Protein AF-A0A9P1IPR7-F1 (afdb_monomer)

Organism: NCBI:txid860376

Nearest PDB structures (foldseek):
  4yub-assembly1_A  TM=9.545E-01  e=2.006E-38  Homo sapiens
  4mzy-assembly1_A  TM=9.443E-01  e=2.929E-35  Enterococcus faecalis V583
  4yub-assembly1_B  TM=9.320E-01  e=1.959E-36  Homo sapiens
  2i14-assembly1_E  TM=7.912E-01  e=7.432E-18  Pyrococcus furiosus
  5hul-assembly1_A  TM=5.560E-01  e=2.156E-09  Streptococcus pyogenes NZ131

Secondary structure (DSSP, 8-state):
----PPPPP--------TT-STT--TT-STTSS-HHHHHHHHHHHHTT-TTSEEEEEEEESS-GGG-S-EE---HHHHHHHHHT----HHHHHHHHHHS-TT--HHHHHHHHH--GGG-EEEEPPTT-EE-TTS-SEEEEEEHHHHHHTHHHHHHHHHHHHHHHHHHHHHHHHH-SSSEEEE--GGGSSHHHHHHHHHHHHHHHT--EES-HHHHHHH-PPB-----HHHHTT-SSGGG-S--EEE-TTSS-EEEHHHHHHHHHHHHTTTS--S--GGGS-HHHHHHHHHHHHH-TTS-EEE--SS-IIIIIHHHHHHHHHHHHHTT----EEEE-SS-HHHHHHHHHHHHHHHHHH-GGGGGGTTPEEEEESS--HHHHHHHHHTT----EEEE-HHHHT-TT-S---EEEEEEEETTEE-----SSGGGPPPPS-----PPPPP-----

Radius of gyration: 28.31 Å; Cα contacts (8 Å, |Δi|>4): 782; chains: 1; bounding box: 68×41×82 Å

InterPro domains:
  IPR006405 Nicotinate phosphoribosyltransferase pncB-type [TIGR01513] (30-449)
  IPR007229 Nicotinate phosphoribosyltransferase family [PIRSF000484] (28-447)
  IPR007229 Nicotinate phosphoribosyltransferase family [PTHR11098] (13-449)
  IPR013785 Aldolase-type TIM barrel [G3DSA:3.20.20.70] (180-262)
  IPR013785 Aldolase-type TIM barrel [G3DSA:3.20.20.70] (266-400)
  IPR036068 Nicotinate phosphoribosyltransferase-like, C-terminal [SSF51690] (163-446)
  IPR040727 Nicotinate phosphoribosyltransferase, N-terminal domain [PF17767] (31-158)
  IPR041525 Nicotinate/nicotinamide phosphoribosyltransferase [PF04095] (179-414)

Structure (mmCIF, N/CA/C/O backbone):
data_AF-A0A9P1IPR7-F1
#
_entry.id   AF-A0A9P1IPR7-F1
#
loop_
_atom_site.group_PDB
_atom_site.id
_atom_site.type_symbol
_atom_site.label_atom_id
_atom_site.label_alt_id
_atom_site.label_comp_id
_atom_site.label_asym_id
_atom_site.label_entity_id
_atom_site.label_seq_id
_atom_site.pdbx_PDB_ins_code
_atom_site.Cartn_x
_atom_site.Cartn_y
_atom_site.Cartn_z
_atom_site.occupancy
_atom_site.B_iso_or_equiv
_atom_site.auth_seq_id
_atom_site.auth_comp_id
_atom_site.auth_asym_id
_atom_site.auth_atom_id
_atom_site.pdbx_PDB_model_num
ATOM 1 N N . MET A 1 1 ? -6.426 -21.665 1.104 1.00 24.67 1 MET A N 1
ATOM 2 C CA . MET A 1 1 ? -5.998 -22.602 2.164 1.00 24.67 1 MET A CA 1
ATOM 3 C C . MET A 1 1 ? -5.067 -21.835 3.079 1.00 24.67 1 MET A C 1
ATOM 5 O O . MET A 1 1 ? -3.970 -21.510 2.656 1.00 24.67 1 MET A O 1
ATOM 9 N N . ALA A 1 2 ? -5.549 -21.433 4.254 1.00 23.55 2 ALA A N 1
ATOM 10 C CA . ALA A 1 2 ? -4.734 -20.755 5.254 1.00 23.55 2 ALA A CA 1
ATOM 11 C C . ALA A 1 2 ? -4.062 -21.831 6.113 1.00 23.55 2 ALA A C 1
ATOM 13 O O . ALA A 1 2 ? -4.761 -22.645 6.716 1.00 23.55 2 ALA A O 1
ATOM 14 N N . PHE A 1 3 ? -2.733 -21.877 6.116 1.00 25.42 3 PHE A N 1
ATOM 15 C CA . PHE A 1 3 ? -1.979 -22.739 7.018 1.00 25.42 3 PHE A CA 1
ATOM 16 C C . PHE A 1 3 ? -1.759 -21.986 8.329 1.00 25.42 3 PHE A C 1
ATOM 18 O O . PHE A 1 3 ? -1.033 -20.998 8.369 1.00 25.42 3 PHE A O 1
ATOM 25 N N . ILE A 1 4 ? -2.412 -22.458 9.388 1.00 27.59 4 ILE A N 1
ATOM 26 C CA . ILE A 1 4 ? -2.004 -22.212 10.770 1.00 27.59 4 ILE A CA 1
ATOM 27 C C . ILE A 1 4 ? -0.991 -23.316 11.078 1.00 27.59 4 ILE A C 1
ATOM 29 O O . ILE A 1 4 ? -1.353 -24.492 11.029 1.00 27.59 4 ILE A O 1
ATOM 33 N N . LEU A 1 5 ? 0.268 -22.964 11.338 1.00 26.55 5 LEU A N 1
ATOM 34 C CA . LEU A 1 5 ? 1.242 -23.902 11.902 1.00 26.55 5 LEU A CA 1
ATOM 35 C C . LEU A 1 5 ? 1.281 -23.734 13.433 1.00 26.55 5 LEU A C 1
ATOM 37 O O . LEU A 1 5 ? 1.121 -22.607 13.906 1.00 26.55 5 LEU A O 1
ATOM 41 N N . PRO A 1 6 ? 1.462 -24.819 14.212 1.00 27.47 6 PRO A N 1
ATOM 42 C CA . PRO A 1 6 ? 1.495 -24.757 15.669 1.00 27.47 6 PRO A CA 1
ATOM 43 C C . PRO A 1 6 ? 2.823 -24.180 16.177 1.00 27.47 6 PRO A C 1
ATOM 45 O O . PRO A 1 6 ? 3.872 -24.374 15.568 1.00 27.47 6 PRO A O 1
ATOM 48 N N . SER A 1 7 ? 2.767 -23.499 17.320 1.00 28.94 7 SER A N 1
ATOM 49 C CA . SER A 1 7 ? 3.919 -22.971 18.053 1.00 28.94 7 SER A CA 1
ATOM 50 C C . SER A 1 7 ? 4.734 -24.091 18.710 1.00 28.94 7 SER A C 1
ATOM 52 O O . SER A 1 7 ? 4.196 -24.821 19.544 1.00 28.94 7 SER A O 1
ATOM 54 N N . GLU A 1 8 ? 6.030 -24.178 18.410 1.00 28.06 8 GLU A N 1
ATOM 55 C CA . GLU A 1 8 ? 6.997 -24.904 19.240 1.00 28.06 8 GLU A CA 1
ATOM 56 C C . GLU A 1 8 ? 7.634 -23.964 20.271 1.00 28.06 8 GLU A C 1
ATOM 58 O O . GLU A 1 8 ? 7.989 -22.820 19.984 1.00 28.06 8 GLU A O 1
ATOM 63 N N . SER A 1 9 ? 7.746 -24.470 21.495 1.00 31.98 9 SER A N 1
ATOM 64 C CA . SER A 1 9 ? 8.386 -23.847 22.649 1.00 31.98 9 SER A CA 1
ATOM 65 C C . SER A 1 9 ? 9.910 -23.852 22.516 1.00 31.98 9 SER A C 1
ATOM 67 O O . SER A 1 9 ? 10.508 -24.923 22.419 1.00 31.98 9 SER A O 1
ATOM 69 N N . SER A 1 10 ? 10.548 -22.687 22.627 1.00 29.67 10 SER A N 1
ATOM 70 C CA . SER A 1 10 ? 11.986 -22.585 22.894 1.00 29.67 10 SER A CA 1
ATOM 71 C C . SER A 1 10 ? 12.236 -21.674 24.095 1.00 29.67 10 SER A C 1
ATOM 73 O O . SER A 1 10 ? 11.964 -20.474 24.048 1.00 29.67 10 SER A O 1
ATOM 75 N N . GLU A 1 11 ? 12.746 -22.272 25.170 1.00 28.30 11 GLU A N 1
ATOM 76 C CA . GLU A 1 11 ? 13.325 -21.593 26.326 1.00 28.30 11 GLU A CA 1
ATOM 77 C C . GLU A 1 11 ? 14.525 -20.725 25.913 1.00 28.30 11 GLU A C 1
ATOM 79 O O . GLU A 1 11 ? 15.343 -21.126 25.085 1.00 28.30 11 GLU A O 1
ATOM 84 N N . GLY A 1 12 ? 14.641 -19.547 26.536 1.00 27.94 12 GLY A N 1
ATOM 85 C CA . GLY A 1 12 ? 15.787 -18.644 26.409 1.00 27.94 12 GLY A CA 1
ATOM 86 C C . GLY A 1 12 ? 15.389 -17.233 25.984 1.00 27.94 12 GLY A C 1
ATOM 87 O O . GLY A 1 12 ? 15.556 -16.869 24.826 1.00 27.94 12 GLY A O 1
ATOM 88 N N . SER A 1 13 ? 14.877 -16.416 26.914 1.00 26.97 13 SER A N 1
ATOM 89 C CA . SER A 1 13 ? 14.594 -15.003 26.633 1.00 26.97 13 SER A CA 1
ATOM 90 C C . SER A 1 13 ? 15.887 -14.179 26.599 1.00 26.97 13 SER A C 1
ATOM 92 O O . SER A 1 13 ? 16.574 -14.100 27.624 1.00 26.97 13 SER A O 1
ATOM 94 N N . PRO A 1 14 ? 16.198 -13.460 25.511 1.00 29.27 14 PRO A N 1
ATOM 95 C CA . PRO A 1 14 ? 17.003 -12.260 25.619 1.00 29.27 14 PRO A CA 1
ATOM 96 C C . PRO A 1 14 ? 16.094 -11.133 26.125 1.00 29.27 14 PRO A C 1
ATOM 98 O O . PRO A 1 14 ? 15.017 -10.904 25.575 1.00 29.27 14 PRO A O 1
ATOM 101 N N . MET A 1 15 ? 16.523 -10.411 27.163 1.00 31.22 15 MET A N 1
ATOM 102 C CA . MET A 1 15 ? 15.922 -9.125 27.526 1.00 31.22 15 MET A CA 1
ATOM 103 C C . MET A 1 15 ? 16.030 -8.179 26.322 1.00 31.22 15 MET A C 1
ATOM 105 O O . MET A 1 15 ? 17.093 -7.619 26.059 1.00 31.22 15 MET A O 1
ATOM 109 N N . SER A 1 16 ? 14.945 -8.033 25.561 1.00 27.89 16 SER A N 1
ATOM 110 C CA . SER A 1 16 ? 14.850 -7.070 24.468 1.00 27.89 16 SER A CA 1
ATOM 111 C C . SER A 1 16 ? 14.167 -5.807 24.973 1.00 27.89 16 SER A C 1
ATOM 113 O O . SER A 1 16 ? 13.036 -5.871 25.455 1.00 27.89 16 SER A O 1
ATOM 115 N N . ASN A 1 17 ? 14.834 -4.661 24.824 1.00 25.80 17 ASN A N 1
ATOM 116 C CA . ASN A 1 17 ? 14.221 -3.342 24.976 1.00 25.80 17 ASN A CA 1
ATOM 117 C C . ASN A 1 17 ? 12.888 -3.317 24.207 1.00 25.80 17 ASN A C 1
ATOM 119 O O . ASN A 1 17 ? 12.869 -3.635 23.018 1.00 25.80 17 ASN A O 1
ATOM 123 N N . GLY A 1 18 ? 11.796 -3.020 24.917 1.00 31.48 18 GLY A N 1
ATOM 124 C CA . GLY A 1 18 ? 10.400 -3.297 24.554 1.00 31.48 18 GLY A CA 1
ATOM 125 C C . GLY A 1 18 ? 9.837 -2.588 23.321 1.00 31.48 18 GLY A C 1
ATOM 126 O O . GLY A 1 18 ? 8.837 -1.894 23.431 1.00 31.48 18 GLY A O 1
ATOM 127 N N . LEU A 1 19 ? 10.443 -2.774 22.148 1.00 34.34 19 LEU A N 1
ATOM 128 C CA . LEU A 1 19 ? 9.956 -2.197 20.894 1.00 34.34 19 LEU A CA 1
ATOM 129 C C . LEU A 1 19 ? 9.466 -3.221 19.873 1.00 34.34 19 LEU A C 1
ATOM 131 O O . LEU A 1 19 ? 8.687 -2.836 19.014 1.00 34.34 19 LEU A O 1
ATOM 135 N N . HIS A 1 20 ? 9.823 -4.507 19.964 1.00 41.78 20 HIS A N 1
ATOM 136 C CA . HIS A 1 20 ? 9.302 -5.508 19.026 1.00 41.78 20 HIS A CA 1
ATOM 137 C C . HIS A 1 20 ? 9.174 -6.900 19.653 1.00 41.78 20 HIS A C 1
ATOM 139 O O . HIS A 1 20 ? 10.129 -7.672 19.687 1.00 41.78 20 HIS A O 1
ATOM 145 N N . MET A 1 21 ? 7.958 -7.244 20.074 1.00 40.12 21 MET A N 1
ATOM 146 C CA . MET A 1 21 ? 7.511 -8.631 20.198 1.00 40.12 21 MET A CA 1
ATOM 147 C C . MET A 1 21 ? 6.661 -8.952 18.956 1.00 40.12 21 MET A C 1
ATOM 149 O O . MET A 1 21 ? 5.746 -8.208 18.623 1.00 40.12 21 MET A O 1
ATOM 153 N N . ASN A 1 22 ? 6.990 -10.015 18.218 1.00 46.75 22 ASN A N 1
ATOM 154 C CA . ASN A 1 22 ? 6.108 -10.679 17.239 1.00 46.75 22 ASN A CA 1
ATOM 155 C C . ASN A 1 22 ? 5.315 -9.791 16.247 1.00 46.75 22 ASN A C 1
ATOM 157 O O . ASN A 1 22 ? 4.129 -10.015 16.008 1.00 46.75 22 ASN A O 1
ATOM 161 N N . GLY A 1 23 ? 5.954 -8.792 15.628 1.00 49.16 23 GLY A N 1
ATOM 162 C CA . GLY A 1 23 ? 5.307 -7.990 14.578 1.00 49.16 23 GLY A CA 1
ATOM 163 C C . GLY A 1 23 ? 4.200 -7.051 15.077 1.00 49.16 23 GLY A C 1
ATOM 164 O O . GLY A 1 23 ? 3.355 -6.644 14.280 1.00 49.16 23 GLY A O 1
ATOM 165 N N . GLN A 1 24 ? 4.194 -6.712 16.370 1.00 50.22 24 GLN A N 1
ATOM 166 C CA . GLN A 1 24 ? 3.359 -5.640 16.910 1.00 50.22 24 GLN A CA 1
ATOM 167 C C . GLN A 1 24 ? 3.809 -4.274 16.381 1.00 50.22 24 GLN A C 1
ATOM 169 O O . GLN A 1 24 ? 5.003 -3.955 16.390 1.00 50.22 24 GLN A O 1
ATOM 174 N N . ASP A 1 25 ? 2.840 -3.454 15.970 1.00 62.00 25 ASP A N 1
ATOM 175 C CA . ASP A 1 25 ? 3.044 -2.013 15.872 1.00 62.00 25 ASP A CA 1
ATOM 176 C C . ASP A 1 25 ? 3.112 -1.447 17.294 1.00 62.00 25 ASP A C 1
ATOM 178 O O . ASP A 1 25 ? 2.112 -1.426 18.013 1.00 62.00 25 ASP A O 1
ATOM 182 N N . SER A 1 26 ? 4.297 -0.991 17.697 1.00 68.44 26 SER A N 1
ATOM 183 C CA . SER A 1 26 ? 4.551 -0.417 19.021 1.00 68.44 26 SER A CA 1
ATOM 184 C C . SER A 1 26 ? 3.710 0.830 19.320 1.00 68.44 26 SER A C 1
ATOM 186 O O . SER A 1 26 ? 3.693 1.295 20.455 1.00 68.44 26 SER A O 1
ATOM 188 N N . LEU A 1 27 ? 3.046 1.411 18.315 1.00 80.94 27 LEU A N 1
ATOM 189 C CA . LEU A 1 27 ? 2.207 2.598 18.469 1.00 80.94 27 LEU A CA 1
ATOM 190 C C . LEU A 1 27 ? 0.764 2.279 18.890 1.00 80.94 27 LEU A C 1
ATOM 192 O O . LEU A 1 27 ? 0.070 3.173 19.377 1.00 80.94 27 LEU A O 1
ATOM 196 N N . VAL A 1 28 ? 0.304 1.034 18.724 1.00 89.50 28 VAL A N 1
ATOM 197 C CA . VAL A 1 28 ? -1.070 0.620 19.050 1.00 89.50 28 VAL A CA 1
ATOM 198 C C . VAL A 1 28 ? -1.113 0.074 20.478 1.00 89.50 28 VAL A C 1
ATOM 200 O O . VAL A 1 28 ? -0.910 -1.112 20.725 1.00 89.50 28 VAL A O 1
ATOM 203 N N . GLN A 1 29 ? -1.375 0.970 21.427 1.00 92.12 29 GLN A N 1
ATOM 204 C CA . GLN A 1 29 ? -1.362 0.721 22.875 1.00 92.12 29 GLN A CA 1
ATOM 205 C C . GLN A 1 29 ? -2.567 1.396 23.557 1.00 92.12 29 GLN A C 1
ATOM 207 O O . GLN A 1 29 ? -3.237 2.198 22.910 1.00 92.12 29 GLN A O 1
ATOM 212 N N . PRO A 1 30 ? -2.873 1.135 24.844 1.00 94.81 30 PRO A N 1
ATOM 213 C CA . PRO A 1 30 ? -4.067 1.693 25.495 1.00 94.81 30 PRO A CA 1
ATOM 214 C C . PRO A 1 30 ? -4.177 3.223 25.483 1.00 94.81 30 PRO A C 1
ATOM 216 O O . PRO A 1 30 ? -5.285 3.753 25.472 1.00 94.81 30 PRO A O 1
ATOM 219 N N . LEU A 1 31 ? -3.046 3.939 25.443 1.00 95.81 31 LEU A N 1
ATOM 220 C CA . LEU A 1 31 ? -3.023 5.400 25.306 1.00 95.81 31 LEU A CA 1
ATOM 221 C C . LEU A 1 31 ? -3.262 5.907 23.875 1.00 95.81 31 LEU A C 1
ATOM 223 O O . LEU A 1 31 ? -3.408 7.114 23.687 1.00 95.81 31 LEU A O 1
ATOM 227 N N . LEU A 1 32 ? -3.370 5.027 22.871 1.00 95.25 32 LEU A N 1
ATOM 228 C CA . LEU A 1 32 ? -3.915 5.371 21.554 1.00 95.25 32 LEU A CA 1
ATOM 229 C C . LEU A 1 32 ? -5.441 5.517 21.660 1.00 95.25 32 LEU A C 1
ATOM 231 O O . LEU A 1 32 ? -6.237 4.737 21.128 1.00 95.25 32 LEU A O 1
ATOM 235 N N . THR A 1 33 ? -5.860 6.520 22.418 1.00 97.06 33 THR A N 1
ATOM 236 C CA . THR A 1 33 ? -7.254 6.782 22.724 1.00 97.06 33 THR A CA 1
ATOM 237 C C . THR A 1 33 ? -7.499 8.268 22.918 1.00 97.06 33 THR A C 1
ATOM 239 O O . THR A 1 33 ? -6.598 9.023 23.280 1.00 97.06 33 THR A O 1
ATOM 242 N N . ASP A 1 34 ? -8.736 8.699 22.705 1.00 97.88 34 ASP A N 1
ATOM 243 C CA . ASP A 1 34 ? -9.132 10.049 23.061 1.00 97.88 34 ASP A CA 1
ATOM 244 C C . ASP A 1 34 ? -9.205 10.202 24.588 1.00 97.88 34 ASP A C 1
ATOM 246 O O . ASP A 1 34 ? -9.692 9.316 25.295 1.00 97.88 34 ASP A O 1
ATOM 250 N N . PHE A 1 35 ? -8.798 11.362 25.111 1.00 97.88 35 PHE A N 1
ATOM 251 C CA . PHE A 1 35 ? -8.786 11.627 26.557 1.00 97.88 35 PHE A CA 1
ATOM 252 C C . PHE A 1 35 ? -10.151 11.404 27.228 1.00 97.88 35 PHE A C 1
ATOM 254 O O . PHE A 1 35 ? -10.221 10.887 28.344 1.00 97.88 35 PHE A O 1
ATOM 261 N N . TYR A 1 36 ? -11.250 11.722 26.533 1.00 97.38 36 TYR A N 1
ATOM 262 C CA . TYR A 1 36 ? -12.595 11.538 27.080 1.00 97.38 36 TYR A CA 1
ATOM 263 C C . TYR A 1 36 ? -12.937 10.063 27.351 1.00 97.38 36 TYR A C 1
ATOM 265 O O . TYR A 1 36 ? -13.813 9.782 28.162 1.00 97.38 36 TYR A O 1
ATOM 273 N N . GLN A 1 37 ? -12.243 9.109 26.724 1.00 98.31 37 GLN A N 1
ATOM 274 C CA . GLN A 1 37 ? -12.421 7.687 27.017 1.00 98.31 37 GLN A CA 1
ATOM 275 C C . GLN A 1 37 ? -11.927 7.350 28.429 1.00 98.31 37 GLN A C 1
ATOM 277 O O . GLN A 1 37 ? -12.591 6.610 29.153 1.00 98.31 37 GLN A O 1
ATOM 282 N N . ILE A 1 38 ? -10.809 7.948 28.854 1.00 97.94 38 ILE A N 1
ATOM 283 C CA . ILE A 1 38 ? -10.256 7.772 30.203 1.00 97.94 38 ILE A CA 1
ATOM 284 C C . ILE A 1 38 ? -11.152 8.450 31.243 1.00 97.94 38 ILE A C 1
ATOM 286 O O . ILE A 1 38 ? -11.467 7.845 32.267 1.00 97.94 38 ILE A O 1
ATOM 290 N N . THR A 1 39 ? -11.630 9.668 30.973 1.00 97.94 39 THR A N 1
ATOM 291 C CA . THR A 1 39 ? -12.517 10.368 31.917 1.00 97.94 39 THR A CA 1
ATOM 292 C C . THR A 1 39 ? -13.888 9.696 32.037 1.00 97.94 39 THR A C 1
ATOM 294 O O . THR A 1 39 ? -14.418 9.605 33.144 1.00 97.94 39 THR A O 1
ATOM 297 N N . MET A 1 40 ? -14.448 9.153 30.947 1.00 98.06 40 MET A N 1
ATOM 298 C CA . MET A 1 40 ? -15.660 8.323 31.007 1.00 98.06 40 MET A CA 1
ATOM 299 C C . MET A 1 40 ? -15.418 7.012 31.754 1.00 98.06 40 MET A C 1
ATOM 301 O O . MET A 1 40 ? -16.271 6.605 32.536 1.00 98.06 40 MET A O 1
ATOM 305 N N . CYS A 1 41 ? -14.264 6.367 31.557 1.00 98.12 41 CYS A N 1
ATOM 306 C CA . CYS A 1 41 ? -13.891 5.168 32.305 1.00 98.12 41 CYS A CA 1
ATOM 307 C C . CYS A 1 41 ? -13.866 5.444 33.817 1.00 98.12 41 CYS A C 1
ATOM 309 O O . CYS A 1 41 ? -14.504 4.720 34.581 1.00 98.12 41 CYS A O 1
ATOM 311 N N . TYR A 1 42 ? -13.234 6.546 34.234 1.00 98.31 42 TYR A N 1
ATOM 312 C CA . TYR A 1 42 ? -13.247 6.989 35.629 1.00 98.31 42 TYR A CA 1
ATOM 313 C C . TYR A 1 42 ? -14.668 7.275 36.133 1.00 98.31 42 TYR A C 1
ATOM 315 O O . TYR A 1 42 ? -15.038 6.837 37.218 1.00 98.31 42 TYR A O 1
ATOM 323 N N . ALA A 1 43 ? -15.512 7.931 35.332 1.00 98.19 43 ALA A N 1
ATOM 324 C CA . ALA A 1 43 ? -16.904 8.180 35.702 1.00 98.19 43 ALA A CA 1
ATOM 325 C C . ALA A 1 43 ? -17.720 6.882 35.864 1.00 98.19 43 ALA A C 1
ATOM 327 O O . ALA A 1 43 ? -18.494 6.766 36.815 1.00 98.19 43 ALA A O 1
ATOM 328 N N . TYR A 1 44 ? -17.536 5.884 34.992 1.00 98.38 44 TYR A N 1
ATOM 329 C CA . TYR A 1 44 ? -18.163 4.565 35.145 1.00 98.38 44 TYR A CA 1
ATOM 330 C C . TYR A 1 44 ? -17.655 3.826 36.379 1.00 98.38 44 TYR A C 1
ATOM 332 O O . TYR A 1 44 ? -18.443 3.162 37.060 1.00 98.38 44 TYR A O 1
ATOM 340 N N . TRP A 1 45 ? -16.359 3.951 36.673 1.00 98.44 45 TRP A N 1
ATOM 341 C CA . TRP A 1 45 ? -15.753 3.386 37.872 1.00 98.44 45 TRP A CA 1
ATOM 342 C C . TRP A 1 45 ? -16.378 3.994 39.125 1.00 98.44 45 TRP A C 1
ATOM 344 O O . TRP A 1 45 ? -16.963 3.277 39.937 1.00 98.44 45 TRP A O 1
ATOM 354 N N . LYS A 1 46 ? -16.406 5.327 39.189 1.00 97.56 46 LYS A N 1
ATOM 355 C CA . LYS A 1 46 ? -16.990 6.099 40.288 1.00 97.56 46 LYS A CA 1
ATOM 356 C C . LYS A 1 46 ? -18.483 5.835 40.485 1.00 97.56 46 LYS A C 1
ATOM 358 O O . LYS A 1 46 ? -18.963 5.818 41.614 1.00 97.56 46 LYS A O 1
ATOM 363 N N . ALA A 1 47 ? -19.218 5.622 39.394 1.00 97.88 47 ALA A N 1
ATOM 364 C CA . ALA A 1 47 ? -20.638 5.280 39.421 1.00 97.88 47 ALA A CA 1
ATOM 365 C C . ALA A 1 47 ? -20.913 3.794 39.727 1.00 97.88 47 ALA A C 1
ATOM 367 O O . ALA A 1 47 ? -22.077 3.417 39.838 1.00 97.88 47 ALA A O 1
ATOM 368 N N . GLY A 1 48 ? -19.884 2.943 39.819 1.00 98.00 48 GLY A N 1
ATOM 369 C CA . GLY A 1 48 ? -20.037 1.505 40.063 1.00 98.00 48 GLY A CA 1
ATOM 370 C C . GLY A 1 48 ? -20.593 0.705 38.877 1.00 98.00 48 GLY A C 1
ATOM 371 O O . GLY A 1 48 ? -21.052 -0.413 39.066 1.00 98.00 48 GLY A O 1
ATOM 372 N N . THR A 1 49 ? -20.556 1.254 37.657 1.00 98.12 49 THR A N 1
ATOM 373 C CA . THR A 1 49 ? -21.136 0.627 36.443 1.00 98.12 49 THR A CA 1
ATOM 374 C C . THR A 1 49 ? -20.089 0.046 35.487 1.00 98.12 49 THR A C 1
ATOM 376 O O . THR A 1 49 ? -20.429 -0.604 34.503 1.00 98.12 49 THR A O 1
ATOM 379 N N . HIS A 1 50 ? -18.804 0.268 35.763 1.00 98.06 50 HIS A N 1
ATOM 380 C CA . HIS A 1 50 ? -17.669 -0.135 34.927 1.00 98.06 50 HIS A CA 1
ATOM 381 C C . HIS A 1 50 ? -17.598 -1.638 34.608 1.00 98.06 50 HIS A C 1
ATOM 383 O O . HIS A 1 50 ? -17.108 -1.997 33.534 1.00 98.06 50 HIS A O 1
ATOM 389 N N . GLU A 1 51 ? -18.099 -2.499 35.497 1.00 97.69 51 GLU A N 1
ATOM 390 C CA . GLU A 1 51 ? -18.124 -3.956 35.302 1.00 97.69 51 GLU A CA 1
ATOM 391 C C . GLU A 1 51 ? -19.403 -4.475 34.635 1.00 97.69 51 GLU A C 1
ATOM 393 O O . GLU A 1 51 ? -19.486 -5.655 34.288 1.00 97.69 51 GLU A O 1
ATOM 398 N N . GLU A 1 52 ? -20.408 -3.619 34.427 1.00 98.19 52 GLU A N 1
ATOM 399 C CA . GLU A 1 52 ? -21.669 -4.064 33.844 1.00 98.19 52 GLU A CA 1
ATOM 400 C C . GLU A 1 52 ? -21.460 -4.631 32.430 1.00 98.19 52 GLU A C 1
ATOM 402 O O . GLU A 1 52 ? -20.741 -4.029 31.624 1.00 98.19 52 GLU A O 1
ATOM 407 N N . PRO A 1 53 ? -22.116 -5.753 32.074 1.00 98.44 53 PRO A N 1
ATOM 408 C CA . PRO A 1 53 ? -22.019 -6.308 30.733 1.00 98.44 53 PRO A CA 1
ATOM 409 C C . PRO A 1 53 ? -22.542 -5.324 29.685 1.00 98.44 53 PRO A C 1
ATOM 411 O O . PRO A 1 53 ? -23.705 -4.925 29.716 1.00 98.44 53 PRO A O 1
ATOM 414 N N . ALA A 1 54 ? -21.718 -4.980 28.708 1.00 98.56 54 ALA A N 1
ATOM 415 C CA . ALA A 1 54 ? -22.057 -4.093 27.608 1.00 98.56 54 ALA A CA 1
ATOM 416 C C . ALA A 1 54 ? -21.819 -4.779 26.262 1.00 98.56 54 ALA A C 1
ATOM 418 O O . ALA A 1 54 ? -20.986 -5.676 26.138 1.00 98.56 54 ALA A O 1
ATOM 419 N N . VAL A 1 55 ? -22.567 -4.350 25.247 1.00 98.69 55 VAL A N 1
ATOM 420 C CA . VAL A 1 55 ? -22.411 -4.790 23.859 1.00 98.69 55 VAL A CA 1
ATOM 421 C C . VAL A 1 55 ? -22.290 -3.567 22.969 1.00 98.69 55 VAL A C 1
ATOM 423 O O . VAL A 1 55 ? -23.181 -2.710 22.961 1.00 98.69 55 VAL A O 1
ATOM 426 N N . PHE A 1 56 ? -21.219 -3.519 22.187 1.00 98.75 56 PHE A N 1
ATOM 427 C CA . PHE A 1 56 ? -20.948 -2.472 21.217 1.00 98.75 56 PHE A CA 1
ATOM 428 C C . PHE A 1 56 ? -20.840 -3.043 19.807 1.00 98.75 56 PHE A C 1
ATOM 430 O O . PHE A 1 56 ? -20.256 -4.104 19.607 1.00 98.75 56 PHE A O 1
ATOM 437 N N . ASP A 1 57 ? -21.360 -2.305 18.829 1.00 98.50 57 ASP A N 1
ATOM 438 C CA . ASP A 1 57 ? -21.203 -2.627 17.412 1.00 98.50 57 ASP A CA 1
ATOM 439 C C . ASP A 1 57 ? -20.329 -1.602 16.697 1.00 98.50 57 ASP A C 1
ATOM 441 O O . ASP A 1 57 ? -20.483 -0.389 16.886 1.00 98.50 57 ASP A O 1
ATOM 445 N N . VAL A 1 58 ? -19.485 -2.106 15.797 1.00 98.56 58 VAL A N 1
ATOM 446 C CA . VAL A 1 58 ? -18.683 -1.325 14.853 1.00 98.56 58 VAL A CA 1
ATOM 447 C C . VAL A 1 58 ? -19.279 -1.462 13.463 1.00 98.56 58 VAL A C 1
ATOM 449 O O . VAL A 1 58 ? -19.362 -2.564 12.932 1.00 98.56 58 VAL A O 1
ATOM 452 N N . PHE A 1 59 ? -19.693 -0.361 12.846 1.00 97.94 59 PHE A N 1
ATOM 453 C CA . PHE A 1 59 ? -20.261 -0.357 11.492 1.00 97.94 59 PHE A CA 1
ATOM 454 C C . PHE A 1 59 ? -20.047 0.997 10.820 1.00 97.94 59 PHE A C 1
ATOM 456 O O . PHE A 1 59 ? -19.712 1.970 11.481 1.00 97.94 59 PHE A O 1
ATOM 463 N N . PHE A 1 60 ? -20.291 1.114 9.517 1.00 97.62 60 PHE A N 1
ATOM 464 C CA . PHE A 1 60 ? -20.222 2.388 8.789 1.00 97.62 60 PHE A CA 1
ATOM 465 C C . PHE A 1 60 ? -21.570 2.747 8.163 1.00 97.62 60 PHE A C 1
ATOM 467 O O . PHE A 1 60 ? -22.464 1.910 8.052 1.00 97.62 60 PHE A O 1
ATOM 474 N N . ARG A 1 61 ? -21.760 4.015 7.780 1.00 94.69 61 ARG A N 1
ATOM 475 C CA . ARG A 1 61 ? -23.072 4.514 7.313 1.00 94.69 61 ARG A CA 1
ATOM 476 C C . ARG A 1 61 ? -23.224 4.622 5.801 1.00 94.69 61 ARG A C 1
ATOM 478 O O . ARG A 1 61 ? -24.358 4.622 5.328 1.00 94.69 61 ARG A O 1
ATOM 485 N N . LYS A 1 62 ? -22.122 4.748 5.063 1.00 95.69 62 LYS A N 1
ATOM 486 C CA . LYS A 1 62 ? -22.097 4.899 3.603 1.00 95.69 62 LYS A CA 1
ATOM 487 C C . LYS A 1 62 ? -20.876 4.182 3.045 1.00 95.69 62 LYS A C 1
ATOM 489 O O . LYS A 1 62 ? -19.819 4.248 3.663 1.00 95.69 62 LYS A O 1
ATOM 494 N N . ASN A 1 63 ? -21.021 3.531 1.897 1.00 97.12 63 ASN A N 1
ATOM 495 C CA . ASN A 1 63 ? -19.866 2.999 1.180 1.00 97.12 63 ASN A CA 1
ATOM 496 C C . ASN A 1 63 ? -18.931 4.148 0.762 1.00 97.12 63 ASN A C 1
ATOM 498 O O . ASN A 1 63 ? -19.420 5.244 0.456 1.00 97.12 63 ASN A O 1
ATOM 502 N N . PRO A 1 64 ? -17.610 3.924 0.758 1.00 97.25 64 PRO A N 1
ATOM 503 C CA . PRO A 1 64 ? -16.648 4.929 0.346 1.00 97.25 64 PRO A CA 1
ATOM 504 C C . PRO A 1 64 ? -16.627 5.086 -1.179 1.00 97.25 64 PRO A C 1
ATOM 506 O O . PRO A 1 64 ? -17.089 4.215 -1.920 1.00 97.25 64 PRO A O 1
ATOM 509 N N . PHE A 1 65 ? -16.069 6.202 -1.651 1.00 96.56 65 PHE A N 1
ATOM 510 C CA . PHE A 1 65 ? -15.828 6.489 -3.073 1.00 96.56 65 PHE A CA 1
ATOM 511 C C . PHE A 1 65 ? -17.098 6.477 -3.936 1.00 96.56 65 PHE A C 1
ATOM 513 O O . PHE A 1 65 ? -17.042 6.148 -5.119 1.00 96.56 65 PHE A O 1
ATOM 520 N N . HIS A 1 66 ? -18.255 6.773 -3.330 1.00 93.62 66 HIS A N 1
ATOM 521 C CA . HIS A 1 66 ? -19.575 6.619 -3.958 1.00 93.62 66 HIS A CA 1
ATOM 522 C C . HIS A 1 66 ? -19.816 5.212 -4.543 1.00 93.62 66 HIS A C 1
ATOM 524 O O . HIS A 1 66 ? -20.597 5.053 -5.475 1.00 93.62 66 HIS A O 1
ATOM 530 N N . GLY A 1 67 ? -19.130 4.194 -4.012 1.00 93.75 67 GLY A N 1
ATOM 531 C CA . GLY A 1 67 ? -19.236 2.813 -4.462 1.00 93.75 67 GLY A CA 1
ATOM 532 C C . GLY A 1 67 ? -20.418 2.059 -3.856 1.00 93.75 67 GLY A C 1
ATOM 533 O O . GLY A 1 67 ? -21.159 2.555 -3.005 1.00 93.75 67 GLY A O 1
ATOM 534 N N . GLU A 1 68 ? -20.562 0.804 -4.266 1.00 94.62 68 GLU A N 1
ATOM 535 C CA . GLU A 1 68 ? -21.656 -0.071 -3.826 1.00 94.62 68 GLU A CA 1
ATOM 536 C C . GLU A 1 68 ? -21.245 -1.042 -2.715 1.00 94.62 68 GLU A C 1
ATOM 538 O O . GLU A 1 68 ? -22.098 -1.675 -2.090 1.00 94.62 68 GLU A O 1
ATOM 543 N N . TYR A 1 69 ? -19.949 -1.112 -2.408 1.00 97.25 69 TYR A N 1
ATOM 544 C CA . TYR A 1 69 ? -19.408 -2.031 -1.421 1.00 97.25 69 TYR A CA 1
ATOM 545 C C . TYR A 1 69 ? -18.168 -1.480 -0.706 1.00 97.25 69 TYR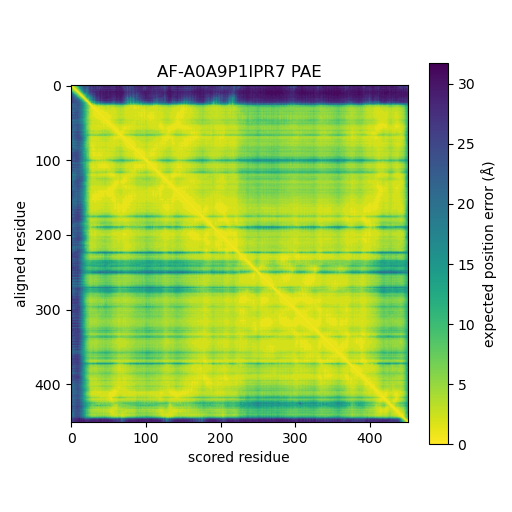 A C 1
ATOM 547 O O . TYR A 1 69 ? -17.536 -0.526 -1.161 1.00 97.25 69 TYR A O 1
ATOM 555 N N . THR A 1 70 ? -17.810 -2.144 0.392 1.00 98.38 70 THR A N 1
ATOM 556 C CA . THR A 1 70 ? -16.554 -1.966 1.133 1.00 98.38 70 THR A CA 1
ATOM 557 C C . THR A 1 70 ? -15.909 -3.338 1.333 1.00 98.38 70 THR A C 1
ATOM 559 O O . THR A 1 70 ? -16.620 -4.322 1.531 1.00 98.38 70 THR A O 1
ATOM 562 N N . VAL A 1 71 ? -14.583 -3.435 1.302 1.00 98.44 71 VAL A N 1
ATOM 563 C CA . VAL A 1 71 ? -13.835 -4.632 1.718 1.00 98.44 71 VAL A CA 1
ATOM 564 C C . VAL A 1 71 ? -13.463 -4.472 3.188 1.00 98.44 71 VAL A C 1
ATOM 566 O O . VAL A 1 71 ? -12.781 -3.517 3.553 1.00 98.44 71 VAL A O 1
ATOM 569 N N . PHE A 1 72 ? -13.933 -5.378 4.045 1.00 98.38 72 PHE A N 1
ATOM 570 C CA . PHE A 1 72 ? -13.628 -5.329 5.472 1.00 98.38 72 PHE A CA 1
ATOM 571 C C . PHE A 1 72 ? -12.182 -5.741 5.745 1.00 98.38 72 PHE A C 1
ATOM 573 O O . PHE A 1 72 ? -11.748 -6.811 5.316 1.00 98.38 72 PHE A O 1
ATOM 580 N N . ALA A 1 73 ? -11.470 -4.904 6.492 1.00 98.00 73 ALA A N 1
ATOM 581 C CA . ALA A 1 73 ? -10.090 -5.112 6.897 1.00 98.00 73 ALA A CA 1
ATOM 582 C C . ALA A 1 73 ? -9.752 -4.373 8.203 1.00 98.00 73 ALA A C 1
ATOM 584 O O . ALA A 1 73 ? -10.433 -3.412 8.577 1.00 98.00 73 ALA A O 1
ATOM 585 N N . GLY A 1 74 ? -8.686 -4.815 8.873 1.00 96.19 74 GLY A N 1
ATOM 586 C CA . GLY A 1 74 ? -8.222 -4.322 10.173 1.00 96.19 74 GLY A CA 1
ATOM 587 C C . GLY A 1 74 ? -8.452 -5.306 11.326 1.00 96.19 74 GLY A C 1
ATOM 588 O O . GLY A 1 74 ? -8.133 -4.979 12.469 1.00 96.19 74 GLY A O 1
ATOM 589 N N . LEU A 1 75 ? -9.019 -6.492 11.067 1.00 96.62 75 LEU A N 1
ATOM 590 C CA . LEU A 1 75 ? -9.431 -7.425 12.121 1.00 96.62 75 LEU A CA 1
ATOM 591 C C . LEU A 1 75 ? -8.226 -7.999 12.864 1.00 96.62 75 LEU A C 1
ATOM 593 O O . LEU A 1 75 ? -8.227 -8.032 14.090 1.00 96.62 75 LEU A O 1
ATOM 597 N N . GLU A 1 76 ? -7.200 -8.434 12.135 1.00 94.06 76 GLU A N 1
ATOM 598 C CA . GLU A 1 76 ? -6.008 -9.041 12.734 1.00 94.06 76 GLU A CA 1
ATOM 599 C C . GLU A 1 76 ? -5.305 -8.078 13.703 1.00 94.06 76 GLU A C 1
ATOM 601 O O . GLU A 1 76 ? -4.883 -8.474 14.788 1.00 94.06 76 GLU A O 1
ATOM 606 N N . ASP A 1 77 ? -5.216 -6.799 13.336 1.00 93.44 77 ASP A N 1
ATOM 607 C CA . ASP A 1 77 ? -4.549 -5.791 14.160 1.00 93.44 77 ASP A CA 1
ATOM 608 C C . ASP A 1 77 ? -5.416 -5.411 15.373 1.00 93.44 77 ASP A C 1
ATOM 610 O O . ASP A 1 77 ? -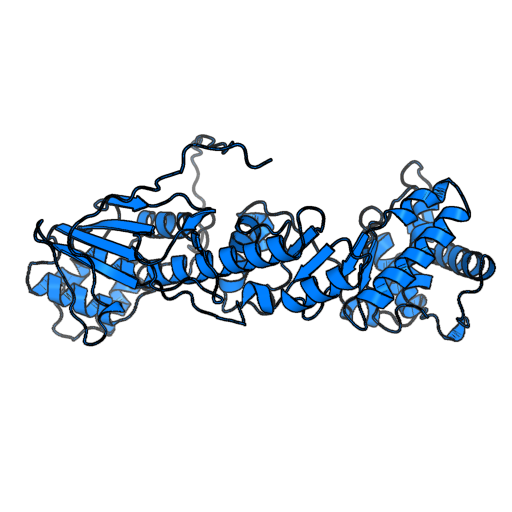4.886 -5.215 16.466 1.00 93.44 77 ASP A O 1
ATOM 614 N N . CYS A 1 78 ? -6.750 -5.414 15.232 1.00 96.12 78 CYS A N 1
ATOM 615 C CA . CYS A 1 78 ? -7.667 -5.266 16.369 1.00 96.12 78 CYS A CA 1
ATOM 616 C C . CYS A 1 78 ? -7.521 -6.413 17.376 1.00 96.12 78 CYS A C 1
ATOM 618 O O . CYS A 1 78 ? -7.477 -6.167 18.580 1.00 96.12 78 CYS A O 1
ATOM 620 N N . LEU A 1 79 ? -7.449 -7.660 16.902 1.00 95.50 79 LEU A N 1
ATOM 621 C CA . LEU A 1 79 ? -7.309 -8.827 17.776 1.00 95.50 79 LEU A CA 1
ATOM 622 C C . LEU A 1 79 ? -5.969 -8.807 18.515 1.00 95.50 79 LEU A C 1
ATOM 624 O O . LEU A 1 79 ? -5.956 -8.976 19.732 1.00 95.50 79 LEU A O 1
ATOM 628 N N . ARG A 1 80 ? -4.869 -8.505 17.814 1.00 93.25 80 ARG A N 1
ATOM 629 C CA . ARG A 1 80 ? -3.545 -8.353 18.438 1.00 93.25 80 ARG A CA 1
ATOM 630 C C . ARG A 1 80 ? -3.518 -7.240 19.483 1.00 93.25 80 ARG A C 1
ATOM 632 O O . ARG A 1 80 ? -2.922 -7.427 20.541 1.00 93.25 80 ARG A O 1
ATOM 639 N N . PHE A 1 81 ? -4.168 -6.107 19.214 1.00 95.31 81 PHE A N 1
ATOM 640 C CA . PHE A 1 81 ? -4.300 -5.021 20.187 1.00 95.31 81 PHE A CA 1
ATOM 641 C C . PHE A 1 81 ? -5.045 -5.472 21.447 1.00 95.31 81 PHE A C 1
ATOM 643 O O . PHE A 1 81 ? -4.559 -5.253 22.552 1.00 95.31 81 PHE A O 1
ATOM 650 N N . VAL A 1 82 ? -6.193 -6.136 21.291 1.00 95.81 82 VAL A N 1
ATOM 651 C CA . VAL A 1 82 ? -7.004 -6.607 22.423 1.00 95.81 82 VAL A CA 1
ATOM 652 C C . VAL A 1 82 ? -6.268 -7.666 23.248 1.00 95.81 82 VAL A C 1
ATOM 654 O O . VAL A 1 82 ? -6.284 -7.601 24.477 1.00 95.81 82 VAL A O 1
ATOM 657 N N . GLU A 1 83 ? -5.590 -8.606 22.589 1.00 94.25 83 GLU A N 1
ATOM 658 C CA . GLU A 1 83 ? -4.798 -9.663 23.231 1.00 94.25 83 GLU A CA 1
ATOM 659 C C . GLU A 1 83 ? -3.704 -9.090 24.147 1.00 94.25 83 GLU A C 1
ATOM 661 O O . GLU A 1 83 ? -3.515 -9.553 25.273 1.00 94.25 83 GLU A O 1
ATOM 666 N N . HIS A 1 84 ? -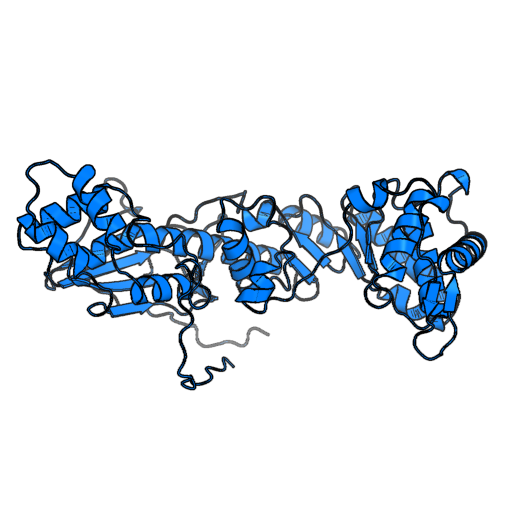3.040 -8.023 23.701 1.00 93.38 84 HIS A N 1
ATOM 667 C CA . HIS A 1 84 ? -1.932 -7.392 24.420 1.00 93.38 84 HIS A CA 1
ATOM 668 C C . HIS A 1 84 ? -2.342 -6.132 25.196 1.00 93.38 84 HIS A C 1
ATOM 670 O O . HIS A 1 84 ? -1.478 -5.413 25.696 1.00 93.38 84 HIS A O 1
ATOM 676 N N . PHE A 1 85 ? -3.641 -5.840 25.310 1.00 95.69 85 PHE A N 1
ATOM 677 C CA . PHE A 1 85 ? -4.126 -4.628 25.965 1.00 95.69 85 PHE A CA 1
ATOM 678 C C . PHE A 1 85 ? -3.734 -4.625 27.445 1.00 95.69 85 PHE A C 1
ATOM 680 O O . PHE A 1 85 ? -4.313 -5.370 28.239 1.00 95.69 85 PHE A O 1
ATOM 687 N N . ARG A 1 86 ? -2.756 -3.798 27.819 1.00 95.38 86 ARG A N 1
ATOM 688 C CA . ARG A 1 86 ? -2.312 -3.559 29.199 1.00 95.38 86 ARG A CA 1
ATOM 689 C C . ARG A 1 86 ? -1.761 -2.149 29.317 1.00 95.38 86 ARG A C 1
ATOM 691 O O . ARG A 1 86 ? -0.945 -1.750 28.488 1.00 95.38 86 ARG A O 1
ATOM 698 N N . PHE A 1 87 ? -2.177 -1.420 30.348 1.00 96.38 87 PHE A N 1
ATOM 699 C CA . PHE A 1 87 ? -1.515 -0.170 30.700 1.00 96.38 87 PHE A CA 1
ATOM 700 C C . PHE A 1 87 ? -0.140 -0.487 31.288 1.00 96.38 87 PHE A C 1
ATOM 702 O O . PHE A 1 87 ? -0.006 -1.333 32.174 1.00 96.38 87 PHE A O 1
ATOM 709 N N . SER A 1 88 ? 0.894 0.173 30.780 1.00 95.81 88 SER A N 1
ATOM 710 C CA . SER A 1 88 ? 2.217 0.129 31.394 1.00 95.81 88 SER A CA 1
ATOM 711 C C . SER A 1 88 ? 2.268 1.033 32.628 1.00 95.81 88 SER A C 1
ATOM 713 O O . SER A 1 88 ? 1.468 1.956 32.775 1.00 95.81 88 SER A O 1
ATOM 715 N N . LYS A 1 89 ? 3.264 0.829 33.497 1.00 96.38 89 LYS A N 1
ATOM 716 C CA . LYS A 1 89 ? 3.482 1.708 34.661 1.00 96.38 89 LYS A CA 1
ATOM 717 C C . LYS A 1 89 ? 3.636 3.177 34.258 1.00 96.38 89 LYS A C 1
ATOM 719 O O . LYS A 1 89 ? 3.049 4.052 34.883 1.00 96.38 89 LYS A O 1
ATOM 724 N N . SER A 1 90 ? 4.366 3.441 33.172 1.00 97.00 90 SER A N 1
ATOM 725 C CA . SER A 1 90 ? 4.516 4.796 32.636 1.00 97.00 90 SER A CA 1
ATOM 726 C C . SER A 1 90 ? 3.198 5.383 32.131 1.00 97.00 90 SER A C 1
ATOM 728 O O . SER A 1 90 ? 2.986 6.587 32.272 1.00 97.00 90 SER A O 1
ATOM 730 N N . ASP A 1 91 ? 2.299 4.558 31.583 1.00 97.12 91 ASP A N 1
ATOM 731 C CA . ASP A 1 91 ? 0.983 5.032 31.146 1.00 97.12 91 ASP A CA 1
ATOM 732 C C . ASP A 1 91 ? 0.140 5.463 32.343 1.00 97.12 91 ASP A C 1
ATOM 734 O O . ASP A 1 91 ? -0.483 6.521 32.312 1.00 97.12 91 ASP A O 1
ATOM 738 N N . ILE A 1 92 ? 0.161 4.679 33.421 1.00 98.00 92 ILE A N 1
ATOM 739 C CA . ILE A 1 92 ? -0.576 4.971 34.655 1.00 98.00 92 ILE A CA 1
ATOM 740 C C . ILE A 1 92 ? -0.047 6.239 35.324 1.00 98.00 92 ILE A C 1
ATOM 742 O O . ILE A 1 92 ? -0.830 7.116 35.693 1.00 98.00 92 ILE A O 1
ATOM 746 N N . GLU A 1 93 ? 1.276 6.390 35.416 1.00 97.44 93 GLU A N 1
ATOM 747 C CA . GLU A 1 93 ? 1.909 7.617 35.909 1.00 97.44 93 GLU A CA 1
ATOM 748 C C . GLU A 1 93 ? 1.511 8.847 35.085 1.00 97.44 93 GLU A C 1
ATOM 750 O O . GLU A 1 93 ? 1.335 9.937 35.636 1.00 97.44 93 GLU A O 1
ATOM 755 N N . TYR A 1 94 ? 1.369 8.698 33.766 1.00 97.94 94 TYR A N 1
ATOM 756 C CA . TYR A 1 94 ? 0.901 9.774 32.899 1.00 97.94 94 TYR A CA 1
ATOM 757 C C . TYR A 1 94 ? -0.589 10.072 33.105 1.00 97.94 94 TYR A C 1
ATOM 759 O O . TYR A 1 94 ? -0.951 11.235 33.284 1.00 97.94 94 TYR A O 1
ATOM 767 N N . VAL A 1 95 ? -1.444 9.046 33.150 1.00 97.75 95 VAL A N 1
ATOM 768 C CA . VAL A 1 95 ? -2.892 9.187 33.384 1.00 97.75 95 VAL A CA 1
ATOM 769 C C . VAL A 1 95 ? -3.164 9.886 34.719 1.00 97.75 95 VAL A C 1
ATOM 771 O O . VAL A 1 95 ? -4.009 10.778 34.788 1.00 97.75 95 VAL A O 1
ATOM 774 N N . ARG A 1 96 ? -2.383 9.570 35.755 1.00 97.19 96 ARG A N 1
ATOM 775 C CA . ARG A 1 96 ? -2.428 10.232 37.066 1.00 97.19 96 ARG A CA 1
ATOM 776 C C . ARG A 1 96 ? -2.130 11.730 37.004 1.00 97.19 96 ARG A C 1
ATOM 778 O O . ARG A 1 96 ? -2.729 12.485 37.753 1.00 97.19 96 ARG A O 1
ATOM 785 N N . LYS A 1 97 ? -1.245 12.171 36.103 1.00 97.00 97 LYS A N 1
ATOM 786 C CA . LYS A 1 97 ? -0.903 13.597 35.926 1.00 97.00 97 LYS A CA 1
ATOM 787 C C . LYS A 1 97 ? -1.977 14.399 35.192 1.00 97.00 97 LYS A C 1
ATOM 789 O O . LYS A 1 97 ? -2.004 15.617 35.326 1.00 97.00 97 LYS A O 1
ATOM 794 N N . ILE A 1 98 ? -2.784 13.750 34.352 1.00 97.00 98 ILE A N 1
ATOM 795 C CA . ILE A 1 98 ? -3.778 14.430 33.501 1.00 97.00 98 ILE A CA 1
ATOM 796 C C . ILE A 1 98 ? -5.203 14.358 34.061 1.00 97.00 98 ILE A C 1
ATOM 798 O O . ILE A 1 98 ? -6.069 15.110 33.614 1.00 97.00 98 ILE A O 1
ATOM 802 N N . LEU A 1 99 ? -5.466 13.449 35.002 1.00 96.00 99 LEU A N 1
ATOM 803 C CA . LEU A 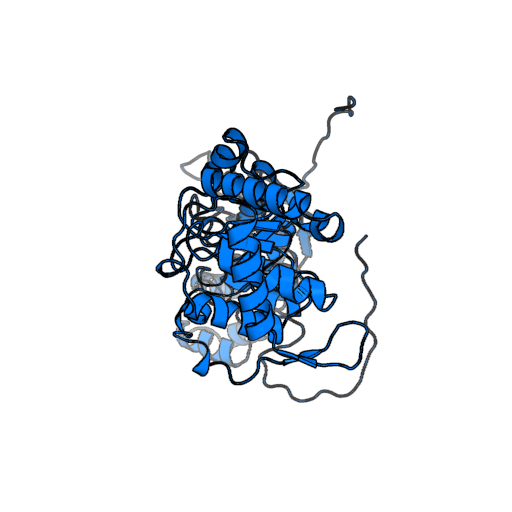1 99 ? -6.719 13.407 35.751 1.00 96.00 99 LEU A CA 1
ATOM 804 C C . LEU A 1 99 ? -6.705 14.409 36.917 1.00 96.00 99 LEU A C 1
ATOM 806 O O . LEU A 1 99 ? -5.636 14.859 37.321 1.00 96.00 99 LEU A O 1
ATOM 810 N N . PRO A 1 100 ? -7.883 14.789 37.449 1.00 91.75 100 PRO A N 1
ATOM 811 C CA . PRO A 1 100 ? -7.966 15.662 38.617 1.00 91.75 100 PRO A CA 1
ATOM 812 C C . PRO A 1 100 ? -7.178 15.111 39.813 1.00 91.75 100 PRO A C 1
ATOM 814 O O . PRO A 1 100 ? -7.225 13.910 40.069 1.00 91.75 100 PRO A O 1
ATOM 817 N N . ASP A 1 101 ? -6.544 15.993 40.593 1.00 91.38 101 ASP A N 1
ATOM 818 C CA . ASP A 1 101 ? -5.727 15.623 41.767 1.00 91.38 101 ASP A CA 1
ATOM 819 C C . ASP A 1 101 ? -6.496 14.822 42.833 1.00 91.38 101 ASP A C 1
ATOM 821 O O . ASP A 1 101 ? -5.900 14.169 43.684 1.00 91.38 101 ASP A O 1
ATOM 825 N N . ASN A 1 102 ? -7.828 14.886 42.806 1.00 91.62 102 ASN A N 1
ATOM 826 C CA . ASN A 1 102 ? -8.714 14.150 43.700 1.00 91.62 102 ASN A CA 1
ATOM 827 C C . ASN A 1 102 ? -9.211 12.814 43.119 1.00 91.62 102 ASN A C 1
ATOM 829 O O . ASN A 1 102 ? -10.163 12.256 43.661 1.00 91.62 102 ASN A O 1
ATOM 833 N N . ALA A 1 103 ? -8.649 12.336 42.005 1.00 95.56 103 ALA A N 1
ATOM 834 C CA . ALA A 1 103 ? -8.932 11.002 41.489 1.00 95.56 103 ALA A CA 1
ATOM 835 C C . ALA A 1 103 ? -8.390 9.929 42.445 1.00 95.56 103 ALA A C 1
ATOM 837 O O . ALA A 1 103 ? -7.267 10.038 42.933 1.00 95.56 103 ALA A O 1
ATOM 838 N N . GLU A 1 104 ? -9.194 8.903 42.716 1.00 97.38 104 GLU A N 1
ATOM 839 C CA . GLU A 1 104 ? -8.852 7.868 43.695 1.00 97.38 104 GLU A CA 1
ATOM 840 C C . GLU A 1 104 ? -7.737 6.927 43.221 1.00 97.38 104 GLU A C 1
ATOM 842 O O . GLU A 1 104 ? -7.694 6.541 42.050 1.00 97.38 104 GLU A O 1
ATOM 847 N N . ASP A 1 105 ? -6.869 6.513 44.150 1.00 97.19 105 ASP A N 1
ATOM 848 C CA . ASP A 1 105 ? -5.755 5.597 43.880 1.00 97.19 105 ASP A CA 1
ATOM 849 C C . ASP A 1 105 ? -6.238 4.247 43.330 1.00 97.19 105 ASP A C 1
ATOM 851 O O . ASP A 1 105 ? -5.668 3.708 42.378 1.00 97.19 105 ASP A O 1
ATOM 855 N N . GLU A 1 106 ? -7.364 3.766 43.849 1.00 98.06 106 GLU A N 1
ATOM 856 C CA . GLU A 1 106 ? -8.005 2.508 43.476 1.00 98.06 106 GLU A CA 1
ATOM 857 C C . GLU A 1 106 ? -8.459 2.485 42.006 1.00 98.06 106 GLU A C 1
ATOM 859 O O . GLU A 1 106 ? -8.536 1.418 41.392 1.00 98.06 106 GLU A O 1
ATOM 864 N N . PHE A 1 107 ? -8.727 3.646 41.393 1.00 98.25 107 PHE A N 1
ATOM 865 C CA . PHE A 1 107 ? -9.019 3.706 39.960 1.00 98.25 107 PHE A CA 1
ATOM 866 C C . PHE A 1 107 ? -7.776 3.390 39.117 1.00 98.25 107 PHE A C 1
ATOM 868 O O . PHE A 1 107 ? -7.877 2.726 38.083 1.00 98.25 107 PHE A O 1
ATOM 875 N N . PHE A 1 108 ? -6.595 3.835 39.546 1.00 98.12 108 PHE A N 1
ATOM 876 C CA . PHE A 1 108 ? -5.349 3.543 38.838 1.00 98.12 108 PHE A CA 1
ATOM 877 C C . PHE A 1 108 ? -4.950 2.074 38.997 1.00 98.12 108 PHE A C 1
ATOM 879 O O . PHE A 1 108 ? -4.525 1.460 38.021 1.00 98.12 108 PHE A O 1
ATOM 886 N N . GLU A 1 109 ? -5.173 1.486 40.176 1.00 97.75 109 GLU A N 1
ATOM 887 C CA . GLU A 1 109 ? -5.027 0.039 40.397 1.00 97.75 109 GLU A CA 1
ATOM 888 C C . GLU A 1 109 ? -5.978 -0.764 39.496 1.00 97.75 109 GLU A C 1
ATOM 890 O O . GLU A 1 109 ? -5.586 -1.761 38.883 1.00 97.75 109 GLU A O 1
ATOM 895 N N . PHE A 1 110 ? -7.220 -0.293 39.342 1.00 97.88 110 PHE A N 1
ATOM 896 C CA . PHE A 1 110 ? -8.170 -0.868 38.393 1.00 97.88 110 PHE A CA 1
ATOM 897 C C . PHE A 1 110 ? -7.646 -0.806 36.950 1.00 97.88 110 PHE A C 1
ATOM 899 O O . PHE A 1 110 ? -7.672 -1.823 36.255 1.00 97.88 110 PHE A O 1
ATOM 906 N N . LEU A 1 111 ? -7.132 0.347 36.500 1.00 97.81 111 LEU A N 1
ATOM 907 C CA . LEU A 1 111 ? -6.542 0.482 35.163 1.00 97.81 111 LEU A CA 1
ATOM 908 C C . LEU A 1 111 ? -5.337 -0.451 34.957 1.00 97.81 111 LEU A C 1
ATOM 910 O O . LEU A 1 111 ? -5.220 -1.041 33.884 1.00 97.81 111 LEU A O 1
ATOM 914 N N . GLU A 1 112 ? -4.473 -0.628 35.961 1.00 96.69 112 GLU A N 1
ATOM 915 C CA . GLU A 1 112 ? -3.352 -1.582 35.906 1.00 96.69 112 GLU A CA 1
ATOM 916 C C . GLU A 1 112 ? -3.826 -3.029 35.713 1.00 96.69 112 GLU A C 1
ATOM 918 O O . GLU A 1 112 ? -3.209 -3.799 34.971 1.00 96.69 112 GLU A O 1
ATOM 923 N N . GLY A 1 113 ? -4.942 -3.400 36.344 1.00 95.94 113 GLY A N 1
ATOM 924 C CA . GLY A 1 113 ? -5.536 -4.732 36.226 1.00 95.94 113 GLY A CA 1
ATOM 925 C C . GLY A 1 113 ? -6.289 -4.987 34.914 1.00 95.94 113 GLY A C 1
ATOM 926 O O . GLY A 1 113 ? -6.551 -6.150 34.575 1.00 95.94 113 GLY A O 1
ATOM 927 N N . LEU A 1 114 ? -6.648 -3.940 34.161 1.00 95.94 114 LEU A N 1
ATOM 928 C CA . LEU A 1 114 ? -7.485 -4.064 32.967 1.00 95.94 114 LEU A CA 1
ATOM 929 C C . LEU A 1 114 ? -6.822 -4.877 31.854 1.00 95.94 114 LEU A C 1
ATOM 931 O O . LEU A 1 114 ? -5.649 -4.713 31.520 1.00 95.94 114 LEU A O 1
ATOM 935 N N . ASN A 1 115 ? -7.622 -5.747 31.237 1.00 95.38 115 ASN A N 1
ATOM 936 C CA . ASN A 1 115 ? -7.159 -6.658 30.205 1.00 95.38 115 ASN A CA 1
ATOM 937 C C . ASN A 1 115 ? -8.259 -7.174 29.280 1.00 95.38 115 ASN A C 1
ATOM 939 O O . ASN A 1 115 ? -9.415 -7.279 29.679 1.00 95.38 115 ASN A O 1
ATOM 943 N N . GLY A 1 116 ? -7.875 -7.576 28.066 1.00 92.56 116 GLY A N 1
ATOM 944 C CA . GLY A 1 116 ? -8.798 -8.088 27.053 1.00 92.56 116 GLY A CA 1
ATOM 945 C C . GLY A 1 116 ? -9.398 -9.478 27.310 1.00 92.56 116 GLY A C 1
ATOM 946 O O . GLY A 1 116 ? -10.208 -9.922 26.501 1.00 92.56 116 GLY A O 1
ATOM 947 N N . ASN A 1 117 ? -9.056 -10.178 28.400 1.00 92.38 117 ASN A N 1
ATOM 948 C CA . ASN A 1 117 ? -9.417 -11.596 28.566 1.00 92.38 117 ASN A CA 1
ATOM 949 C C . ASN A 1 117 ? -10.923 -11.822 28.787 1.00 92.38 117 ASN A C 1
ATOM 951 O O . ASN A 1 117 ? -11.438 -12.886 28.457 1.00 92.38 117 ASN A O 1
ATOM 955 N N . ASN A 1 118 ? -11.634 -10.825 29.321 1.00 92.62 118 ASN A N 1
ATOM 956 C CA . ASN A 1 118 ? -13.072 -10.902 29.610 1.00 92.62 118 ASN A CA 1
ATOM 957 C C . ASN A 1 118 ? -13.939 -10.326 28.476 1.00 92.62 118 ASN A C 1
ATOM 959 O O . ASN A 1 118 ? -15.064 -9.878 28.707 1.00 92.62 118 ASN A O 1
ATOM 963 N N . LEU A 1 119 ? -13.411 -10.307 27.251 1.00 97.06 119 LEU A N 1
ATOM 964 C CA . LEU A 1 119 ? -14.106 -9.824 26.064 1.00 97.06 119 LEU A CA 1
ATOM 965 C C . LEU A 1 119 ? -14.509 -10.978 25.149 1.00 97.06 119 LEU A C 1
ATOM 967 O O . LEU A 1 119 ? -13.800 -11.964 24.981 1.00 97.06 119 LEU A O 1
ATOM 971 N N . THR A 1 120 ? -15.645 -10.816 24.484 1.00 97.88 120 THR A N 1
ATOM 972 C CA . THR A 1 120 ? -16.059 -11.628 23.339 1.00 97.88 120 THR A CA 1
ATOM 973 C C . THR A 1 120 ? -16.158 -10.727 22.119 1.00 97.88 120 THR A C 1
ATOM 975 O O . THR A 1 120 ? -16.888 -9.736 22.146 1.00 97.88 120 THR A O 1
ATOM 978 N N . ILE A 1 121 ? -15.454 -11.082 21.044 1.00 97.94 121 ILE A N 1
ATOM 979 C CA . ILE A 1 121 ? -15.488 -10.356 19.771 1.00 97.94 121 ILE A CA 1
ATOM 980 C C . ILE A 1 121 ? -16.053 -11.281 18.696 1.00 97.94 121 ILE A C 1
ATOM 982 O O . ILE A 1 121 ? -15.454 -12.297 18.351 1.00 97.94 121 ILE A O 1
ATOM 986 N N . GLU A 1 122 ? -17.208 -10.917 18.151 1.00 97.75 122 GLU A N 1
ATOM 987 C CA . GLU A 1 122 ? -17.775 -11.526 16.949 1.00 97.75 122 GLU A CA 1
ATOM 988 C C . GLU A 1 122 ? -17.460 -10.615 15.763 1.00 97.75 122 GLU A C 1
ATOM 990 O O . GLU A 1 122 ? -17.732 -9.419 15.822 1.00 97.75 122 GLU A O 1
ATOM 995 N N . ALA A 1 123 ? -16.885 -11.146 14.685 1.00 97.31 123 ALA A N 1
ATOM 996 C CA . ALA A 1 123 ? -16.493 -10.339 13.533 1.00 97.31 123 ALA A CA 1
ATOM 997 C C . ALA A 1 123 ? -16.779 -11.040 12.205 1.00 97.31 123 ALA A C 1
ATOM 999 O O . ALA A 1 123 ? -16.764 -12.271 12.103 1.00 97.31 123 ALA A O 1
ATOM 1000 N N . LEU A 1 124 ? -17.008 -10.242 11.162 1.00 95.75 124 LEU A N 1
ATOM 1001 C CA . LEU A 1 124 ? -16.960 -10.730 9.785 1.00 95.75 124 LEU A CA 1
ATOM 1002 C C . LEU A 1 124 ? -15.524 -11.140 9.433 1.00 95.75 124 LEU A C 1
ATOM 1004 O O . LEU A 1 124 ? -14.564 -10.614 9.985 1.00 95.75 124 LEU A O 1
ATOM 1008 N N . LYS A 1 125 ? -15.355 -12.082 8.501 1.00 94.88 125 LYS A N 1
ATOM 1009 C CA . LYS A 1 125 ? -14.009 -12.469 8.054 1.00 94.88 125 LYS A CA 1
ATOM 1010 C C . LYS A 1 125 ? -13.360 -11.311 7.298 1.00 94.88 125 LYS A C 1
ATOM 1012 O O . LYS A 1 125 ? -13.999 -10.717 6.428 1.00 94.88 125 LYS A O 1
ATOM 1017 N N . GLU A 1 126 ? -12.098 -11.026 7.594 1.00 94.38 126 GLU A N 1
ATOM 1018 C CA . GLU A 1 126 ? -11.295 -10.069 6.830 1.00 94.38 126 GLU A CA 1
ATOM 1019 C C . GLU A 1 126 ? -11.250 -10.449 5.337 1.00 94.38 126 GLU A C 1
ATOM 1021 O O . GLU A 1 126 ? -11.274 -11.630 4.984 1.00 94.38 126 GLU A O 1
ATOM 1026 N N . GLY A 1 127 ? -11.284 -9.447 4.458 1.00 95.12 127 GLY A N 1
ATOM 1027 C CA . GLY A 1 127 ? -11.438 -9.611 3.010 1.00 95.12 127 GLY A CA 1
ATOM 1028 C C . GLY A 1 127 ? -12.888 -9.795 2.542 1.00 95.12 127 GLY A C 1
ATOM 1029 O O . GLY A 1 127 ? -13.147 -9.825 1.340 1.00 95.12 127 GLY A O 1
ATOM 1030 N N . SER A 1 128 ? -13.864 -9.889 3.452 1.00 95.88 128 SER A N 1
ATOM 1031 C CA . SER A 1 128 ? -15.276 -9.953 3.061 1.00 95.88 128 SER A CA 1
ATOM 1032 C C . SER A 1 128 ? -15.743 -8.630 2.461 1.00 95.88 128 SER A C 1
ATOM 1034 O O . SER A 1 128 ? -15.491 -7.560 3.009 1.00 95.88 128 SER A O 1
ATOM 1036 N N . VAL A 1 129 ? -16.537 -8.709 1.394 1.00 96.88 129 VAL A N 1
ATOM 1037 C CA . VAL A 1 129 ? -17.378 -7.589 0.954 1.00 96.88 129 VAL A CA 1
ATOM 1038 C C . VAL A 1 129 ? -18.399 -7.297 2.055 1.00 96.88 129 VAL A C 1
ATOM 1040 O O . VAL A 1 129 ? -19.027 -8.238 2.539 1.00 96.88 129 VAL A O 1
ATOM 1043 N N . VAL A 1 130 ? -18.578 -6.045 2.463 1.00 97.38 130 VAL A N 1
ATOM 1044 C CA . VAL A 1 130 ? -19.470 -5.605 3.550 1.00 97.38 130 VAL A CA 1
ATOM 1045 C C . VAL A 1 130 ? -20.256 -4.355 3.157 1.00 97.38 130 VAL A C 1
ATOM 1047 O O . VAL A 1 130 ? -19.908 -3.667 2.199 1.00 97.38 130 VAL A O 1
ATOM 1050 N N . PHE A 1 131 ? -21.329 -4.074 3.901 1.00 97.38 131 PHE A N 1
ATOM 1051 C CA . PHE A 1 131 ? -22.314 -3.051 3.551 1.00 97.38 131 PHE A CA 1
ATOM 1052 C C . PHE A 1 131 ? -22.634 -2.128 4.732 1.00 97.38 131 PHE A C 1
ATOM 1054 O O . PHE A 1 131 ? -22.457 -2.522 5.890 1.00 97.38 131 PHE A O 1
ATOM 1061 N N . PRO A 1 132 ? -23.141 -0.911 4.461 1.00 96.69 132 PRO A N 1
ATOM 1062 C CA . PRO A 1 132 ? -23.478 0.037 5.506 1.00 96.69 132 PRO A CA 1
ATOM 1063 C C . PRO A 1 132 ? -24.505 -0.505 6.500 1.00 96.69 132 PRO A C 1
ATOM 1065 O O . PRO A 1 132 ? -25.416 -1.244 6.135 1.00 96.69 132 PRO A O 1
ATOM 1068 N N . LYS A 1 133 ? -24.411 -0.045 7.751 1.00 94.69 133 LYS A N 1
ATOM 1069 C CA . LYS A 1 133 ? -25.334 -0.346 8.862 1.00 94.69 133 LYS A CA 1
ATOM 1070 C C . LYS A 1 133 ? -25.384 -1.821 9.278 1.00 94.69 133 LYS A C 1
ATOM 1072 O O . LYS A 1 133 ? -26.229 -2.186 10.092 1.00 94.69 133 LYS A O 1
ATOM 1077 N N . VAL A 1 134 ? -24.463 -2.640 8.779 1.00 95.88 134 VAL A N 1
ATOM 1078 C CA . VAL A 1 134 ? -24.244 -4.014 9.233 1.00 95.88 134 VAL A CA 1
ATOM 1079 C C . VAL A 1 134 ? -23.021 -4.027 10.160 1.00 95.88 134 VAL A C 1
ATOM 1081 O O . VAL A 1 134 ? -21.973 -3.518 9.756 1.00 95.88 134 VAL A O 1
ATOM 1084 N N . PRO A 1 135 ? -23.131 -4.566 11.389 1.00 97.38 135 PRO A N 1
ATOM 1085 C CA . PRO A 1 135 ? -21.988 -4.791 12.266 1.00 97.38 135 PRO A CA 1
ATOM 1086 C C . PRO A 1 135 ? -20.856 -5.552 11.567 1.00 97.38 135 PRO A C 1
ATOM 1088 O O . PRO A 1 135 ? -21.053 -6.643 11.031 1.00 97.38 135 PRO A O 1
ATOM 1091 N N . LEU A 1 136 ? -19.673 -4.946 11.579 1.00 97.81 136 LEU A N 1
ATOM 1092 C CA . LEU A 1 136 ? -18.402 -5.537 11.170 1.00 97.81 136 LEU A CA 1
ATOM 1093 C C . LEU A 1 136 ? -17.782 -6.320 12.324 1.00 97.81 136 LEU A C 1
ATOM 1095 O O . LEU A 1 136 ? -17.308 -7.437 12.128 1.00 97.81 136 LEU A O 1
ATOM 1099 N N . LEU A 1 137 ? -17.820 -5.709 13.513 1.00 98.19 137 LEU A N 1
ATOM 1100 C CA . LEU A 1 137 ? -17.449 -6.298 14.790 1.00 98.19 137 LEU A CA 1
ATOM 1101 C C . LEU A 1 137 ? -18.569 -6.035 15.802 1.00 98.19 137 LEU A C 1
ATOM 1103 O O . LEU A 1 137 ? -19.141 -4.942 15.825 1.00 98.19 137 LEU A O 1
ATOM 1107 N N . THR A 1 138 ? -18.821 -7.012 16.662 1.00 98.50 138 THR A N 1
ATOM 1108 C CA . THR A 1 138 ? -19.650 -6.905 17.861 1.00 98.50 138 THR A CA 1
ATOM 1109 C C . THR A 1 138 ? -18.794 -7.306 19.056 1.00 98.50 138 THR A C 1
ATOM 1111 O O . THR A 1 138 ? -18.317 -8.438 19.133 1.00 98.50 138 THR A O 1
ATOM 1114 N N . ILE A 1 139 ? -18.586 -6.375 19.983 1.00 98.50 139 ILE A N 1
ATOM 1115 C CA . ILE A 1 139 ? -17.718 -6.533 21.155 1.00 98.50 139 ILE A CA 1
ATOM 1116 C C . ILE A 1 139 ? -18.605 -6.583 22.390 1.00 98.50 139 ILE A C 1
ATOM 1118 O O . ILE A 1 139 ? -19.451 -5.710 22.585 1.00 98.50 139 ILE A O 1
ATOM 1122 N N . SER A 1 140 ? -18.455 -7.630 23.195 1.00 98.44 140 SER A N 1
ATOM 1123 C CA . SER A 1 140 ? -19.230 -7.854 24.419 1.00 98.44 140 SER A CA 1
ATOM 1124 C C . SER A 1 140 ? -18.298 -8.078 25.609 1.00 98.44 140 SER A C 1
ATOM 1126 O O . SER A 1 140 ? -17.343 -8.838 25.484 1.00 98.44 140 SER A O 1
ATOM 1128 N N . GLY A 1 141 ? -18.582 -7.470 26.758 1.00 98.25 141 GLY A N 1
ATOM 1129 C CA . GLY A 1 141 ? -17.774 -7.612 27.977 1.00 98.25 141 GLY A CA 1
ATOM 1130 C C . GLY A 1 141 ? -18.045 -6.490 28.983 1.00 98.25 141 GLY A C 1
ATOM 1131 O O . GLY A 1 141 ? -19.056 -5.802 28.839 1.00 98.25 141 GLY A O 1
ATOM 1132 N N . PRO A 1 142 ? -17.179 -6.283 29.991 1.00 98.38 142 PRO A N 1
ATOM 1133 C CA . PRO A 1 142 ? -17.341 -5.197 30.958 1.00 98.38 142 PRO A CA 1
ATOM 1134 C C . PRO A 1 142 ? -17.335 -3.816 30.283 1.00 98.38 142 PRO A C 1
ATOM 1136 O O . PRO A 1 142 ? -16.539 -3.565 29.369 1.00 98.38 142 PRO A O 1
ATOM 1139 N N . LEU A 1 143 ? -18.221 -2.921 30.729 1.00 98.50 143 LEU A N 1
ATOM 1140 C CA . LEU A 1 143 ? -18.472 -1.613 30.116 1.00 98.50 143 LEU A CA 1
ATOM 1141 C C . LEU A 1 143 ? -17.200 -0.777 29.938 1.00 98.50 143 LEU A C 1
ATOM 1143 O O . LEU A 1 143 ? -16.968 -0.257 28.846 1.00 98.50 143 LEU A O 1
ATOM 1147 N N . ALA A 1 144 ? -16.376 -0.662 30.980 1.00 97.88 144 ALA A N 1
ATOM 1148 C CA . ALA A 1 144 ? -15.194 0.197 30.960 1.00 97.88 144 ALA A CA 1
ATOM 1149 C C . ALA A 1 144 ? -14.195 -0.208 29.871 1.00 97.88 144 ALA A C 1
ATOM 1151 O O . ALA A 1 144 ? -13.814 0.622 29.045 1.00 97.88 144 ALA A O 1
ATOM 1152 N N . ILE A 1 145 ? -13.816 -1.488 29.808 1.00 97.62 145 ILE A N 1
ATOM 1153 C CA . ILE A 1 145 ? -12.880 -1.947 28.779 1.00 97.62 145 ILE A CA 1
ATOM 1154 C C . ILE A 1 145 ? -13.498 -1.882 27.382 1.00 97.62 145 ILE A C 1
ATOM 1156 O O . ILE A 1 145 ? -12.839 -1.419 26.458 1.00 97.62 145 ILE A O 1
ATOM 1160 N N . CYS A 1 146 ? -14.774 -2.248 27.211 1.00 98.19 146 CYS A N 1
ATOM 1161 C CA . CYS A 1 146 ? -15.431 -2.132 25.908 1.00 98.19 146 CYS A CA 1
ATOM 1162 C C . CYS A 1 146 ? -15.449 -0.684 25.399 1.00 98.19 146 CYS A C 1
ATOM 1164 O O . CYS A 1 146 ? -15.348 -0.466 24.192 1.00 98.19 146 CYS A O 1
ATOM 1166 N N . GLN A 1 147 ? -15.573 0.293 26.300 1.00 98.38 147 GLN A N 1
ATOM 1167 C CA . GLN A 1 147 ? -15.534 1.711 25.965 1.00 98.38 147 GLN A CA 1
ATOM 1168 C C . GLN A 1 147 ? -14.120 2.167 25.569 1.00 98.38 147 GLN A C 1
ATOM 1170 O O . GLN A 1 147 ? -13.961 2.845 24.556 1.00 98.38 147 GLN A O 1
ATOM 1175 N N . LEU A 1 148 ? -13.088 1.757 26.316 1.00 98.19 148 LEU A N 1
ATOM 1176 C CA . LEU A 1 148 ? -11.692 2.137 26.049 1.00 98.19 148 LEU A CA 1
ATOM 1177 C C . LEU A 1 148 ? -11.178 1.667 24.678 1.00 98.19 148 LEU A C 1
ATOM 1179 O O . LEU A 1 148 ? -10.278 2.284 24.114 1.00 98.19 148 LEU A O 1
ATOM 1183 N N . LEU A 1 149 ? -11.763 0.608 24.115 1.00 98.12 149 LEU A N 1
ATOM 1184 C CA . LEU A 1 149 ? -11.374 0.088 22.803 1.00 98.12 149 LEU A CA 1
ATOM 1185 C C . LEU A 1 149 ? -11.879 0.925 21.617 1.00 98.12 149 LEU A C 1
ATOM 1187 O O . LEU A 1 149 ? -11.363 0.756 20.510 1.00 98.12 149 LEU A O 1
ATOM 1191 N N . GLU A 1 150 ? -12.866 1.810 21.812 1.00 98.56 150 GLU A N 1
ATOM 1192 C CA . GLU A 1 150 ? -13.555 2.525 20.724 1.00 98.56 150 GLU A CA 1
ATOM 1193 C C . GLU A 1 150 ? -12.579 3.234 19.778 1.00 98.56 150 GLU A C 1
ATOM 1195 O O . GLU A 1 150 ? -12.603 2.987 18.569 1.00 98.56 150 GLU A O 1
ATOM 1200 N N . THR A 1 151 ? -11.707 4.089 20.314 1.00 98.19 151 THR A N 1
ATOM 1201 C CA . THR A 1 151 ? -10.819 4.934 19.503 1.00 98.19 151 THR A CA 1
ATOM 1202 C C . THR A 1 151 ? -9.861 4.095 18.661 1.00 98.19 151 THR A C 1
ATOM 1204 O O . THR A 1 151 ? -9.781 4.268 17.443 1.00 98.19 151 THR A O 1
ATOM 1207 N N . SER A 1 152 ? -9.162 3.154 19.302 1.00 96.81 152 SER A N 1
ATOM 1208 C CA . SER A 1 152 ? -8.164 2.301 18.655 1.00 96.81 152 SER A CA 1
ATOM 1209 C C . SER A 1 152 ? -8.798 1.389 17.604 1.00 96.81 152 SER A C 1
ATOM 1211 O O . SER A 1 152 ? -8.321 1.340 16.472 1.00 96.81 152 SER A O 1
ATOM 1213 N N . ILE A 1 153 ? -9.921 0.730 17.916 1.00 97.81 153 ILE A N 1
ATOM 1214 C CA . ILE A 1 153 ? -10.614 -0.133 16.946 1.00 97.81 153 ILE A CA 1
ATOM 1215 C C . ILE A 1 153 ? -11.116 0.683 15.754 1.00 97.81 153 ILE A C 1
ATOM 1217 O O . ILE A 1 153 ? -10.973 0.256 14.608 1.00 97.81 153 ILE A O 1
ATOM 1221 N N . LEU A 1 154 ? -11.671 1.877 15.984 1.00 98.31 154 LEU A N 1
ATOM 1222 C CA . LEU A 1 154 ? -12.079 2.744 14.882 1.00 98.31 154 LEU A CA 1
ATOM 1223 C C . LEU A 1 154 ? -10.890 3.178 14.027 1.00 98.31 154 LEU A C 1
ATOM 1225 O O . LEU A 1 154 ? -11.033 3.200 12.805 1.00 98.31 154 LEU A O 1
ATOM 1229 N N . ASN A 1 155 ? -9.745 3.503 14.625 1.00 95.94 155 ASN A N 1
ATOM 1230 C CA . ASN A 1 155 ? -8.537 3.870 13.890 1.00 95.94 155 ASN A CA 1
ATOM 1231 C C . ASN A 1 155 ? -8.054 2.717 12.990 1.00 95.94 155 ASN A C 1
ATOM 1233 O O . ASN A 1 155 ? -7.893 2.908 11.782 1.00 95.94 155 ASN A O 1
ATOM 1237 N N . LEU A 1 156 ? -7.950 1.509 13.553 1.00 96.06 156 LEU A N 1
ATOM 1238 C CA . LEU A 1 156 ? -7.490 0.304 12.859 1.00 96.06 156 LEU A CA 1
ATOM 1239 C C . LEU A 1 156 ? -8.446 -0.142 11.744 1.00 96.06 156 LEU A C 1
ATOM 1241 O O . LEU A 1 156 ? -7.998 -0.516 10.662 1.00 96.06 156 LEU A O 1
ATOM 1245 N N . VAL A 1 157 ? -9.762 -0.088 11.965 1.00 97.75 157 VAL A N 1
ATOM 1246 C CA . VAL A 1 157 ? -10.751 -0.567 10.982 1.00 97.75 157 VAL A CA 1
ATOM 1247 C C . VAL A 1 157 ? -11.009 0.456 9.876 1.00 97.75 157 VAL A C 1
ATOM 1249 O O . VAL A 1 157 ? -11.134 0.065 8.714 1.00 97.75 157 VAL A O 1
ATOM 1252 N N . ASN A 1 158 ? -11.100 1.756 10.199 1.00 97.50 158 ASN A N 1
ATOM 1253 C CA . ASN A 1 158 ? -11.439 2.782 9.204 1.00 97.50 158 ASN A CA 1
ATOM 1254 C C . ASN A 1 158 ? -10.437 2.792 8.051 1.00 97.50 158 ASN A C 1
ATOM 1256 O O . ASN A 1 158 ? -10.846 2.689 6.896 1.00 97.50 158 ASN A O 1
ATOM 1260 N N . TYR A 1 159 ? -9.148 2.938 8.361 1.00 96.81 159 TYR A N 1
ATOM 1261 C CA . TYR A 1 159 ? -8.124 3.107 7.336 1.00 96.81 159 TYR A CA 1
ATOM 1262 C C . TYR A 1 159 ? -7.890 1.811 6.554 1.00 96.81 159 TYR A C 1
ATOM 1264 O O . TYR A 1 159 ? -7.911 1.823 5.325 1.00 96.81 159 TYR A O 1
ATOM 1272 N N . SER A 1 160 ? -7.783 0.681 7.253 1.00 97.38 160 SER A N 1
ATOM 1273 C CA . SER A 1 160 ? -7.559 -0.633 6.644 1.00 97.38 160 SER A CA 1
ATOM 1274 C C . SER A 1 160 ? -8.667 -1.011 5.659 1.00 97.38 160 SER A C 1
ATOM 1276 O O . SER A 1 160 ? -8.387 -1.357 4.511 1.00 97.38 160 SER A O 1
ATOM 1278 N N . SER A 1 161 ? -9.936 -0.873 6.066 1.00 98.50 161 SER A N 1
ATOM 1279 C CA . SER A 1 161 ? -11.081 -1.161 5.189 1.00 98.50 161 SER A CA 1
ATOM 1280 C C . SER A 1 161 ? -11.171 -0.181 4.014 1.00 98.50 161 SER A C 1
ATOM 1282 O O . SER A 1 161 ? -11.503 -0.574 2.895 1.00 98.50 161 SER A O 1
ATOM 1284 N N . LEU A 1 162 ? -10.851 1.098 4.234 1.00 98.25 162 LEU A N 1
ATOM 1285 C CA . LEU A 1 162 ? -10.853 2.114 3.181 1.00 98.25 162 LEU A CA 1
ATOM 1286 C C . LEU A 1 162 ? -9.803 1.816 2.103 1.00 98.25 162 LEU A C 1
ATOM 1288 O O . LEU A 1 162 ? -10.137 1.800 0.918 1.00 98.25 162 LEU A O 1
ATOM 1292 N N . VAL A 1 163 ? -8.564 1.534 2.511 1.00 97.94 163 VAL A N 1
ATOM 1293 C CA . VAL A 1 163 ? -7.452 1.242 1.597 1.00 97.94 163 VAL A CA 1
ATOM 1294 C C . VAL A 1 163 ? -7.671 -0.078 0.863 1.00 97.94 163 VAL A C 1
ATOM 1296 O O . VAL A 1 163 ? -7.485 -0.119 -0.352 1.00 97.94 163 VAL A O 1
ATOM 1299 N N . ALA A 1 164 ? -8.136 -1.130 1.547 1.00 98.44 164 ALA A N 1
ATOM 1300 C CA . ALA A 1 164 ? -8.484 -2.396 0.895 1.00 98.44 164 ALA A CA 1
ATOM 1301 C C . ALA A 1 164 ? -9.581 -2.208 -0.164 1.00 98.44 164 ALA A C 1
ATOM 1303 O O . ALA A 1 164 ? -9.500 -2.761 -1.262 1.00 98.44 164 ALA A O 1
ATOM 1304 N N . THR A 1 165 ? -10.587 -1.379 0.133 1.00 98.56 165 THR A N 1
ATOM 1305 C CA . THR A 1 165 ? -11.646 -1.046 -0.829 1.00 98.56 165 THR A CA 1
ATOM 1306 C C . THR A 1 165 ? -11.094 -0.259 -2.012 1.00 98.56 165 THR A C 1
ATOM 1308 O O . THR A 1 165 ? -11.416 -0.578 -3.153 1.00 98.56 165 THR A O 1
ATOM 1311 N N . ASN A 1 166 ? -10.239 0.736 -1.764 1.00 98.12 166 ASN A N 1
ATOM 1312 C CA . ASN A 1 166 ? -9.607 1.519 -2.822 1.00 98.12 166 ASN A CA 1
ATOM 1313 C C . ASN A 1 166 ? -8.778 0.611 -3.744 1.00 98.12 166 ASN A C 1
ATOM 1315 O O . ASN A 1 166 ? -9.004 0.572 -4.948 1.00 98.12 166 ASN A O 1
ATOM 1319 N N . ALA A 1 167 ? -7.909 -0.224 -3.174 1.00 98.25 167 ALA A N 1
ATOM 1320 C CA . ALA A 1 167 ? -7.119 -1.205 -3.911 1.00 98.25 167 ALA A CA 1
ATOM 1321 C C . ALA A 1 167 ? -7.982 -2.154 -4.764 1.00 98.25 167 ALA A C 1
ATOM 1323 O O . ALA A 1 167 ? -7.652 -2.414 -5.923 1.00 98.25 167 ALA A O 1
ATOM 1324 N N . SER A 1 168 ? -9.125 -2.603 -4.235 1.00 97.94 168 SER A N 1
ATOM 1325 C CA . SER A 1 168 ? -10.077 -3.433 -4.982 1.00 97.94 168 SER A CA 1
ATOM 1326 C C . SER A 1 168 ? -10.671 -2.714 -6.191 1.00 97.94 168 SER A C 1
ATOM 1328 O O . SER A 1 168 ? -10.786 -3.305 -7.265 1.00 97.94 168 SER A O 1
ATOM 1330 N N . ARG A 1 169 ? -10.969 -1.417 -6.071 1.00 97.50 169 ARG A N 1
ATOM 1331 C CA . ARG A 1 169 ? -11.443 -0.598 -7.195 1.00 97.50 169 ARG A CA 1
ATOM 1332 C C . ARG A 1 169 ? -10.380 -0.436 -8.284 1.00 97.50 169 ARG A C 1
ATOM 1334 O O . ARG A 1 169 ? -10.685 -0.617 -9.459 1.00 97.50 169 ARG A O 1
ATOM 1341 N N . PHE A 1 170 ? -9.121 -0.206 -7.906 1.00 97.62 170 PHE A N 1
ATOM 1342 C CA . PHE A 1 170 ? -7.994 -0.199 -8.849 1.00 97.62 170 PHE A CA 1
ATOM 1343 C C . PHE A 1 170 ? -7.841 -1.543 -9.573 1.00 97.62 170 PHE A C 1
ATOM 1345 O O . PHE A 1 170 ? -7.653 -1.568 -10.791 1.00 97.62 170 PHE A O 1
ATOM 1352 N N . ARG A 1 171 ? -7.974 -2.666 -8.854 1.00 97.19 171 ARG A N 1
ATOM 1353 C CA . ARG A 1 171 ? -7.985 -4.007 -9.456 1.00 97.19 171 ARG A CA 1
ATOM 1354 C C . ARG A 1 171 ? -9.140 -4.181 -10.442 1.00 97.19 171 ARG A C 1
ATOM 1356 O O . ARG A 1 171 ? -8.930 -4.737 -11.516 1.00 97.19 171 ARG A O 1
ATOM 1363 N N . GLN A 1 172 ? -10.337 -3.697 -10.118 1.00 95.81 172 GLN A N 1
ATOM 1364 C CA . GLN A 1 172 ? -11.477 -3.746 -11.040 1.00 95.81 172 GLN A CA 1
ATOM 1365 C C . GLN A 1 172 ? -11.221 -2.927 -12.307 1.00 95.81 172 GLN A C 1
ATOM 1367 O O . GLN A 1 172 ? -11.447 -3.439 -13.400 1.00 95.81 172 GLN A O 1
ATOM 1372 N N . ALA A 1 173 ? -10.685 -1.711 -12.174 1.00 95.62 173 ALA A N 1
ATOM 1373 C CA . ALA A 1 173 ? -10.344 -0.864 -13.315 1.00 95.62 173 ALA A CA 1
ATOM 1374 C C . ALA A 1 173 ? -9.227 -1.469 -14.187 1.00 95.62 173 ALA A C 1
ATOM 1376 O O . ALA A 1 173 ? -9.275 -1.360 -15.405 1.00 95.62 173 ALA A O 1
ATOM 1377 N N . SER A 1 174 ? -8.239 -2.135 -13.582 1.00 95.88 174 SER A N 1
ATOM 1378 C CA . SER A 1 174 ? -7.067 -2.679 -14.299 1.00 95.88 174 SER A CA 1
ATOM 1379 C C . SER A 1 174 ? -7.296 -4.067 -14.903 1.00 95.88 174 SER A C 1
ATOM 1381 O O . SER A 1 174 ? -6.519 -4.529 -15.735 1.00 95.88 174 SER A O 1
ATOM 1383 N N . GLY A 1 175 ? -8.326 -4.784 -14.453 1.00 94.31 175 GLY A N 1
ATOM 1384 C CA . GLY A 1 175 ? -8.535 -6.183 -14.808 1.00 94.31 175 GLY A CA 1
ATOM 1385 C C . GLY A 1 175 ? -7.553 -7.143 -14.119 1.00 94.31 175 GLY A C 1
ATOM 1386 O O . GLY A 1 175 ? -6.745 -6.774 -13.266 1.00 94.31 175 GLY A O 1
ATOM 1387 N N . LYS A 1 176 ? -7.656 -8.432 -14.461 1.00 91.12 176 LYS A N 1
ATOM 1388 C CA . LYS A 1 176 ? -6.921 -9.522 -13.785 1.00 91.12 176 LYS A CA 1
ATOM 1389 C C . LYS A 1 176 ? -5.489 -9.725 -14.289 1.00 91.12 176 LYS A C 1
ATOM 1391 O O . LYS A 1 176 ? -4.699 -10.346 -13.592 1.00 91.12 176 LYS A O 1
ATOM 1396 N N . ASN A 1 177 ? -5.179 -9.236 -15.489 1.00 90.94 177 ASN A N 1
ATOM 1397 C CA . ASN A 1 177 ? -3.941 -9.579 -16.198 1.00 90.94 177 ASN A CA 1
ATOM 1398 C C . ASN A 1 177 ? -2.828 -8.537 -16.022 1.00 90.94 177 ASN A C 1
ATOM 1400 O O . ASN A 1 177 ? -1.668 -8.845 -16.279 1.00 90.94 177 ASN A O 1
ATOM 1404 N N . ILE A 1 178 ? -3.172 -7.318 -15.600 1.00 96.06 178 ILE A N 1
ATOM 1405 C CA . ILE A 1 178 ? -2.203 -6.253 -15.336 1.00 96.06 178 ILE A CA 1
ATOM 1406 C C . ILE A 1 178 ? -1.693 -6.387 -13.906 1.00 96.06 178 ILE A C 1
ATOM 1408 O O . ILE A 1 178 ? -2.481 -6.557 -12.973 1.00 96.06 178 ILE A O 1
ATOM 1412 N N . GLN A 1 179 ? -0.383 -6.274 -13.719 1.00 97.25 179 GLN A N 1
ATOM 1413 C CA . GLN A 1 179 ? 0.206 -6.273 -12.388 1.00 97.25 179 GLN A CA 1
ATOM 1414 C C . GLN A 1 179 ? -0.006 -4.919 -11.694 1.00 97.25 179 GLN A C 1
ATOM 1416 O O . GLN A 1 179 ? 0.211 -3.860 -12.280 1.00 97.25 179 GLN A O 1
ATOM 1421 N N . LEU A 1 180 ? -0.385 -4.937 -10.421 1.00 98.19 180 LEU A N 1
ATOM 1422 C CA . LEU A 1 180 ? -0.562 -3.747 -9.594 1.00 98.19 180 LEU A CA 1
ATOM 1423 C C . LEU A 1 180 ? 0.459 -3.720 -8.460 1.00 98.19 180 LEU A C 1
ATOM 1425 O O . LEU A 1 180 ? 0.528 -4.645 -7.651 1.00 98.19 180 LEU A O 1
ATOM 1429 N N . LEU A 1 181 ? 1.245 -2.648 -8.390 1.00 97.75 181 LEU A N 1
ATOM 1430 C CA . LEU A 1 181 ? 2.327 -2.474 -7.426 1.00 97.75 181 LEU A CA 1
ATOM 1431 C C . LEU A 1 181 ? 2.073 -1.243 -6.550 1.00 97.75 181 LEU A C 1
ATOM 1433 O O . LEU A 1 181 ? 1.842 -0.143 -7.052 1.00 97.75 181 LEU A O 1
ATOM 1437 N N . GLU A 1 182 ? 2.121 -1.422 -5.231 1.00 97.56 182 GLU A N 1
ATOM 1438 C CA . GLU A 1 182 ? 1.921 -0.347 -4.255 1.00 97.56 182 GLU A CA 1
ATOM 1439 C C . GLU A 1 182 ? 3.249 0.389 -4.003 1.00 97.56 182 GLU A C 1
ATOM 1441 O O . GLU A 1 182 ? 4.171 -0.146 -3.379 1.00 97.56 182 GLU A O 1
ATOM 1446 N N . PHE A 1 183 ? 3.353 1.623 -4.505 1.00 96.31 183 PHE A N 1
ATOM 1447 C CA . PHE A 1 183 ? 4.536 2.498 -4.425 1.00 96.31 183 PHE A CA 1
ATOM 1448 C C . PHE A 1 183 ? 4.269 3.796 -3.639 1.00 96.31 183 PHE A C 1
ATOM 1450 O O . PHE A 1 183 ? 4.934 4.819 -3.829 1.00 96.31 183 PHE A O 1
ATOM 1457 N N . GLY A 1 184 ? 3.281 3.777 -2.748 1.00 95.12 184 GLY A N 1
ATOM 1458 C CA . GLY A 1 184 ? 2.782 4.934 -2.017 1.00 95.12 184 GLY A CA 1
ATOM 1459 C C . GLY A 1 184 ? 3.444 5.198 -0.670 1.00 95.12 184 GLY A C 1
ATOM 1460 O O . GLY A 1 184 ? 3.228 6.285 -0.141 1.00 95.12 184 GLY A O 1
ATOM 1461 N N . LEU A 1 185 ? 4.281 4.297 -0.137 1.00 94.56 185 LEU A N 1
ATOM 1462 C CA . LEU A 1 185 ? 4.929 4.432 1.185 1.00 94.56 185 LEU A CA 1
ATOM 1463 C C . LEU A 1 185 ? 5.399 5.865 1.515 1.00 94.56 185 LEU A C 1
ATOM 1465 O O . LEU A 1 185 ? 5.091 6.391 2.578 1.00 94.56 185 LEU A O 1
ATOM 1469 N N . ARG A 1 186 ? 6.080 6.538 0.578 1.00 93.06 186 ARG A N 1
ATOM 1470 C CA . ARG A 1 186 ? 6.635 7.897 0.763 1.00 93.06 186 ARG A CA 1
ATOM 1471 C C . ARG A 1 186 ? 5.596 9.025 0.919 1.00 93.06 186 ARG A C 1
ATOM 1473 O O . ARG A 1 186 ? 5.972 10.155 1.209 1.00 93.06 186 ARG A O 1
ATOM 1480 N N . ARG A 1 187 ? 4.317 8.754 0.651 1.00 94.38 187 ARG A N 1
ATOM 1481 C CA . ARG A 1 187 ? 3.181 9.688 0.785 1.00 94.38 187 ARG A CA 1
ATOM 1482 C C . ARG A 1 187 ? 2.117 9.180 1.759 1.00 94.38 187 ARG A C 1
ATOM 1484 O O . ARG A 1 187 ? 1.101 9.847 1.936 1.00 94.38 187 ARG A O 1
ATOM 1491 N N . ALA A 1 188 ? 2.321 8.007 2.355 1.00 94.44 188 ALA A N 1
ATOM 1492 C CA . ALA A 1 188 ? 1.386 7.451 3.316 1.00 94.44 188 ALA A CA 1
ATOM 1493 C C . ALA A 1 188 ? 1.320 8.313 4.590 1.00 94.44 188 ALA A C 1
ATOM 1495 O O . ALA A 1 188 ? 2.254 9.046 4.922 1.00 94.44 188 ALA A O 1
ATOM 1496 N N . GLN A 1 189 ? 0.185 8.257 5.286 1.00 91.75 189 GLN A N 1
ATOM 1497 C CA . GLN A 1 189 ? -0.111 9.172 6.387 1.00 91.75 189 GLN A CA 1
ATOM 1498 C C . GLN A 1 189 ? 0.400 8.630 7.726 1.00 91.75 189 GLN A C 1
ATOM 1500 O O . GLN A 1 189 ? -0.172 7.705 8.297 1.00 91.75 189 GLN A O 1
ATOM 1505 N N . GLY A 1 190 ? 1.459 9.248 8.249 1.00 85.88 190 GLY A N 1
ATOM 1506 C CA . GLY A 1 190 ? 2.029 8.910 9.554 1.00 85.88 190 GLY A CA 1
ATOM 1507 C C . GLY A 1 190 ? 2.942 7.673 9.542 1.00 85.88 190 GLY A C 1
ATOM 1508 O O . GLY A 1 190 ? 3.111 7.023 8.510 1.00 85.88 190 GLY A O 1
ATOM 1509 N N . PRO A 1 191 ? 3.551 7.343 10.695 1.00 76.56 191 PRO A N 1
ATOM 1510 C CA . PRO A 1 191 ? 4.581 6.306 10.799 1.00 76.56 191 PRO A CA 1
ATOM 1511 C C . PRO A 1 191 ? 4.079 4.888 10.476 1.00 76.56 191 PRO A C 1
ATOM 1513 O O . PRO A 1 191 ? 4.815 4.118 9.865 1.00 76.56 191 PRO A O 1
ATOM 1516 N N . ASN A 1 192 ? 2.827 4.552 10.815 1.00 85.62 192 ASN A N 1
ATOM 1517 C CA . ASN A 1 192 ? 2.226 3.248 10.492 1.00 85.62 192 ASN A CA 1
ATOM 1518 C C . ASN A 1 192 ? 1.376 3.266 9.199 1.00 85.62 192 ASN A C 1
ATOM 1520 O O . ASN A 1 192 ? 1.110 2.221 8.606 1.00 85.62 192 ASN A O 1
ATOM 1524 N N . GLY A 1 193 ? 0.989 4.441 8.686 1.00 89.06 193 GLY A N 1
ATOM 1525 C CA . GLY A 1 193 ? 0.127 4.522 7.500 1.00 89.06 193 GLY A CA 1
ATOM 1526 C C . GLY A 1 193 ? 0.706 3.784 6.293 1.00 89.06 193 GLY A C 1
ATOM 1527 O O . GLY A 1 193 ? -0.022 3.113 5.572 1.00 89.06 193 GLY A O 1
ATOM 1528 N N . GLY A 1 194 ? 2.028 3.825 6.113 1.00 92.75 194 GLY A N 1
ATOM 1529 C CA . GLY A 1 194 ? 2.701 3.106 5.032 1.00 92.75 194 GLY A CA 1
ATOM 1530 C C . GLY A 1 194 ? 2.659 1.585 5.167 1.00 92.75 194 GLY A C 1
ATOM 1531 O O . GLY A 1 194 ? 2.363 0.892 4.199 1.00 92.75 194 GLY A O 1
ATOM 1532 N N . LEU A 1 195 ? 2.936 1.059 6.363 1.00 93.38 195 LEU A N 1
ATOM 1533 C CA . LEU A 1 195 ? 2.935 -0.384 6.624 1.00 93.38 195 LEU A CA 1
ATOM 1534 C C . LEU A 1 195 ? 1.523 -0.967 6.503 1.00 93.38 195 LEU A C 1
ATOM 1536 O O . LEU A 1 195 ? 1.313 -1.963 5.806 1.00 93.38 195 LEU A O 1
ATOM 1540 N N . THR A 1 196 ? 0.559 -0.285 7.122 1.00 94.00 196 THR A N 1
ATOM 1541 C CA . THR A 1 196 ? -0.864 -0.624 7.061 1.00 94.00 196 THR A CA 1
ATOM 1542 C C . THR A 1 196 ? -1.375 -0.573 5.620 1.00 94.00 196 THR A C 1
ATOM 1544 O O . THR A 1 196 ? -2.015 -1.519 5.157 1.00 94.00 196 THR A O 1
ATOM 1547 N N . ALA A 1 197 ? -1.035 0.475 4.860 1.00 96.38 197 ALA A N 1
ATOM 1548 C CA . ALA A 1 197 ? -1.448 0.582 3.466 1.00 96.38 197 ALA A CA 1
ATOM 1549 C C . ALA A 1 197 ? -0.935 -0.581 2.617 1.00 96.38 197 ALA A C 1
ATOM 1551 O O . ALA A 1 197 ? -1.729 -1.197 1.911 1.00 96.38 197 ALA A O 1
ATOM 1552 N N . SER A 1 198 ? 0.355 -0.921 2.708 1.00 96.94 198 SER A N 1
ATOM 1553 C CA . SER A 1 198 ? 0.935 -2.022 1.931 1.00 96.94 198 SER A CA 1
ATOM 1554 C C . SER A 1 198 ? 0.226 -3.353 2.206 1.00 96.94 198 SER A C 1
ATOM 1556 O O . SER A 1 198 ? -0.126 -4.065 1.263 1.00 96.94 198 SER A O 1
ATOM 1558 N N . LYS A 1 199 ? -0.048 -3.663 3.483 1.00 96.19 199 LYS A N 1
ATOM 1559 C CA . LYS A 1 199 ? -0.773 -4.877 3.898 1.00 96.19 199 LYS A CA 1
ATOM 1560 C C . LYS A 1 199 ? -2.163 -4.952 3.273 1.00 96.19 199 LYS A C 1
ATOM 1562 O O . LYS A 1 199 ? -2.520 -5.948 2.641 1.00 96.19 199 LYS A O 1
ATOM 1567 N N . TYR A 1 200 ? -2.944 -3.888 3.422 1.00 97.50 200 TYR A N 1
ATOM 1568 C CA . TYR A 1 200 ? -4.346 -3.905 3.018 1.00 97.50 200 TYR A CA 1
ATOM 1569 C C . TYR A 1 200 ? -4.556 -3.628 1.525 1.00 97.50 200 TYR A C 1
ATOM 1571 O O . TYR A 1 200 ? -5.547 -4.094 0.966 1.00 97.50 200 TYR A O 1
ATOM 1579 N N . CYS A 1 201 ? -3.600 -2.996 0.834 1.00 98.06 201 CYS A N 1
ATOM 1580 C CA . CYS A 1 201 ? -3.588 -2.953 -0.632 1.00 98.06 201 CYS A CA 1
ATOM 1581 C C . CYS A 1 201 ? -3.415 -4.350 -1.230 1.00 98.06 201 CYS A C 1
ATOM 1583 O O . CYS A 1 201 ? -4.103 -4.692 -2.192 1.00 98.06 201 CYS A O 1
ATOM 1585 N N . PHE A 1 202 ? -2.534 -5.169 -0.646 1.00 97.50 202 PHE A N 1
ATOM 1586 C CA . PHE A 1 202 ? -2.330 -6.548 -1.084 1.00 97.50 202 PHE A CA 1
ATOM 1587 C C . PHE A 1 202 ? -3.611 -7.379 -0.923 1.00 97.50 202 PHE A C 1
ATOM 1589 O O . PHE A 1 202 ? -4.064 -8.005 -1.877 1.00 97.50 202 PHE A O 1
ATOM 1596 N N . ILE A 1 203 ? -4.280 -7.284 0.234 1.00 96.00 203 ILE A N 1
ATOM 1597 C CA . ILE A 1 203 ? -5.598 -7.914 0.458 1.00 96.00 203 ILE A CA 1
ATOM 1598 C C . ILE A 1 203 ? -6.648 -7.403 -0.541 1.00 96.00 203 ILE A C 1
ATOM 1600 O O . ILE A 1 203 ? -7.458 -8.182 -1.042 1.00 96.00 203 ILE A O 1
ATOM 1604 N N . GLY A 1 204 ? -6.632 -6.105 -0.852 1.00 96.44 204 GLY A N 1
ATOM 1605 C CA . GLY A 1 204 ? -7.546 -5.493 -1.816 1.00 96.44 204 GLY A CA 1
ATOM 1606 C C . GLY A 1 204 ? -7.311 -5.914 -3.270 1.00 96.44 204 GLY A C 1
ATOM 1607 O O . GLY A 1 204 ? -8.207 -5.740 -4.092 1.00 96.44 204 GLY A O 1
ATOM 1608 N N . GLY A 1 205 ? -6.156 -6.504 -3.593 1.00 96.44 205 GLY A N 1
ATOM 1609 C CA . GLY A 1 205 ? -5.878 -7.087 -4.908 1.00 96.44 205 GLY A CA 1
ATOM 1610 C C . GLY A 1 205 ? -4.626 -6.566 -5.614 1.00 96.44 205 GLY A C 1
ATOM 1611 O O . GLY A 1 205 ? -4.507 -6.782 -6.820 1.00 96.44 205 GLY A O 1
ATOM 1612 N N . PHE A 1 206 ? -3.720 -5.875 -4.917 1.00 98.06 206 PHE A N 1
ATOM 1613 C CA . PHE A 1 206 ? -2.386 -5.556 -5.441 1.00 98.06 206 PHE A CA 1
ATOM 1614 C C . PHE A 1 206 ? -1.449 -6.765 -5.337 1.00 98.06 206 PHE A C 1
ATOM 1616 O O . PHE A 1 206 ? -1.609 -7.603 -4.458 1.00 98.06 206 PHE A O 1
ATOM 1623 N N . ASP A 1 207 ? -0.450 -6.842 -6.216 1.00 98.00 207 ASP A N 1
ATOM 1624 C CA . ASP A 1 207 ? 0.421 -8.016 -6.380 1.00 98.00 207 ASP A CA 1
ATOM 1625 C C . ASP A 1 207 ? 1.776 -7.882 -5.668 1.00 98.00 207 ASP A C 1
ATOM 1627 O O . ASP A 1 207 ? 2.520 -8.855 -5.533 1.00 98.00 207 ASP A O 1
ATOM 1631 N N . GLY A 1 208 ? 2.129 -6.674 -5.227 1.00 97.25 208 GLY A N 1
ATOM 1632 C CA . GLY A 1 208 ? 3.378 -6.406 -4.524 1.00 97.25 208 GLY A CA 1
ATOM 1633 C C . GLY A 1 208 ? 3.487 -4.969 -4.027 1.00 97.25 208 GLY A C 1
ATOM 1634 O O . GLY A 1 208 ? 2.639 -4.123 -4.312 1.00 97.25 208 GLY A O 1
ATOM 1635 N N . THR A 1 209 ? 4.550 -4.690 -3.280 1.00 98.00 209 THR A N 1
ATOM 1636 C CA . THR A 1 209 ? 4.805 -3.383 -2.655 1.00 98.00 209 THR A CA 1
ATOM 1637 C C . THR A 1 209 ? 6.278 -2.994 -2.754 1.00 98.00 209 THR A C 1
ATOM 1639 O O . THR A 1 209 ? 7.150 -3.857 -2.813 1.00 98.00 209 THR A O 1
ATOM 1642 N N . SER A 1 210 ? 6.579 -1.696 -2.725 1.00 96.44 210 SER A N 1
ATOM 1643 C CA . SER A 1 210 ? 7.954 -1.211 -2.495 1.00 96.44 210 SER A CA 1
ATOM 1644 C C . SER A 1 210 ? 8.351 -1.163 -1.014 1.00 96.44 210 SER A C 1
ATOM 1646 O O . SER A 1 210 ? 9.514 -0.919 -0.690 1.00 96.44 210 SER A O 1
ATOM 1648 N N . ASN A 1 211 ? 7.411 -1.403 -0.100 1.00 96.62 211 ASN A N 1
ATOM 1649 C CA . ASN A 1 211 ? 7.642 -1.364 1.335 1.00 96.62 211 ASN A CA 1
ATOM 1650 C C . ASN A 1 211 ? 8.358 -2.631 1.830 1.00 96.62 211 ASN A C 1
ATOM 1652 O O . ASN A 1 211 ? 7.754 -3.682 2.052 1.00 96.62 211 ASN A O 1
ATOM 1656 N N . VAL A 1 212 ? 9.666 -2.508 2.058 1.00 96.44 212 VAL A N 1
ATOM 1657 C CA . VAL A 1 212 ? 10.522 -3.607 2.530 1.00 96.44 212 VAL A CA 1
ATOM 1658 C C . VAL A 1 212 ? 10.084 -4.133 3.902 1.00 96.44 212 VAL A C 1
ATOM 1660 O O . VAL A 1 212 ? 10.148 -5.340 4.142 1.00 96.44 212 VAL A O 1
ATOM 1663 N N . LEU A 1 213 ? 9.600 -3.262 4.797 1.00 93.31 213 LEU A N 1
ATOM 1664 C CA . LEU A 1 213 ? 9.126 -3.686 6.116 1.00 93.31 213 LEU A CA 1
ATOM 1665 C C . LEU A 1 213 ? 7.851 -4.530 6.000 1.00 93.31 213 LEU A C 1
ATOM 1667 O O . LEU A 1 213 ? 7.742 -5.553 6.672 1.00 93.31 213 LEU A O 1
ATOM 1671 N N . ALA A 1 214 ? 6.933 -4.157 5.104 1.00 94.31 214 ALA A N 1
ATOM 1672 C CA . ALA A 1 214 ? 5.740 -4.953 4.818 1.00 94.31 214 ALA A CA 1
ATOM 1673 C C . ALA A 1 214 ? 6.104 -6.335 4.250 1.00 94.31 214 ALA A C 1
ATOM 1675 O O . ALA A 1 214 ? 5.535 -7.342 4.668 1.00 94.31 214 ALA A O 1
ATOM 1676 N N . GLY A 1 215 ? 7.099 -6.402 3.359 1.00 95.38 215 GLY A N 1
ATOM 1677 C CA . GLY A 1 215 ? 7.624 -7.676 2.863 1.00 95.38 215 GLY A CA 1
ATOM 1678 C C . GLY A 1 215 ? 8.204 -8.557 3.971 1.00 95.38 215 GLY A C 1
ATOM 1679 O O . GLY A 1 215 ? 7.910 -9.749 4.026 1.00 95.38 215 GLY A O 1
ATOM 1680 N N . LYS A 1 216 ? 8.967 -7.969 4.900 1.00 94.06 216 LYS A N 1
ATOM 1681 C CA . LYS A 1 216 ? 9.546 -8.682 6.049 1.00 94.06 216 LYS A CA 1
ATOM 1682 C C . LYS A 1 216 ? 8.483 -9.211 7.017 1.00 94.06 216 LYS A C 1
ATOM 1684 O O . LYS A 1 216 ? 8.615 -10.335 7.488 1.00 94.06 216 LYS A O 1
ATOM 1689 N N . LEU A 1 217 ? 7.486 -8.395 7.362 1.00 90.62 217 LEU A N 1
ATOM 1690 C CA . LEU A 1 217 ? 6.507 -8.729 8.403 1.00 90.62 217 LEU A CA 1
ATOM 1691 C C . LEU A 1 217 ? 5.356 -9.601 7.894 1.00 90.62 217 LEU A C 1
ATOM 1693 O O . LEU A 1 217 ? 4.868 -10.446 8.638 1.00 90.62 217 LEU A O 1
ATOM 1697 N N . TYR A 1 218 ? 4.924 -9.401 6.648 1.00 92.50 218 TYR A N 1
ATOM 1698 C CA . TYR A 1 218 ? 3.710 -10.023 6.109 1.00 92.50 218 TYR A CA 1
ATOM 1699 C C . TYR A 1 218 ? 3.970 -10.957 4.921 1.00 92.50 218 TYR A C 1
ATOM 1701 O O . TYR A 1 218 ? 3.028 -11.530 4.381 1.00 92.50 218 TYR A O 1
ATOM 1709 N N . GLY A 1 219 ? 5.223 -11.097 4.473 1.00 94.19 219 GLY A N 1
ATOM 1710 C CA . GLY A 1 219 ? 5.570 -11.946 3.329 1.00 94.19 219 GLY A CA 1
ATOM 1711 C C . GLY A 1 219 ? 5.056 -11.426 1.982 1.00 94.19 219 GLY A C 1
ATOM 1712 O O . GLY A 1 219 ? 4.964 -12.191 1.023 1.00 94.19 219 GLY A O 1
ATOM 1713 N N . ILE A 1 220 ? 4.705 -10.140 1.892 1.00 96.00 220 ILE A N 1
ATOM 1714 C CA . ILE A 1 220 ? 4.213 -9.527 0.652 1.00 96.00 220 ILE A CA 1
ATOM 1715 C C . ILE A 1 220 ? 5.371 -9.427 -0.354 1.00 96.00 220 ILE A C 1
ATOM 1717 O O . ILE A 1 220 ? 6.456 -8.972 0.024 1.00 96.00 220 ILE A O 1
ATOM 1721 N N . PRO A 1 221 ? 5.176 -9.797 -1.636 1.00 97.44 221 PRO A N 1
ATOM 1722 C CA . PRO A 1 221 ? 6.215 -9.664 -2.649 1.00 97.44 221 PRO A CA 1
ATOM 1723 C C . PRO A 1 221 ? 6.739 -8.227 -2.751 1.00 97.44 221 PRO A C 1
ATOM 1725 O O . PRO A 1 221 ? 5.999 -7.297 -3.083 1.00 97.44 221 PRO A O 1
ATOM 1728 N N . VAL A 1 222 ? 8.037 -8.049 -2.498 1.00 96.62 222 VAL A N 1
ATOM 1729 C CA . VAL A 1 222 ? 8.690 -6.742 -2.623 1.00 96.62 222 VAL A CA 1
ATOM 1730 C C . VAL A 1 222 ? 9.101 -6.518 -4.073 1.00 96.62 222 VAL A C 1
ATOM 1732 O O . VAL A 1 222 ? 9.767 -7.358 -4.685 1.00 96.62 222 VAL A O 1
ATOM 1735 N N . LYS A 1 223 ? 8.697 -5.377 -4.628 1.00 93.06 223 LYS A N 1
ATOM 1736 C CA . LYS A 1 223 ? 9.012 -4.942 -5.989 1.00 93.06 223 LYS A CA 1
ATOM 1737 C C . LYS A 1 223 ? 9.533 -3.514 -5.954 1.00 93.06 223 LYS A C 1
ATOM 1739 O O . LYS A 1 223 ? 9.016 -2.662 -5.240 1.00 93.06 223 LYS A O 1
ATOM 1744 N N . GLY A 1 224 ? 10.558 -3.250 -6.744 1.00 83.81 224 GLY A N 1
ATOM 1745 C CA . GLY A 1 224 ? 11.173 -1.939 -6.847 1.00 83.81 224 GLY A CA 1
ATOM 1746 C C . GLY A 1 224 ? 12.055 -1.875 -8.078 1.00 83.81 224 GLY A C 1
ATOM 1747 O O . GLY A 1 224 ? 12.457 -2.900 -8.624 1.00 83.81 224 GLY A O 1
ATOM 1748 N N . THR A 1 225 ? 12.322 -0.658 -8.519 1.00 82.38 225 THR A N 1
ATOM 1749 C CA . THR A 1 225 ? 13.199 -0.373 -9.653 1.00 82.38 225 THR A CA 1
ATOM 1750 C C . THR A 1 225 ? 14.196 0.703 -9.239 1.00 82.38 225 THR A C 1
ATOM 1752 O O . THR A 1 225 ? 14.247 1.129 -8.083 1.00 82.38 225 THR A O 1
ATOM 1755 N N . GLN A 1 226 ? 14.954 1.191 -10.211 1.00 92.81 226 GLN A N 1
ATOM 1756 C CA . GLN A 1 226 ? 15.782 2.382 -10.076 1.00 92.81 226 GLN A CA 1
ATOM 1757 C C . GLN A 1 226 ? 14.926 3.647 -9.884 1.00 92.81 226 GLN A C 1
ATOM 1759 O O . GLN A 1 226 ? 13.743 3.679 -10.240 1.00 92.81 226 GLN A O 1
ATOM 1764 N N . ALA A 1 227 ? 15.536 4.689 -9.319 1.00 94.69 227 ALA A N 1
ATOM 1765 C CA . ALA A 1 227 ? 14.966 6.030 -9.196 1.00 94.69 227 ALA A CA 1
ATOM 1766 C C . ALA A 1 227 ? 15.762 7.019 -10.056 1.00 94.69 227 ALA A C 1
ATOM 1768 O O . ALA A 1 227 ? 16.948 6.798 -10.292 1.00 94.69 227 ALA A O 1
ATOM 1769 N N . HIS A 1 228 ? 15.149 8.139 -10.450 1.00 96.12 228 HIS A N 1
ATOM 1770 C CA . HIS A 1 228 ? 15.826 9.171 -11.247 1.00 96.12 228 HIS A CA 1
ATOM 1771 C C . HIS A 1 228 ? 17.124 9.663 -10.602 1.00 96.12 228 HIS A C 1
ATOM 1773 O O . HIS A 1 228 ? 18.106 9.868 -11.298 1.00 96.12 228 HIS A O 1
ATOM 1779 N N . SER A 1 229 ? 17.179 9.765 -9.269 1.00 96.94 229 SER A N 1
ATOM 1780 C CA . SER A 1 229 ? 18.398 10.167 -8.555 1.00 96.94 229 SER A CA 1
ATOM 1781 C C . SER A 1 229 ? 19.590 9.239 -8.807 1.00 96.94 229 SER A C 1
ATOM 1783 O O . SER A 1 229 ? 20.722 9.701 -8.759 1.00 96.94 229 SER A O 1
ATOM 1785 N N . PHE A 1 230 ? 19.343 7.948 -9.056 1.00 97.38 230 PHE A N 1
ATOM 1786 C CA . PHE A 1 230 ? 20.392 6.996 -9.416 1.00 97.38 230 PHE A CA 1
ATOM 1787 C C . PHE A 1 230 ? 20.844 7.190 -10.864 1.00 97.38 230 PHE A C 1
ATOM 1789 O O . PHE A 1 230 ? 22.029 7.102 -11.130 1.00 97.38 230 PHE A O 1
ATOM 1796 N N . ILE A 1 231 ? 19.933 7.492 -11.793 1.00 97.44 231 ILE A N 1
ATOM 1797 C CA . ILE A 1 231 ? 20.309 7.774 -13.187 1.00 97.44 231 ILE A CA 1
ATOM 1798 C C . ILE A 1 231 ? 21.109 9.080 -13.270 1.00 97.44 231 ILE A C 1
ATOM 1800 O O . ILE A 1 231 ? 22.202 9.102 -13.823 1.00 97.44 231 ILE A O 1
ATOM 1804 N N . CYS A 1 232 ? 20.619 10.144 -12.630 1.00 96.88 232 CYS A N 1
ATOM 1805 C CA . CYS A 1 232 ? 21.257 11.460 -12.624 1.00 96.88 232 CYS A CA 1
ATOM 1806 C C . CYS A 1 232 ? 22.594 11.513 -11.868 1.00 96.88 232 CYS A C 1
ATOM 1808 O O . CYS A 1 232 ? 23.289 12.521 -11.965 1.00 96.88 232 CYS A O 1
ATOM 1810 N N . SER A 1 233 ? 22.952 10.487 -11.086 1.00 96.62 233 SER A N 1
ATOM 1811 C CA . SER A 1 233 ? 24.260 10.445 -10.421 1.00 96.62 233 SER A CA 1
ATOM 1812 C C . SER A 1 233 ? 25.399 10.032 -11.350 1.00 96.62 233 SER A C 1
ATOM 1814 O O . SER A 1 233 ? 26.536 10.014 -10.890 1.00 96.62 233 SER A O 1
ATOM 1816 N N . PHE A 1 234 ? 25.098 9.674 -12.604 1.00 97.06 234 PHE A N 1
ATOM 1817 C CA . PHE A 1 234 ? 26.091 9.309 -13.606 1.00 97.06 234 PHE A CA 1
ATOM 1818 C C . PHE A 1 234 ? 26.147 10.351 -14.719 1.00 97.06 234 PHE A C 1
ATOM 1820 O O . PHE A 1 234 ? 25.139 10.630 -15.369 1.00 97.06 234 PHE A O 1
ATOM 1827 N N . SER A 1 235 ? 27.335 10.892 -14.965 1.00 93.81 235 SER A N 1
ATOM 1828 C CA . SER A 1 235 ? 27.580 11.837 -16.063 1.00 93.81 235 SER A CA 1
ATOM 1829 C C . SER A 1 235 ? 28.318 11.182 -17.223 1.00 93.81 235 SER A C 1
ATOM 1831 O O . SER A 1 235 ? 28.128 11.568 -18.376 1.00 93.81 235 SER A O 1
ATOM 1833 N N . SER A 1 236 ? 29.173 10.203 -16.928 1.00 92.38 236 SER A N 1
ATOM 1834 C CA . SER A 1 236 ? 30.086 9.629 -17.909 1.00 92.38 236 SER A CA 1
ATOM 1835 C C . SER A 1 236 ? 30.555 8.225 -17.495 1.00 92.38 236 SER A C 1
ATOM 1837 O O . SER A 1 236 ? 30.458 7.850 -16.320 1.00 92.38 236 SER A O 1
ATOM 1839 N N . PRO A 1 237 ? 31.073 7.411 -18.432 1.00 91.19 237 PRO A N 1
ATOM 1840 C CA . PRO A 1 237 ? 31.514 6.061 -18.111 1.00 91.19 237 PRO A CA 1
ATOM 1841 C C . PRO A 1 237 ? 32.693 6.008 -17.152 1.00 91.19 237 PRO A C 1
ATOM 1843 O O . PRO A 1 237 ? 32.854 4.995 -16.484 1.00 91.19 237 PRO A O 1
ATOM 1846 N N . GLU A 1 238 ? 33.529 7.041 -17.044 1.00 91.62 238 GLU A N 1
ATOM 1847 C CA . GLU A 1 238 ? 34.688 7.089 -16.137 1.00 91.62 238 GLU A CA 1
ATOM 1848 C C . GLU A 1 238 ? 34.298 6.857 -14.667 1.00 91.62 238 GLU A C 1
ATOM 1850 O O . GLU A 1 238 ? 35.095 6.334 -13.887 1.00 91.62 238 GLU A O 1
ATOM 1855 N N . GLU A 1 239 ? 33.053 7.160 -14.300 1.00 89.94 239 GLU A N 1
ATOM 1856 C CA . GLU A 1 239 ? 32.504 6.962 -12.955 1.00 89.94 239 GLU A CA 1
ATOM 1857 C C . GLU A 1 239 ? 32.206 5.480 -12.644 1.00 89.94 239 GLU A C 1
ATOM 1859 O O . GLU A 1 239 ? 32.087 5.087 -11.476 1.00 89.94 239 GLU A O 1
ATOM 1864 N N . LEU A 1 240 ? 32.148 4.616 -13.667 1.00 91.81 240 LEU A N 1
ATOM 1865 C CA . LEU A 1 240 ? 31.956 3.177 -13.508 1.00 91.81 240 LEU A CA 1
ATOM 1866 C C . LEU A 1 240 ? 33.233 2.497 -13.013 1.00 91.81 240 LEU A C 1
ATOM 1868 O O . LEU A 1 240 ? 34.138 2.176 -13.790 1.00 91.81 240 LEU A O 1
ATOM 1872 N N . LYS A 1 241 ? 33.269 2.205 -11.712 1.00 91.38 241 LYS A N 1
ATOM 1873 C CA . LYS A 1 241 ? 34.360 1.449 -11.070 1.00 91.38 241 LYS A CA 1
ATOM 1874 C C . LYS A 1 241 ? 34.288 -0.055 -11.332 1.00 91.38 241 LYS A C 1
ATOM 1876 O O . LYS A 1 241 ? 35.319 -0.715 -11.400 1.00 91.38 241 LYS A O 1
ATOM 1881 N N . PHE A 1 242 ? 33.078 -0.592 -11.476 1.00 91.69 242 PHE A N 1
ATOM 1882 C CA . PHE A 1 242 ? 32.831 -2.011 -11.715 1.00 91.69 242 PHE A CA 1
ATOM 1883 C C . PHE A 1 242 ? 31.992 -2.165 -12.978 1.00 91.69 242 PHE A C 1
ATOM 1885 O O . PHE A 1 242 ? 30.874 -1.662 -13.044 1.00 91.69 242 PHE A O 1
ATOM 1892 N N . ARG A 1 243 ? 32.558 -2.841 -13.981 1.00 91.44 243 ARG A N 1
ATOM 1893 C CA . ARG A 1 243 ? 31.935 -3.034 -15.303 1.00 91.44 243 ARG A CA 1
ATOM 1894 C C . ARG A 1 243 ? 31.887 -4.493 -15.733 1.00 91.44 243 ARG A C 1
ATOM 1896 O O . ARG A 1 243 ? 31.217 -4.827 -16.700 1.00 91.44 243 ARG A O 1
ATOM 1903 N N . LYS A 1 244 ? 32.605 -5.362 -15.017 1.00 94.94 244 LYS A N 1
ATOM 1904 C CA . LYS A 1 244 ? 32.721 -6.773 -15.360 1.00 94.94 244 LYS A CA 1
ATOM 1905 C C . LYS A 1 244 ? 31.529 -7.562 -14.847 1.00 94.94 244 LYS A C 1
ATOM 1907 O O . LYS A 1 244 ? 31.175 -7.457 -13.674 1.00 94.94 244 LYS A O 1
ATOM 1912 N N . VAL A 1 245 ? 30.966 -8.387 -15.719 1.00 94.88 245 VAL A N 1
ATOM 1913 C CA . VAL A 1 245 ? 29.919 -9.357 -15.392 1.00 94.88 245 VAL A CA 1
ATOM 1914 C C . VAL A 1 245 ? 30.354 -10.722 -15.905 1.00 94.88 245 VAL A C 1
ATOM 1916 O O . VAL A 1 245 ? 30.887 -10.839 -17.009 1.00 94.88 245 VAL A O 1
ATOM 1919 N N . LYS A 1 246 ? 30.149 -11.760 -15.093 1.00 94.81 246 LYS A N 1
ATOM 1920 C CA . LYS A 1 246 ? 30.397 -13.148 -15.497 1.00 94.81 246 LYS A CA 1
ATOM 1921 C C . LYS A 1 246 ? 29.325 -13.603 -16.465 1.00 94.81 246 LYS A C 1
ATOM 1923 O O . LYS A 1 246 ? 28.163 -13.284 -16.267 1.00 94.81 246 LYS A O 1
ATOM 1928 N N . HIS A 1 247 ? 29.678 -14.396 -17.459 1.00 95.62 247 HIS A N 1
ATOM 1929 C CA . HIS A 1 247 ? 28.663 -15.076 -18.252 1.00 95.62 247 HIS A CA 1
ATOM 1930 C C . HIS A 1 247 ? 27.878 -16.067 -17.364 1.00 95.62 247 HIS A C 1
ATOM 1932 O O . HIS A 1 247 ? 28.467 -16.792 -16.565 1.00 95.62 247 HIS A O 1
ATOM 1938 N N . GLN A 1 248 ? 26.550 -16.155 -17.503 1.00 91.94 248 GLN A N 1
ATOM 1939 C CA . GLN A 1 248 ? 25.701 -16.936 -16.585 1.00 91.94 248 GLN A CA 1
ATOM 1940 C C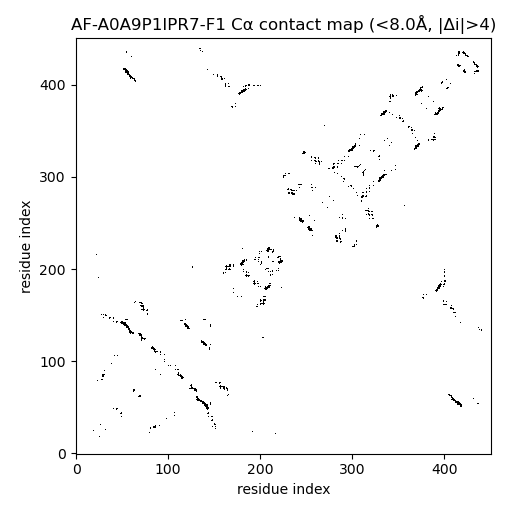 . GLN A 1 248 ? 26.098 -18.423 -16.505 1.00 91.94 248 GLN A C 1
ATOM 1942 O O . GLN A 1 248 ? 26.065 -19.026 -15.436 1.00 91.94 248 GLN A O 1
ATOM 1947 N N . ASN A 1 249 ? 26.494 -18.999 -17.644 1.00 91.19 249 ASN A N 1
ATOM 1948 C CA . ASN A 1 249 ? 26.822 -20.424 -17.785 1.00 91.19 249 ASN A CA 1
ATOM 1949 C C . ASN A 1 249 ? 28.317 -20.711 -18.018 1.00 91.19 249 ASN A C 1
ATOM 1951 O O . ASN A 1 249 ? 28.670 -21.828 -18.394 1.00 91.19 249 ASN A O 1
ATOM 1955 N N . ARG A 1 250 ? 29.195 -19.710 -17.888 1.00 90.31 250 ARG A N 1
ATOM 1956 C CA . ARG A 1 250 ? 30.635 -19.850 -18.160 1.00 90.31 250 ARG A CA 1
ATOM 1957 C C . ARG A 1 250 ? 31.446 -19.095 -17.104 1.00 90.31 250 ARG A C 1
ATOM 1959 O O . ARG A 1 250 ? 30.894 -18.364 -16.292 1.00 90.31 250 ARG A O 1
ATOM 1966 N N . SER A 1 251 ? 32.755 -19.324 -17.065 1.00 85.94 251 SER A N 1
ATOM 1967 C CA . SER A 1 251 ? 33.645 -18.732 -16.058 1.00 85.94 251 SER A CA 1
ATOM 1968 C C . SER A 1 251 ? 34.304 -17.421 -16.495 1.00 85.94 251 SER A C 1
ATOM 1970 O O . SER A 1 251 ? 35.015 -16.819 -15.693 1.00 85.94 251 SER A O 1
ATOM 1972 N N . ASP A 1 252 ? 34.127 -17.007 -17.749 1.00 92.75 252 ASP A N 1
ATOM 1973 C CA . ASP A 1 252 ? 34.670 -15.773 -18.307 1.00 92.75 252 ASP A CA 1
ATOM 1974 C C . ASP A 1 252 ? 33.874 -14.531 -17.879 1.00 92.75 252 ASP A C 1
ATOM 1976 O O . ASP A 1 252 ? 32.669 -14.570 -17.616 1.00 92.75 252 ASP A O 1
ATOM 1980 N N . GLU A 1 253 ? 34.599 -13.418 -17.768 1.00 94.38 253 GLU A N 1
ATOM 1981 C CA . GLU A 1 253 ? 34.078 -12.100 -17.415 1.00 94.38 253 GLU A CA 1
ATOM 1982 C C . GLU A 1 253 ? 34.178 -11.165 -18.614 1.00 94.38 253 GLU A C 1
ATOM 1984 O O . GLU A 1 253 ? 35.203 -11.123 -19.297 1.00 94.38 253 GLU A O 1
ATOM 1989 N N . HIS A 1 254 ? 33.137 -10.366 -18.815 1.00 96.12 254 HIS A N 1
ATOM 1990 C CA . HIS A 1 254 ? 33.041 -9.412 -19.911 1.00 96.12 254 HIS A CA 1
ATOM 1991 C C . HIS A 1 254 ? 32.801 -8.012 -19.365 1.00 96.12 254 HIS A C 1
ATOM 1993 O O . HIS A 1 254 ? 32.072 -7.850 -18.384 1.00 96.12 254 HIS A O 1
ATOM 1999 N N . ASP A 1 255 ? 33.392 -7.002 -20.002 1.00 97.06 255 ASP A N 1
ATOM 2000 C CA . ASP A 1 255 ? 33.042 -5.611 -19.732 1.00 97.06 255 ASP A CA 1
ATOM 2001 C C . ASP A 1 255 ? 31.663 -5.315 -20.338 1.00 97.06 255 ASP A C 1
ATOM 2003 O O . ASP A 1 255 ? 31.482 -5.280 -21.558 1.00 97.06 255 ASP A O 1
ATOM 2007 N N . LEU A 1 256 ? 30.666 -5.145 -19.469 1.00 97.56 256 LEU A N 1
ATOM 2008 C CA . LEU A 1 256 ? 29.289 -4.921 -19.887 1.00 97.56 256 LEU A CA 1
ATOM 2009 C C . LEU A 1 256 ? 29.110 -3.548 -20.543 1.00 97.56 256 LEU A C 1
ATOM 2011 O O . LEU A 1 256 ? 28.240 -3.410 -21.401 1.00 97.56 256 LEU A O 1
ATOM 2015 N N . TYR A 1 257 ? 29.914 -2.546 -20.174 1.00 97.75 257 TYR A N 1
ATOM 2016 C CA . TYR A 1 257 ? 29.827 -1.219 -20.780 1.00 97.75 257 TYR A CA 1
ATOM 2017 C C . TYR A 1 257 ? 30.296 -1.259 -22.233 1.00 97.75 257 TYR A C 1
ATOM 2019 O O . TYR A 1 257 ? 29.579 -0.801 -23.123 1.00 97.75 257 TYR A O 1
ATOM 2027 N N . GLU A 1 258 ? 31.461 -1.860 -22.489 1.00 97.25 258 GLU A N 1
ATOM 2028 C CA . GLU A 1 258 ? 31.978 -2.016 -23.854 1.00 97.25 258 GLU A CA 1
ATOM 2029 C C . GLU A 1 258 ? 31.008 -2.816 -24.727 1.00 97.25 258 GLU A C 1
ATOM 2031 O O . GLU A 1 258 ? 30.711 -2.417 -25.857 1.00 97.25 258 GLU A O 1
ATOM 2036 N N . LEU A 1 259 ? 30.450 -3.905 -24.188 1.00 97.75 259 LEU A N 1
ATOM 2037 C CA . LEU A 1 259 ? 29.459 -4.705 -24.900 1.00 97.75 259 LEU A CA 1
ATOM 2038 C C . LEU A 1 259 ? 28.180 -3.904 -25.179 1.00 97.75 259 LEU A C 1
ATOM 2040 O O . LEU A 1 259 ? 27.651 -3.960 -26.289 1.00 97.75 259 LEU A O 1
ATOM 2044 N N . ALA A 1 260 ? 27.695 -3.117 -24.216 1.00 98.06 260 ALA A N 1
ATOM 2045 C CA . ALA A 1 260 ? 26.521 -2.271 -24.403 1.00 98.06 260 ALA A CA 1
ATOM 2046 C C . ALA A 1 260 ? 26.749 -1.194 -25.476 1.00 98.06 260 ALA A C 1
ATOM 2048 O O . ALA A 1 260 ? 25.866 -0.988 -26.306 1.00 98.06 260 ALA A O 1
ATOM 2049 N N . ILE A 1 261 ? 27.929 -0.568 -25.540 1.00 97.62 261 ILE A N 1
ATOM 2050 C CA . ILE A 1 261 ? 28.287 0.368 -26.621 1.00 97.62 261 ILE A CA 1
ATOM 2051 C C . ILE A 1 261 ? 28.257 -0.333 -27.982 1.00 97.62 261 ILE A C 1
ATOM 2053 O O . ILE A 1 261 ? 27.606 0.151 -28.909 1.00 97.62 261 ILE A O 1
ATOM 2057 N N . GLN A 1 262 ? 28.875 -1.512 -28.094 1.00 98.00 262 GLN A N 1
ATOM 2058 C CA . GLN A 1 262 ? 28.853 -2.294 -29.335 1.00 98.00 262 GLN A CA 1
ATOM 2059 C C . GLN A 1 262 ? 27.419 -2.640 -29.761 1.00 98.00 262 GLN A C 1
ATOM 2061 O O . GLN A 1 262 ? 27.075 -2.533 -30.942 1.00 98.00 262 GLN A O 1
ATOM 2066 N N . LYS A 1 263 ? 26.554 -3.022 -28.811 1.00 97.94 263 LYS A N 1
ATOM 2067 C CA . LYS A 1 263 ? 25.133 -3.291 -29.083 1.00 97.94 263 LYS A CA 1
ATOM 2068 C C . LYS A 1 263 ? 24.358 -2.037 -29.459 1.00 97.94 263 LYS A C 1
ATOM 2070 O O . LYS A 1 263 ? 23.518 -2.126 -30.351 1.00 97.94 263 LYS A O 1
ATOM 2075 N N . ARG A 1 264 ? 24.651 -0.890 -28.842 1.00 97.50 264 ARG A N 1
ATOM 2076 C CA . ARG A 1 264 ? 24.052 0.410 -29.171 1.00 97.50 264 ARG A CA 1
ATOM 2077 C C . ARG A 1 264 ? 24.371 0.812 -30.611 1.00 97.50 264 ARG A C 1
ATOM 2079 O O . ARG A 1 264 ? 23.462 1.084 -31.392 1.00 97.50 264 ARG A O 1
ATOM 2086 N N . ASP A 1 265 ? 25.641 0.748 -30.996 1.00 96.56 265 ASP A N 1
ATOM 2087 C CA . ASP A 1 265 ? 26.082 1.072 -32.356 1.00 96.56 265 ASP A CA 1
ATOM 2088 C C . ASP A 1 265 ? 25.518 0.100 -33.396 1.00 96.56 265 ASP A C 1
ATOM 2090 O O . ASP A 1 265 ? 25.226 0.483 -34.534 1.00 96.56 265 ASP A O 1
ATOM 2094 N N . TRP A 1 266 ? 25.378 -1.173 -33.023 1.00 97.44 266 TRP A N 1
ATOM 2095 C CA . TRP A 1 266 ? 24.788 -2.191 -33.881 1.00 97.44 266 TRP A CA 1
ATOM 2096 C C . TRP A 1 266 ? 23.285 -1.974 -34.075 1.00 97.44 266 TRP A C 1
ATOM 2098 O O . TRP A 1 266 ? 22.828 -1.995 -35.221 1.00 97.44 266 TRP A O 1
ATOM 2108 N N . ILE A 1 267 ? 22.522 -1.739 -32.998 1.00 96.31 267 ILE A N 1
ATOM 2109 C CA . ILE A 1 267 ? 21.057 -1.642 -33.065 1.00 96.31 267 ILE A CA 1
ATOM 2110 C C . ILE A 1 267 ? 20.589 -0.376 -33.790 1.00 96.31 267 ILE A C 1
ATOM 2112 O O . ILE A 1 267 ? 19.610 -0.424 -34.537 1.00 96.31 267 ILE A O 1
ATOM 2116 N N . LEU A 1 268 ? 21.330 0.729 -33.663 1.00 95.75 268 LEU A N 1
ATOM 2117 C CA . LEU A 1 268 ? 21.052 1.977 -34.385 1.00 95.75 268 LEU A CA 1
ATOM 2118 C C . LEU A 1 268 ? 21.131 1.822 -35.913 1.00 95.75 268 LEU A C 1
ATOM 2120 O O . LEU A 1 268 ? 20.533 2.612 -36.639 1.00 95.75 268 LEU A O 1
ATOM 2124 N N . LYS A 1 269 ? 21.836 0.796 -36.413 1.00 95.94 269 LYS A N 1
ATOM 2125 C CA . LYS A 1 269 ? 21.970 0.498 -37.850 1.00 95.94 269 LYS A CA 1
ATOM 2126 C C . LYS A 1 269 ? 20.894 -0.449 -38.387 1.00 95.94 269 LYS A C 1
ATOM 2128 O O . LYS A 1 269 ? 20.808 -0.612 -39.600 1.00 95.94 269 LYS A O 1
ATOM 2133 N N . GLN A 1 270 ? 20.102 -1.092 -37.523 1.00 95.44 270 GLN A N 1
ATOM 2134 C CA . GLN A 1 270 ? 19.153 -2.132 -37.948 1.00 95.44 270 GLN A CA 1
ATOM 2135 C C . GLN A 1 270 ? 17.849 -1.559 -38.511 1.00 95.44 270 GLN A C 1
ATOM 2137 O O . GLN A 1 270 ? 17.248 -2.150 -39.404 1.00 95.44 270 GLN A O 1
ATOM 2142 N N . PHE A 1 271 ? 17.402 -0.411 -38.003 1.00 92.94 271 PHE A N 1
ATOM 2143 C CA . PHE A 1 271 ? 16.210 0.288 -38.481 1.00 92.94 271 PHE A CA 1
ATOM 2144 C C . PHE A 1 271 ? 16.280 1.778 -38.115 1.00 92.94 271 PHE A C 1
ATOM 2146 O O . PHE A 1 271 ? 17.032 2.145 -37.213 1.00 92.94 271 PHE A O 1
ATOM 2153 N N . PRO A 1 272 ? 15.536 2.665 -38.804 1.00 90.06 272 PRO A N 1
ATOM 2154 C CA . PRO A 1 272 ? 15.580 4.095 -38.519 1.00 90.06 272 PRO A CA 1
ATOM 2155 C C . PRO A 1 272 ? 14.917 4.403 -37.170 1.00 90.06 272 PRO A C 1
ATOM 2157 O O . PRO A 1 272 ? 13.698 4.333 -37.038 1.00 90.06 272 PRO A O 1
ATOM 2160 N N . TRP A 1 273 ? 15.732 4.768 -36.181 1.00 92.69 273 TRP A N 1
ATOM 2161 C CA . TRP A 1 273 ? 15.272 5.177 -34.848 1.00 92.69 273 TRP A CA 1
ATOM 2162 C C . TRP A 1 273 ? 14.784 6.631 -34.790 1.00 92.69 273 TRP A C 1
ATOM 2164 O O . TRP A 1 273 ? 14.054 6.989 -33.876 1.00 92.69 273 TRP A O 1
ATOM 2174 N N . GLY A 1 274 ? 15.177 7.476 -35.753 1.00 90.19 274 GLY A N 1
ATOM 2175 C CA . GLY A 1 274 ? 14.841 8.907 -35.736 1.00 90.19 274 GLY A CA 1
ATOM 2176 C C . GLY A 1 274 ? 15.614 9.715 -34.687 1.00 90.19 274 GLY A C 1
ATOM 2177 O O . GLY A 1 274 ? 15.159 10.778 -34.280 1.00 90.19 274 GLY A O 1
ATOM 2178 N N . VAL A 1 275 ? 16.774 9.212 -34.254 1.00 92.69 275 VAL A N 1
ATOM 2179 C CA . VAL A 1 275 ? 17.627 9.815 -33.220 1.00 92.69 275 VAL A CA 1
ATOM 2180 C C . VAL A 1 275 ? 19.029 10.025 -33.778 1.00 92.69 275 VAL A C 1
ATOM 2182 O O . VAL A 1 275 ? 19.508 9.207 -34.571 1.00 92.69 275 VAL A O 1
ATOM 2185 N N . ILE A 1 276 ? 19.696 11.103 -33.373 1.00 92.06 276 ILE A N 1
ATOM 2186 C CA . ILE A 1 276 ? 21.126 11.289 -33.659 1.00 92.06 276 ILE A CA 1
ATOM 2187 C C . ILE A 1 276 ? 21.956 10.853 -32.441 1.00 92.06 276 ILE A C 1
ATOM 2189 O O . ILE A 1 276 ? 21.500 11.030 -31.313 1.00 92.06 276 ILE A O 1
ATOM 2193 N N . PRO A 1 277 ? 23.178 10.312 -32.621 1.00 89.69 277 PRO A N 1
ATOM 2194 C CA . PRO A 1 277 ? 23.966 9.772 -31.508 1.00 89.69 277 PRO A CA 1
ATOM 2195 C C . PRO A 1 277 ? 24.192 10.740 -30.339 1.00 89.69 277 PRO A C 1
ATOM 2197 O O . PRO A 1 277 ? 24.229 10.309 -29.195 1.00 89.69 277 PRO A O 1
ATOM 2200 N N . SER A 1 278 ? 24.289 12.045 -30.610 1.00 91.75 278 SER A N 1
ATOM 2201 C CA . SER A 1 278 ? 24.479 13.081 -29.586 1.00 91.75 278 SER A CA 1
ATOM 2202 C C . SER A 1 278 ? 23.272 13.303 -28.668 1.00 91.75 278 SER A C 1
ATOM 2204 O O . SER A 1 278 ? 23.394 14.025 -27.685 1.00 91.75 278 SER A O 1
ATOM 2206 N N . GLU A 1 279 ? 22.105 12.746 -28.997 1.00 94.69 279 GLU A N 1
ATOM 2207 C CA . GLU A 1 279 ? 20.896 12.825 -28.162 1.00 94.69 279 GLU A CA 1
ATOM 2208 C C . GLU A 1 279 ? 20.793 11.676 -27.159 1.00 94.69 279 GLU A C 1
ATOM 2210 O O . GLU A 1 279 ? 19.979 11.737 -26.239 1.00 94.69 279 GLU A O 1
ATOM 2215 N N . ILE A 1 280 ? 21.615 10.637 -27.320 1.00 96.62 280 ILE A N 1
ATOM 2216 C CA . ILE A 1 280 ? 21.608 9.465 -26.454 1.00 96.62 280 ILE A CA 1
ATOM 2217 C C . ILE A 1 280 ? 22.575 9.716 -25.297 1.00 96.62 280 ILE A C 1
ATOM 2219 O O . ILE A 1 280 ? 23.775 9.893 -25.500 1.00 96.62 280 ILE A O 1
ATOM 2223 N N . SER A 1 281 ? 22.062 9.724 -24.069 1.00 96.81 281 SER A N 1
ATOM 2224 C CA . SER A 1 281 ? 22.849 10.043 -22.877 1.00 96.81 281 SER A CA 1
ATOM 2225 C C . SER A 1 281 ? 23.811 8.910 -22.509 1.00 96.81 281 SER A C 1
ATOM 2227 O O . SER A 1 281 ? 23.391 7.792 -22.197 1.00 96.81 281 SER A O 1
ATOM 2229 N N . ASP A 1 282 ? 25.112 9.204 -22.485 1.00 96.00 282 ASP A N 1
ATOM 2230 C CA . ASP A 1 282 ? 26.136 8.270 -22.000 1.00 96.00 282 ASP A CA 1
ATOM 2231 C C . ASP A 1 282 ? 26.102 8.100 -20.474 1.00 96.00 282 ASP A C 1
ATOM 2233 O O . ASP A 1 282 ? 26.416 7.019 -19.969 1.00 96.00 282 ASP A O 1
ATOM 2237 N N . GLY A 1 283 ? 25.672 9.128 -19.735 1.00 97.00 283 GLY A N 1
ATOM 2238 C CA . GLY A 1 283 ? 25.429 9.037 -18.293 1.00 97.00 283 GLY A CA 1
ATOM 2239 C C . GLY A 1 283 ? 24.300 8.055 -17.974 1.00 97.00 283 GLY A C 1
ATOM 2240 O O . GLY A 1 283 ? 24.456 7.175 -17.128 1.00 97.00 283 GLY A O 1
ATOM 2241 N N . GLU A 1 284 ? 23.202 8.111 -18.734 1.00 97.56 284 GLU A N 1
ATOM 2242 C CA . GLU A 1 284 ? 22.083 7.170 -18.597 1.00 97.56 284 GLU A CA 1
ATOM 2243 C C . GLU A 1 284 ? 22.494 5.730 -18.932 1.00 97.56 284 GLU A C 1
ATOM 2245 O O . GLU A 1 284 ? 22.185 4.808 -18.172 1.00 97.56 284 GLU A O 1
ATOM 2250 N N . LEU A 1 285 ? 23.258 5.530 -20.015 1.00 97.94 285 LEU A N 1
ATOM 2251 C CA . LEU A 1 285 ? 23.832 4.220 -20.336 1.00 97.94 285 LEU A CA 1
ATOM 2252 C C . LEU A 1 285 ? 24.7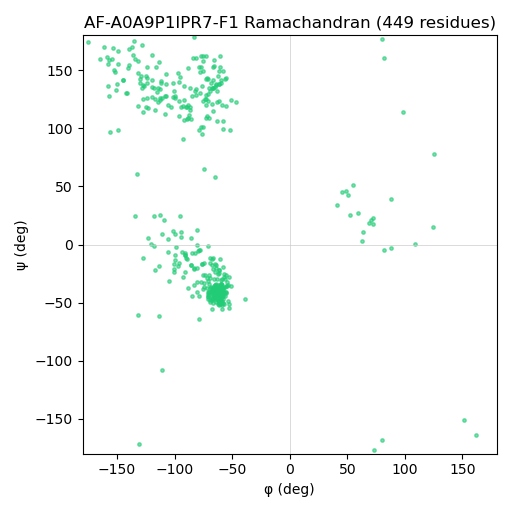14 3.706 -19.192 1.00 97.94 285 LEU A C 1
ATOM 2254 O O . LEU A 1 285 ? 24.626 2.536 -18.815 1.00 97.94 285 LEU A O 1
ATOM 2258 N N . SER A 1 286 ? 25.546 4.581 -18.628 1.00 97.88 286 SER A N 1
ATOM 2259 C CA . SER A 1 286 ? 26.437 4.236 -17.522 1.00 97.88 286 SER A CA 1
ATOM 2260 C C . SER A 1 286 ? 25.641 3.794 -16.296 1.00 97.88 286 SER A C 1
ATOM 2262 O O . SER A 1 286 ? 25.920 2.733 -15.738 1.00 97.88 286 SER A O 1
ATOM 2264 N N . ALA A 1 287 ? 24.584 4.521 -15.933 1.00 98.00 287 ALA A N 1
ATOM 2265 C CA . ALA A 1 287 ? 23.695 4.134 -14.843 1.00 98.00 287 ALA A CA 1
ATOM 2266 C C . ALA A 1 287 ? 23.042 2.761 -15.084 1.00 98.00 287 ALA A C 1
ATOM 2268 O O . ALA A 1 287 ? 23.030 1.905 -14.194 1.00 98.00 287 ALA A O 1
ATOM 2269 N N . PHE A 1 288 ? 22.549 2.505 -16.299 1.00 98.25 288 PHE A N 1
ATOM 2270 C CA . PHE A 1 288 ? 21.957 1.212 -16.650 1.00 98.25 288 PHE A CA 1
ATOM 2271 C C . PHE A 1 288 ? 22.962 0.069 -16.552 1.00 98.25 288 PHE A C 1
ATOM 2273 O O . PHE A 1 288 ? 22.634 -0.972 -15.982 1.00 98.25 288 PHE A O 1
ATOM 2280 N N . VAL A 1 289 ? 24.189 0.267 -17.037 1.00 98.12 289 VAL A N 1
ATOM 2281 C CA . VAL A 1 289 ? 25.267 -0.718 -16.898 1.00 98.12 289 VAL A CA 1
ATOM 2282 C C . VAL A 1 289 ? 25.603 -0.945 -15.427 1.00 98.12 289 VAL A C 1
ATOM 2284 O O . VAL A 1 289 ? 25.670 -2.097 -15.006 1.00 98.12 289 VAL A O 1
ATOM 2287 N N . ALA A 1 290 ? 25.741 0.109 -14.618 1.00 97.38 290 ALA A N 1
ATOM 2288 C CA . ALA A 1 290 ? 26.006 -0.021 -13.184 1.00 97.38 290 ALA A CA 1
ATOM 2289 C C . ALA A 1 290 ? 24.939 -0.875 -12.482 1.00 97.38 290 ALA A C 1
ATOM 2291 O O . ALA A 1 290 ? 25.265 -1.764 -11.690 1.00 97.38 290 ALA A O 1
ATOM 2292 N N . TYR A 1 291 ? 23.662 -0.648 -12.800 1.00 97.06 291 TYR A N 1
ATOM 2293 C CA . TYR A 1 291 ? 22.570 -1.433 -12.231 1.00 97.06 291 TYR A CA 1
ATOM 2294 C C . TYR A 1 291 ? 22.546 -2.872 -12.758 1.00 97.06 291 TYR A C 1
ATOM 2296 O O . TYR A 1 291 ? 22.323 -3.806 -11.991 1.00 97.06 291 TYR A O 1
ATOM 2304 N N . ALA A 1 292 ? 22.800 -3.067 -14.051 1.00 97.06 292 ALA A N 1
ATOM 2305 C CA . ALA A 1 292 ? 22.846 -4.379 -14.687 1.00 97.06 292 ALA A CA 1
ATOM 2306 C C . ALA A 1 292 ? 24.011 -5.244 -14.181 1.00 97.06 292 ALA A C 1
ATOM 2308 O O . ALA A 1 292 ? 23.838 -6.448 -14.014 1.00 97.06 292 ALA A O 1
ATOM 2309 N N . VAL A 1 293 ? 25.165 -4.643 -13.874 1.00 96.50 293 VAL A N 1
ATOM 2310 C CA . VAL A 1 293 ? 26.300 -5.328 -13.232 1.00 96.50 293 VAL A CA 1
ATOM 2311 C C . VAL A 1 293 ? 25.902 -5.858 -11.854 1.00 96.50 293 VAL A C 1
ATOM 2313 O O . VAL A 1 293 ? 26.237 -6.988 -11.506 1.00 96.50 293 VAL A O 1
ATOM 2316 N N . ALA A 1 294 ? 25.163 -5.064 -11.075 1.00 95.31 294 ALA A N 1
ATOM 2317 C CA . ALA A 1 294 ? 24.707 -5.460 -9.745 1.00 95.31 294 ALA A CA 1
ATOM 2318 C C . ALA A 1 294 ? 23.552 -6.479 -9.783 1.00 95.31 294 ALA A C 1
ATOM 2320 O O . ALA A 1 294 ? 23.492 -7.379 -8.943 1.00 95.31 294 ALA A O 1
ATOM 2321 N N . PHE A 1 295 ? 22.639 -6.356 -10.753 1.00 95.31 295 PHE A N 1
ATOM 2322 C CA . PHE A 1 295 ? 21.395 -7.130 -10.826 1.00 95.31 295 PHE A CA 1
ATOM 2323 C C . PHE A 1 295 ? 21.135 -7.720 -12.225 1.00 95.31 295 PHE A C 1
ATOM 2325 O O . PHE A 1 295 ? 20.089 -7.452 -12.825 1.00 95.31 295 PHE A O 1
ATOM 2332 N N . PRO A 1 296 ? 22.025 -8.576 -12.756 1.00 94.88 296 PRO A N 1
ATOM 2333 C CA . PRO A 1 296 ? 21.953 -9.012 -14.152 1.00 94.88 296 PRO A CA 1
ATOM 2334 C C . PRO A 1 296 ? 20.701 -9.850 -14.469 1.00 94.88 296 PRO A C 1
ATOM 2336 O O . PRO A 1 296 ? 20.164 -9.768 -15.568 1.00 94.88 296 PRO A O 1
ATOM 2339 N N . ASN A 1 297 ? 20.171 -10.599 -13.490 1.00 93.31 297 ASN A N 1
ATOM 2340 C CA . ASN A 1 297 ? 18.936 -11.392 -13.632 1.00 93.31 297 ASN A CA 1
ATOM 2341 C C . ASN A 1 297 ? 17.639 -10.597 -13.383 1.00 93.31 297 ASN A C 1
ATOM 2343 O O . ASN A 1 297 ? 16.549 -11.149 -13.514 1.00 93.31 297 ASN A O 1
ATOM 2347 N N . ALA A 1 298 ? 17.737 -9.344 -12.934 1.00 93.06 298 ALA A N 1
ATOM 2348 C CA . ALA A 1 298 ? 16.590 -8.548 -12.497 1.00 93.06 298 ALA A CA 1
ATOM 2349 C C . ALA A 1 298 ? 16.624 -7.121 -13.061 1.00 93.06 298 ALA A C 1
ATOM 2351 O O . ALA A 1 298 ? 16.044 -6.200 -12.485 1.00 93.06 298 ALA A O 1
ATOM 2352 N N . PHE A 1 299 ? 17.314 -6.927 -14.188 1.00 96.56 299 PHE A N 1
ATOM 2353 C CA . PHE A 1 299 ? 17.474 -5.614 -14.793 1.00 96.56 299 PHE A CA 1
ATOM 2354 C C . PHE A 1 299 ? 16.130 -5.078 -15.301 1.00 96.56 299 PHE A C 1
ATOM 2356 O O . PHE A 1 299 ? 15.533 -5.634 -16.226 1.00 96.56 299 PHE A O 1
ATOM 2363 N N . LEU A 1 300 ? 15.670 -3.988 -14.685 1.00 96.56 300 LEU A N 1
ATOM 2364 C CA . LEU A 1 300 ? 14.527 -3.192 -15.115 1.00 96.56 300 LEU A CA 1
ATOM 2365 C C . LEU A 1 300 ? 14.937 -1.716 -15.104 1.00 96.56 300 LEU A C 1
ATOM 2367 O O . LEU A 1 300 ? 15.327 -1.191 -14.055 1.00 96.56 300 LEU A O 1
ATOM 2371 N N . ALA A 1 301 ? 14.890 -1.067 -16.266 1.00 97.44 301 ALA A N 1
ATOM 2372 C CA . ALA A 1 301 ? 15.420 0.283 -16.454 1.00 97.44 301 ALA A CA 1
ATOM 2373 C C . ALA A 1 301 ? 14.347 1.369 -16.329 1.00 97.44 301 ALA A C 1
ATOM 2375 O O . ALA A 1 301 ? 13.244 1.214 -16.844 1.00 97.44 301 ALA A O 1
ATOM 2376 N N . LEU A 1 302 ? 14.688 2.487 -15.688 1.00 97.75 302 LEU A N 1
ATOM 2377 C CA . LEU A 1 302 ? 13.887 3.711 -15.710 1.00 97.75 302 LEU A CA 1
ATOM 2378 C C . LEU A 1 302 ? 14.315 4.554 -16.911 1.00 97.75 302 LEU A C 1
ATOM 2380 O O . LEU A 1 302 ? 15.429 5.070 -16.904 1.00 97.75 302 LEU A O 1
ATOM 2384 N N . ILE A 1 303 ? 13.466 4.656 -17.931 1.00 97.94 303 ILE A N 1
ATOM 2385 C CA . ILE A 1 303 ? 13.885 5.131 -19.262 1.00 97.94 303 ILE A CA 1
ATOM 2386 C C . ILE A 1 303 ? 13.428 6.552 -19.601 1.00 97.94 303 ILE A C 1
ATOM 2388 O O . ILE A 1 303 ? 13.632 7.001 -20.719 1.00 97.94 303 ILE A O 1
ATOM 2392 N N . ASP A 1 304 ? 12.806 7.270 -18.675 1.00 97.06 304 ASP A N 1
ATOM 2393 C CA . ASP A 1 304 ? 12.246 8.603 -18.912 1.00 97.06 304 ASP A CA 1
ATOM 2394 C C . ASP A 1 304 ? 12.983 9.714 -18.150 1.00 97.06 304 ASP A C 1
ATOM 2396 O O . ASP A 1 304 ? 12.411 10.757 -17.855 1.00 97.06 304 ASP A O 1
ATOM 2400 N N . THR A 1 305 ? 14.261 9.510 -17.810 1.00 96.81 305 THR A N 1
ATOM 2401 C CA . THR A 1 305 ? 15.040 10.537 -17.094 1.00 96.81 305 THR A CA 1
ATOM 2402 C C . THR A 1 305 ? 15.375 11.733 -17.986 1.00 96.81 305 THR A C 1
ATOM 2404 O O . THR A 1 305 ? 15.303 12.870 -17.523 1.00 96.81 305 THR A O 1
ATOM 2407 N N . TYR A 1 306 ? 15.735 11.486 -19.249 1.00 95.44 306 TYR A N 1
ATOM 2408 C CA . TYR A 1 306 ? 16.037 12.540 -20.223 1.00 95.44 306 TYR A CA 1
ATOM 2409 C C . TYR A 1 306 ? 15.011 12.571 -21.357 1.00 95.44 306 TYR A C 1
ATOM 2411 O O . TYR A 1 306 ? 14.311 13.565 -21.528 1.00 95.44 306 TYR A O 1
ATOM 2419 N N . ASP A 1 307 ? 14.905 11.478 -22.114 1.00 97.06 307 ASP A N 1
ATOM 2420 C CA . ASP A 1 307 ? 13.904 11.300 -23.167 1.00 97.06 307 ASP A CA 1
ATOM 2421 C C . ASP A 1 307 ? 13.687 9.802 -23.416 1.00 97.06 307 ASP A C 1
ATOM 2423 O O . ASP A 1 307 ? 14.645 9.062 -23.663 1.00 97.06 307 ASP A O 1
ATOM 2427 N N . VAL A 1 308 ? 12.425 9.368 -23.375 1.00 97.38 308 VAL A N 1
ATOM 2428 C CA . VAL A 1 308 ? 12.041 7.957 -23.517 1.00 97.38 308 VAL A CA 1
ATOM 2429 C C . VAL A 1 308 ? 12.461 7.373 -24.856 1.00 97.38 308 VAL A C 1
ATOM 2431 O O . VAL A 1 308 ? 13.032 6.285 -24.882 1.00 97.38 308 VAL A O 1
ATOM 2434 N N . LEU A 1 309 ? 12.170 8.066 -25.957 1.00 97.12 309 LEU A N 1
ATOM 2435 C CA . LEU A 1 309 ? 12.333 7.535 -27.313 1.00 97.12 309 LEU A CA 1
ATOM 2436 C C . LEU A 1 309 ? 13.702 7.880 -27.899 1.00 97.12 309 LEU A C 1
ATOM 2438 O O . LEU A 1 309 ? 14.221 7.125 -28.721 1.00 97.12 309 LEU A O 1
ATOM 2442 N N . ARG A 1 310 ? 14.296 8.997 -27.466 1.00 96.56 310 ARG A N 1
ATOM 2443 C CA . ARG A 1 310 ? 15.561 9.505 -28.010 1.00 96.56 310 ARG A CA 1
ATOM 2444 C C . ARG A 1 310 ? 16.799 9.008 -27.278 1.00 96.56 310 ARG A C 1
ATOM 2446 O O . ARG A 1 310 ? 17.860 8.955 -27.890 1.00 96.56 310 ARG A O 1
ATOM 2453 N N . SER A 1 311 ? 16.665 8.612 -26.011 1.00 97.69 311 SER A N 1
ATOM 2454 C CA . SER A 1 311 ? 17.785 8.142 -25.184 1.00 97.69 311 SER A CA 1
ATOM 2455 C C . SER A 1 311 ? 17.466 6.835 -24.456 1.00 97.69 311 SER A C 1
ATOM 2457 O O . SER A 1 311 ? 18.106 5.809 -24.706 1.00 97.69 311 SER A O 1
ATOM 2459 N N . GLY A 1 312 ? 16.443 6.837 -23.600 1.00 97.88 312 GLY A N 1
ATOM 2460 C CA . GLY A 1 312 ? 16.223 5.782 -22.614 1.00 97.88 312 GLY A CA 1
ATOM 2461 C C . GLY A 1 312 ? 15.964 4.410 -23.219 1.00 97.88 312 GLY A C 1
ATOM 2462 O O . GLY A 1 312 ? 16.624 3.440 -22.842 1.00 97.88 312 GLY A O 1
ATOM 2463 N N . VAL A 1 313 ? 15.056 4.306 -24.195 1.00 98.19 313 VAL A N 1
ATOM 2464 C CA . VAL A 1 313 ? 14.770 3.032 -24.875 1.00 98.19 313 VAL A CA 1
ATOM 2465 C C . VAL A 1 313 ? 15.991 2.498 -25.630 1.00 98.19 313 VAL A C 1
ATOM 2467 O O . VAL A 1 313 ? 16.234 1.292 -25.624 1.00 98.19 313 VAL A O 1
ATOM 2470 N N . VAL A 1 314 ? 16.795 3.379 -26.233 1.00 98.25 314 VAL A N 1
ATOM 2471 C CA . VAL A 1 314 ? 17.981 2.991 -27.009 1.00 98.25 314 VAL A CA 1
ATOM 2472 C C . VAL A 1 314 ? 19.030 2.388 -26.078 1.00 98.25 314 VAL A C 1
ATOM 2474 O O . VAL A 1 314 ? 19.512 1.277 -26.310 1.00 98.25 314 VAL A O 1
ATOM 2477 N N . ASN A 1 315 ? 19.330 3.087 -24.982 1.00 98.44 315 ASN A N 1
ATOM 2478 C CA . ASN A 1 315 ? 20.256 2.620 -23.954 1.00 98.44 315 ASN A CA 1
ATOM 2479 C C . ASN A 1 315 ? 19.755 1.336 -23.275 1.00 98.44 315 ASN A C 1
ATOM 2481 O O . ASN A 1 315 ? 20.531 0.407 -23.045 1.00 98.44 315 ASN A O 1
ATOM 2485 N N . PHE A 1 316 ? 18.454 1.239 -23.000 1.00 98.44 316 PHE A N 1
ATOM 2486 C CA . PHE A 1 316 ? 17.842 0.045 -22.424 1.00 98.44 316 PHE A CA 1
ATOM 2487 C C . PHE A 1 316 ? 17.984 -1.183 -23.332 1.00 98.44 316 PHE A C 1
ATOM 2489 O O . PHE A 1 316 ? 18.412 -2.246 -22.869 1.00 98.44 316 PHE A O 1
ATOM 2496 N N . VAL A 1 317 ? 17.658 -1.048 -24.621 1.00 98.44 317 VAL A N 1
ATOM 2497 C CA . VAL A 1 317 ? 17.790 -2.137 -25.600 1.00 98.44 317 VAL A CA 1
ATOM 2498 C C . VAL A 1 317 ? 19.254 -2.553 -25.731 1.00 98.44 317 VAL A C 1
ATOM 2500 O O . VAL A 1 317 ? 19.541 -3.749 -25.715 1.00 98.44 317 VAL A O 1
ATOM 2503 N N . ALA A 1 318 ? 20.187 -1.599 -25.776 1.00 98.44 318 ALA A N 1
ATOM 2504 C CA . ALA A 1 318 ? 21.618 -1.884 -25.846 1.00 98.44 318 ALA A CA 1
ATOM 2505 C C . ALA A 1 318 ? 22.111 -2.743 -24.666 1.00 98.44 318 ALA A C 1
ATOM 2507 O O . ALA A 1 318 ? 22.732 -3.788 -24.878 1.00 98.44 318 ALA A O 1
ATOM 2508 N N . VAL A 1 319 ? 21.777 -2.357 -23.430 1.00 98.50 319 VAL A N 1
ATOM 2509 C CA . VAL A 1 319 ? 22.149 -3.117 -22.222 1.00 98.50 319 VAL A CA 1
ATOM 2510 C C . VAL A 1 319 ? 21.446 -4.474 -22.176 1.00 98.50 319 VAL A C 1
ATOM 2512 O O . VAL A 1 319 ? 22.063 -5.474 -21.815 1.00 98.50 319 VAL A O 1
ATOM 2515 N N . THR A 1 320 ? 20.184 -4.546 -22.595 1.00 98.44 320 THR A N 1
ATOM 2516 C CA . THR A 1 320 ? 19.423 -5.805 -22.632 1.00 98.44 320 THR A CA 1
ATOM 2517 C C . THR A 1 320 ? 20.019 -6.803 -23.627 1.00 98.44 320 THR A C 1
ATOM 2519 O O . THR A 1 320 ? 20.160 -7.985 -23.314 1.00 98.44 320 THR A O 1
ATOM 2522 N N . LEU A 1 321 ? 20.424 -6.340 -24.813 1.00 98.38 321 LEU A N 1
ATOM 2523 C CA . LEU A 1 321 ? 21.109 -7.171 -25.806 1.00 98.38 321 LEU A CA 1
ATOM 2524 C C . LEU A 1 321 ? 22.471 -7.656 -25.295 1.00 98.38 321 LEU A C 1
ATOM 2526 O O . LEU A 1 321 ? 22.830 -8.811 -25.529 1.00 98.38 321 LEU A O 1
ATOM 2530 N N . ALA A 1 322 ? 23.209 -6.796 -24.588 1.00 98.25 322 ALA A N 1
ATOM 2531 C CA . ALA A 1 322 ? 24.491 -7.142 -23.982 1.00 98.25 322 ALA A CA 1
ATOM 2532 C C . ALA A 1 322 ? 24.324 -8.209 -22.886 1.00 98.25 322 ALA A C 1
ATOM 2534 O O . ALA A 1 322 ? 25.004 -9.230 -22.905 1.00 98.25 322 ALA A O 1
ATOM 2535 N N . LEU A 1 323 ? 23.356 -8.032 -21.984 1.00 97.81 323 LEU A N 1
ATOM 2536 C CA . LEU A 1 323 ? 23.009 -9.020 -20.959 1.00 97.81 323 LEU A CA 1
ATOM 2537 C C . LEU A 1 323 ? 22.597 -10.367 -21.564 1.00 97.81 323 LEU A C 1
ATOM 2539 O O . LEU A 1 323 ? 23.040 -11.409 -21.080 1.00 97.81 323 LEU A O 1
ATOM 2543 N N . ASN A 1 324 ? 21.796 -10.353 -22.632 1.00 96.94 324 ASN A N 1
ATOM 2544 C CA . ASN A 1 324 ? 21.362 -11.571 -23.312 1.00 96.94 324 ASN A CA 1
ATOM 2545 C C . ASN A 1 324 ? 22.528 -12.348 -23.939 1.00 96.94 324 ASN A C 1
ATOM 2547 O O . ASN A 1 324 ? 22.534 -13.576 -23.893 1.00 96.94 324 ASN A O 1
ATOM 2551 N N . GLU A 1 325 ? 23.536 -11.664 -24.485 1.00 96.06 325 GLU A N 1
ATOM 2552 C CA . GLU A 1 325 ? 24.760 -12.320 -24.970 1.00 96.06 325 GLU A CA 1
ATOM 2553 C C . GLU A 1 325 ? 25.536 -13.020 -23.844 1.00 96.06 325 GLU A C 1
ATOM 2555 O O . GLU A 1 325 ? 26.145 -14.063 -24.070 1.00 96.06 325 GLU A O 1
ATOM 2560 N N . LEU A 1 326 ? 25.439 -12.501 -22.619 1.00 96.62 326 LEU A N 1
ATOM 2561 C CA . LEU A 1 326 ? 26.022 -13.106 -21.420 1.00 96.62 326 LEU A CA 1
ATOM 2562 C C . LEU A 1 326 ? 25.110 -14.157 -20.754 1.00 96.62 326 LEU A C 1
ATOM 2564 O O . LEU A 1 326 ? 25.435 -14.671 -19.682 1.00 96.62 326 LEU A O 1
ATOM 2568 N N . GLY A 1 327 ? 23.974 -14.487 -21.375 1.00 95.75 327 GLY A N 1
ATOM 2569 C CA . GLY A 1 327 ? 23.007 -15.482 -20.905 1.00 95.75 327 GLY A CA 1
ATOM 2570 C C . GLY A 1 327 ? 21.934 -14.948 -19.952 1.00 95.75 327 GLY A C 1
ATOM 2571 O O . GLY A 1 327 ? 21.028 -15.689 -19.586 1.00 95.75 327 GLY A O 1
ATOM 2572 N N . TYR A 1 328 ? 21.982 -13.675 -19.566 1.00 96.25 328 TYR A N 1
ATOM 2573 C CA . TYR A 1 328 ? 21.000 -13.087 -18.657 1.00 96.25 328 TYR A CA 1
ATOM 2574 C C . TYR A 1 328 ? 19.734 -12.618 -19.370 1.00 96.25 328 TYR A C 1
ATOM 2576 O O . TYR A 1 328 ? 19.725 -12.361 -20.571 1.00 96.25 328 TYR A O 1
ATOM 2584 N N . ARG A 1 329 ? 18.649 -12.454 -18.607 1.00 93.88 329 ARG A N 1
ATOM 2585 C CA . ARG A 1 329 ? 17.392 -11.896 -19.114 1.00 93.88 329 ARG A CA 1
ATOM 2586 C C . ARG A 1 329 ? 16.954 -10.695 -18.295 1.00 93.88 329 ARG A C 1
ATOM 2588 O O . ARG A 1 329 ? 16.802 -10.780 -17.080 1.00 93.88 329 ARG A O 1
ATOM 2595 N N . SER A 1 330 ? 16.720 -9.590 -18.990 1.00 95.69 330 SER A N 1
ATOM 2596 C CA . SER A 1 330 ? 16.138 -8.375 -18.422 1.00 95.69 330 SER A CA 1
ATOM 2597 C C . SER A 1 330 ? 14.626 -8.522 -18.243 1.00 95.69 330 SER A C 1
ATOM 2599 O O . SER A 1 330 ? 13.973 -9.274 -18.966 1.00 95.69 330 SER A O 1
ATOM 2601 N N . LEU A 1 331 ? 14.066 -7.792 -17.279 1.00 95.25 331 LEU A N 1
ATOM 2602 C CA . LEU A 1 331 ? 12.644 -7.848 -16.933 1.00 95.25 331 LEU A CA 1
ATOM 2603 C C . LEU A 1 331 ? 11.802 -6.869 -17.761 1.00 95.25 331 LEU A C 1
ATOM 2605 O O . LEU A 1 331 ? 10.670 -7.193 -18.130 1.00 95.25 331 LEU A O 1
ATOM 2609 N N . GLY A 1 332 ? 12.346 -5.681 -18.043 1.00 96.88 332 GLY A N 1
ATOM 2610 C CA . GLY A 1 332 ? 11.669 -4.658 -18.836 1.00 96.88 332 GLY A CA 1
ATOM 2611 C C . GLY A 1 332 ? 12.060 -3.224 -18.501 1.00 96.88 332 GLY A C 1
ATOM 2612 O O . GLY A 1 332 ? 13.175 -2.966 -18.047 1.00 96.88 332 GLY A O 1
ATOM 2613 N N . CYS A 1 333 ? 11.142 -2.287 -18.713 1.00 97.75 333 CYS A N 1
ATOM 2614 C CA . CYS A 1 333 ? 11.379 -0.861 -18.495 1.00 97.75 333 CYS A CA 1
ATOM 2615 C C . CYS A 1 333 ? 10.232 -0.187 -17.731 1.00 97.75 333 CYS A C 1
ATOM 2617 O O . CYS A 1 333 ? 9.106 -0.687 -17.701 1.00 97.75 333 CYS A O 1
ATOM 2619 N N . ARG A 1 334 ? 10.521 0.965 -17.121 1.00 98.19 334 ARG A N 1
ATOM 2620 C CA . ARG A 1 334 ? 9.559 1.832 -16.439 1.00 98.19 334 ARG A CA 1
ATOM 2621 C C . ARG A 1 334 ? 9.522 3.213 -17.086 1.00 98.19 334 ARG A C 1
ATOM 2623 O O . ARG A 1 334 ? 10.581 3.795 -17.319 1.00 98.19 334 ARG A O 1
ATOM 2630 N N . ILE A 1 335 ? 8.313 3.721 -17.296 1.00 97.50 335 ILE A N 1
ATOM 2631 C CA . ILE A 1 335 ? 8.009 5.110 -17.658 1.00 97.50 335 ILE A CA 1
ATOM 2632 C C . ILE A 1 335 ? 7.228 5.770 -16.510 1.00 97.50 335 ILE A C 1
ATOM 2634 O O . ILE A 1 335 ? 6.333 5.146 -15.940 1.00 97.50 335 ILE A O 1
ATOM 2638 N N . ASP A 1 336 ? 7.595 6.994 -16.139 1.00 94.50 336 ASP A N 1
ATOM 2639 C CA . ASP A 1 336 ? 7.020 7.771 -15.028 1.00 94.50 336 ASP A CA 1
ATOM 2640 C C . ASP A 1 336 ? 6.471 9.135 -15.499 1.00 94.50 336 ASP A C 1
ATOM 2642 O O . ASP A 1 336 ? 6.079 9.981 -14.702 1.00 94.50 336 ASP A O 1
ATOM 2646 N N . SER A 1 337 ? 6.451 9.416 -16.801 1.00 92.56 337 SER A N 1
ATOM 2647 C CA . SER A 1 337 ? 6.033 10.713 -17.335 1.00 92.56 337 SER A CA 1
ATOM 2648 C C . SER A 1 337 ? 5.662 10.644 -18.819 1.00 92.56 337 SER A C 1
ATOM 2650 O O . SER A 1 337 ? 5.884 9.635 -19.491 1.00 92.56 337 SER A O 1
ATOM 2652 N N . GLY A 1 338 ? 5.071 11.732 -19.326 1.00 92.06 338 GLY A N 1
ATOM 2653 C CA . GLY A 1 338 ? 4.600 11.843 -20.707 1.00 92.06 338 GLY A CA 1
ATOM 2654 C C . GLY A 1 338 ? 3.245 11.172 -20.955 1.00 92.06 338 GLY A C 1
ATOM 2655 O O . GLY A 1 338 ? 2.527 10.806 -20.024 1.00 92.06 338 GLY A O 1
ATOM 2656 N N . ASP A 1 339 ? 2.877 11.031 -22.230 1.00 95.19 339 ASP A N 1
ATOM 2657 C CA . ASP A 1 339 ? 1.680 10.289 -22.634 1.00 95.19 339 ASP A CA 1
ATOM 2658 C C . ASP A 1 339 ? 1.956 8.783 -22.528 1.00 95.19 339 ASP A C 1
ATOM 2660 O O . ASP A 1 339 ? 2.527 8.166 -23.428 1.00 95.19 339 ASP A O 1
ATOM 2664 N N . LEU A 1 340 ? 1.570 8.194 -21.396 1.00 96.56 340 LEU A N 1
ATOM 2665 C CA . LEU A 1 340 ? 1.839 6.792 -21.075 1.00 96.56 340 LEU A CA 1
ATOM 2666 C C . LEU A 1 340 ? 1.239 5.818 -22.101 1.00 96.56 340 LEU A C 1
ATOM 2668 O O . LEU A 1 340 ? 1.835 4.774 -22.374 1.00 96.56 340 LEU A O 1
ATOM 2672 N N . SER A 1 341 ? 0.082 6.146 -22.681 1.00 96.56 341 SER A N 1
ATOM 2673 C CA . SER A 1 341 ? -0.572 5.314 -23.694 1.00 96.56 341 SER A CA 1
ATOM 2674 C C . SER A 1 341 ? 0.255 5.298 -24.971 1.00 96.56 341 SER A C 1
ATOM 2676 O O . SER A 1 341 ? 0.693 4.228 -25.405 1.00 96.56 341 SER A O 1
ATOM 2678 N N . TYR A 1 342 ? 0.547 6.483 -25.514 1.00 97.69 342 TYR A N 1
ATOM 2679 C CA . TYR A 1 342 ? 1.377 6.641 -26.706 1.00 97.69 342 TYR A CA 1
ATOM 2680 C C . TYR A 1 342 ? 2.758 6.006 -26.514 1.00 97.69 342 TYR A C 1
ATOM 2682 O O . TYR A 1 342 ? 3.163 5.149 -27.301 1.00 97.69 342 TYR A O 1
ATOM 2690 N N . LEU A 1 343 ? 3.447 6.348 -25.423 1.00 98.12 343 LEU A N 1
ATOM 2691 C CA . LEU A 1 343 ? 4.787 5.841 -25.133 1.00 98.12 343 LEU A CA 1
ATOM 2692 C C . LEU A 1 343 ? 4.801 4.318 -24.990 1.00 98.12 343 LEU A C 1
ATOM 2694 O O . LEU A 1 343 ? 5.696 3.674 -25.528 1.00 98.12 343 LEU A O 1
ATOM 2698 N N . SER A 1 344 ? 3.808 3.713 -24.329 1.00 98.19 344 SER A N 1
ATOM 2699 C CA . SER A 1 344 ? 3.748 2.250 -24.206 1.00 98.19 344 SER A CA 1
ATOM 2700 C C . SER A 1 344 ? 3.636 1.545 -25.563 1.00 98.19 344 SER A C 1
ATOM 2702 O O . SER A 1 344 ? 4.296 0.527 -25.779 1.00 98.19 344 SER A O 1
ATOM 2704 N N . LYS A 1 345 ? 2.861 2.106 -26.499 1.00 98.50 345 LYS A N 1
ATOM 2705 C CA . LYS A 1 345 ? 2.687 1.556 -27.851 1.00 98.50 345 LYS A CA 1
ATOM 2706 C C . LYS A 1 345 ? 3.939 1.716 -28.700 1.00 98.50 345 LYS A C 1
ATOM 2708 O O . LYS A 1 345 ? 4.341 0.765 -29.370 1.00 98.50 345 LYS A O 1
ATOM 2713 N N . GLU A 1 346 ? 4.587 2.877 -28.634 1.00 98.06 346 GLU A N 1
ATOM 2714 C CA . GLU A 1 346 ? 5.862 3.103 -29.320 1.00 98.06 346 GLU A CA 1
ATOM 2715 C C . GLU A 1 346 ? 6.951 2.161 -28.791 1.00 98.06 346 GLU A C 1
ATOM 2717 O O . GLU A 1 346 ? 7.659 1.527 -29.577 1.00 98.06 346 GLU A O 1
ATOM 2722 N N . LEU A 1 347 ? 7.028 1.968 -27.469 1.00 98.31 347 LEU A N 1
ATOM 2723 C CA . LEU A 1 347 ? 7.939 0.998 -26.854 1.00 98.31 347 LEU A CA 1
ATOM 2724 C C . LEU A 1 347 ? 7.654 -0.429 -27.327 1.00 98.31 347 LEU A C 1
ATOM 2726 O O . LEU A 1 347 ? 8.580 -1.124 -27.747 1.00 98.31 347 LEU A O 1
ATOM 2730 N N . ARG A 1 348 ? 6.387 -0.867 -27.327 1.00 98.31 348 ARG A N 1
ATOM 2731 C CA . ARG A 1 348 ? 6.020 -2.201 -27.827 1.00 98.31 348 ARG A CA 1
ATOM 2732 C C . ARG A 1 348 ? 6.380 -2.369 -29.304 1.00 98.31 348 ARG A C 1
ATOM 2734 O O . ARG A 1 348 ? 6.943 -3.396 -29.671 1.00 98.31 348 ARG A O 1
ATOM 2741 N N . SER A 1 349 ? 6.121 -1.361 -30.136 1.00 97.81 349 SER A N 1
ATOM 2742 C CA . SER A 1 349 ? 6.497 -1.346 -31.558 1.00 97.81 349 SER A CA 1
ATOM 2743 C C . SER A 1 349 ? 8.010 -1.503 -31.749 1.00 97.81 349 SER A C 1
ATOM 2745 O O . SER A 1 349 ? 8.455 -2.313 -32.566 1.00 97.81 349 SER A O 1
ATOM 2747 N N . ILE A 1 350 ? 8.818 -0.793 -30.955 1.00 98.00 350 ILE A N 1
ATOM 2748 C CA . ILE A 1 350 ? 10.280 -0.944 -30.946 1.00 98.00 350 ILE A CA 1
ATOM 2749 C C . ILE A 1 350 ? 10.672 -2.362 -30.517 1.00 98.00 350 ILE A C 1
ATOM 2751 O O . ILE A 1 350 ? 11.491 -2.990 -31.185 1.00 98.00 350 ILE A O 1
ATOM 2755 N N . PHE A 1 351 ? 10.078 -2.902 -29.453 1.00 98.25 351 PHE A N 1
ATOM 2756 C CA . PHE A 1 351 ? 10.385 -4.252 -28.973 1.00 98.25 351 PHE A CA 1
ATOM 2757 C C . PHE A 1 351 ? 10.065 -5.335 -30.005 1.00 98.25 351 PHE A C 1
ATOM 2759 O O . PHE A 1 351 ? 10.881 -6.232 -30.206 1.00 98.25 351 PHE A O 1
ATOM 2766 N N . VAL A 1 352 ? 8.942 -5.219 -30.717 1.00 98.19 352 VAL A N 1
ATOM 2767 C CA . VAL A 1 352 ? 8.588 -6.119 -31.827 1.00 98.19 352 VAL A CA 1
ATOM 2768 C C . VAL A 1 352 ? 9.608 -6.017 -32.966 1.00 98.19 352 VAL A C 1
ATOM 2770 O O . VAL A 1 352 ? 10.054 -7.038 -33.488 1.00 98.19 352 VAL A O 1
ATOM 2773 N N . LYS A 1 353 ? 10.052 -4.803 -33.326 1.00 97.81 353 LYS A N 1
ATOM 2774 C CA . LYS A 1 353 ? 11.109 -4.620 -34.339 1.00 97.81 353 LYS A CA 1
ATOM 2775 C C . LYS A 1 353 ? 12.422 -5.276 -33.916 1.00 97.81 353 LYS A C 1
ATOM 2777 O O . LYS A 1 353 ? 13.044 -5.937 -34.739 1.00 97.81 353 LYS A O 1
ATOM 2782 N N . VAL A 1 354 ? 12.833 -5.122 -32.654 1.00 97.88 354 VAL A N 1
ATOM 2783 C CA . VAL A 1 354 ? 14.048 -5.758 -32.110 1.00 97.88 354 VAL A CA 1
ATOM 2784 C C . VAL A 1 354 ? 13.920 -7.282 -32.120 1.00 97.88 354 VAL A C 1
ATOM 2786 O O . VAL A 1 354 ? 14.846 -7.968 -32.551 1.00 97.88 354 VAL A O 1
ATOM 2789 N N . ALA A 1 355 ? 12.773 -7.814 -31.696 1.00 97.62 355 ALA A N 1
ATOM 2790 C CA . ALA A 1 355 ? 12.499 -9.248 -31.686 1.00 97.62 355 ALA A CA 1
ATOM 2791 C C . ALA A 1 355 ? 12.578 -9.876 -33.086 1.00 97.62 355 ALA A C 1
ATOM 2793 O O . ALA A 1 355 ? 13.125 -10.968 -33.246 1.00 97.62 355 ALA A O 1
ATOM 2794 N N . ALA A 1 356 ? 12.115 -9.159 -34.113 1.00 97.38 356 ALA A N 1
ATOM 2795 C CA . ALA A 1 356 ? 12.154 -9.618 -35.499 1.00 97.38 356 ALA A CA 1
ATOM 2796 C C . ALA A 1 356 ? 13.577 -9.729 -36.084 1.00 97.38 356 ALA A C 1
ATOM 2798 O O . ALA A 1 356 ? 13.767 -10.412 -37.091 1.00 97.38 356 ALA A O 1
ATOM 2799 N N . LEU A 1 357 ? 14.587 -9.090 -35.475 1.00 96.88 357 LEU A N 1
ATOM 2800 C CA . LEU A 1 357 ? 15.967 -9.119 -35.980 1.00 96.88 357 LEU A CA 1
ATOM 2801 C C . LEU A 1 357 ? 16.641 -10.482 -35.808 1.00 96.88 357 LEU A C 1
ATOM 2803 O O . LEU A 1 357 ? 17.518 -10.843 -36.594 1.00 96.88 357 LEU A O 1
ATOM 2807 N N . ASN A 1 358 ? 16.286 -11.228 -34.760 1.00 94.94 358 ASN A N 1
ATOM 2808 C CA . ASN A 1 358 ? 16.857 -12.542 -34.492 1.00 94.94 358 ASN A CA 1
ATOM 2809 C C . ASN A 1 358 ? 15.917 -13.365 -33.598 1.00 94.94 358 ASN A C 1
ATOM 2811 O O . ASN A 1 358 ? 15.473 -12.844 -32.576 1.00 94.94 358 ASN A O 1
ATOM 2815 N N . PRO A 1 359 ? 15.695 -14.665 -33.878 1.00 94.88 359 PRO A N 1
ATOM 2816 C CA . PRO A 1 359 ? 14.862 -15.526 -33.034 1.00 94.88 359 PRO A CA 1
ATOM 2817 C C . PRO A 1 359 ? 15.245 -15.552 -31.545 1.00 94.88 359 PRO A C 1
ATOM 2819 O O . PRO A 1 359 ? 14.382 -15.756 -30.693 1.00 94.88 359 PRO A O 1
ATOM 2822 N N . VAL A 1 360 ? 16.521 -15.324 -31.209 1.00 95.25 360 VAL A N 1
ATOM 2823 C CA . VAL A 1 360 ? 17.002 -15.246 -29.817 1.00 95.25 360 VAL A CA 1
ATOM 2824 C C . VAL A 1 360 ? 16.429 -14.026 -29.073 1.00 95.25 360 VAL A C 1
ATOM 2826 O O . VAL A 1 360 ? 16.367 -14.037 -27.847 1.00 95.25 360 VAL A O 1
ATOM 2829 N N . TYR A 1 361 ? 15.962 -12.997 -29.784 1.00 96.62 361 TYR A N 1
ATOM 2830 C CA . TYR A 1 361 ? 15.399 -11.763 -29.221 1.00 96.62 361 TYR A CA 1
ATOM 2831 C C . TYR A 1 361 ? 13.870 -11.781 -29.093 1.00 96.62 361 TYR A C 1
ATOM 2833 O O . TYR A 1 361 ? 13.287 -10.775 -28.696 1.00 96.62 361 TYR A O 1
ATOM 2841 N N . SER A 1 362 ? 13.205 -12.910 -29.353 1.00 96.12 362 SER A N 1
ATOM 2842 C CA . SER A 1 362 ? 11.738 -13.027 -29.268 1.00 96.12 362 SER A CA 1
ATOM 2843 C C . SER A 1 362 ? 11.153 -12.613 -27.910 1.00 96.12 362 SER A C 1
ATOM 2845 O O . SER A 1 362 ? 10.029 -12.128 -27.833 1.00 96.12 362 SER A O 1
ATOM 2847 N N . PHE A 1 363 ? 11.933 -12.718 -26.829 1.00 95.69 363 PHE A N 1
ATOM 2848 C CA . PHE A 1 363 ? 11.516 -12.301 -25.487 1.00 95.69 363 PHE A CA 1
ATOM 2849 C C . PHE A 1 363 ? 11.239 -10.792 -25.347 1.00 95.69 363 PHE A C 1
ATOM 2851 O O . PHE A 1 363 ? 10.574 -10.396 -24.388 1.00 95.69 363 PHE A O 1
ATOM 2858 N N . PHE A 1 364 ? 11.718 -9.949 -26.272 1.00 97.31 364 PHE A N 1
ATOM 2859 C CA . PHE A 1 364 ? 11.383 -8.522 -26.285 1.00 97.31 364 PHE A CA 1
ATOM 2860 C C . PHE A 1 364 ? 9.878 -8.291 -26.498 1.00 97.31 364 PHE A C 1
ATOM 2862 O O . PHE A 1 364 ? 9.312 -7.395 -25.874 1.00 97.31 364 PHE A O 1
ATOM 2869 N N . GLU A 1 365 ? 9.194 -9.125 -27.292 1.00 95.50 365 GLU A N 1
ATOM 2870 C CA . GLU A 1 365 ? 7.759 -8.960 -27.584 1.00 95.50 365 GLU A CA 1
ATOM 2871 C C . GLU A 1 365 ? 6.898 -8.992 -26.321 1.00 95.50 365 GLU A C 1
ATOM 2873 O O . GLU A 1 365 ? 5.923 -8.252 -26.219 1.00 95.50 365 GLU A O 1
ATOM 2878 N N . THR A 1 366 ? 7.290 -9.797 -25.333 1.00 94.62 366 THR A N 1
ATOM 2879 C CA . THR A 1 366 ? 6.570 -9.982 -24.064 1.00 94.62 366 THR A CA 1
ATOM 2880 C C . THR A 1 366 ? 7.194 -9.211 -22.903 1.00 94.62 366 THR A C 1
ATOM 2882 O O . THR A 1 366 ? 6.876 -9.465 -21.742 1.00 94.62 366 THR A O 1
ATOM 2885 N N . MET A 1 367 ? 8.132 -8.309 -23.186 1.00 95.50 367 MET A N 1
ATOM 2886 C CA . MET A 1 367 ? 8.867 -7.584 -22.159 1.00 95.50 367 MET A CA 1
ATOM 2887 C C . MET A 1 367 ? 7.951 -6.643 -21.373 1.00 95.50 367 MET A C 1
ATOM 2889 O O . MET A 1 367 ? 7.048 -6.022 -21.945 1.00 95.50 367 MET A O 1
ATOM 2893 N N . THR A 1 368 ? 8.191 -6.546 -20.063 1.00 97.25 368 THR A N 1
ATOM 2894 C CA . THR A 1 368 ? 7.316 -5.809 -19.146 1.00 97.25 368 THR A CA 1
ATOM 2895 C C . THR A 1 368 ? 7.484 -4.306 -19.340 1.00 97.25 368 THR A C 1
ATOM 2897 O O . THR A 1 368 ? 8.585 -3.775 -19.193 1.00 97.25 368 THR A O 1
ATOM 2900 N N . ILE A 1 369 ? 6.385 -3.604 -19.593 1.00 98.06 369 ILE A N 1
ATOM 2901 C CA . ILE A 1 369 ? 6.319 -2.144 -19.518 1.00 98.06 369 ILE A CA 1
ATOM 2902 C C . ILE A 1 369 ? 5.607 -1.781 -18.217 1.00 98.06 369 ILE A C 1
ATOM 2904 O O . ILE A 1 369 ? 4.449 -2.149 -18.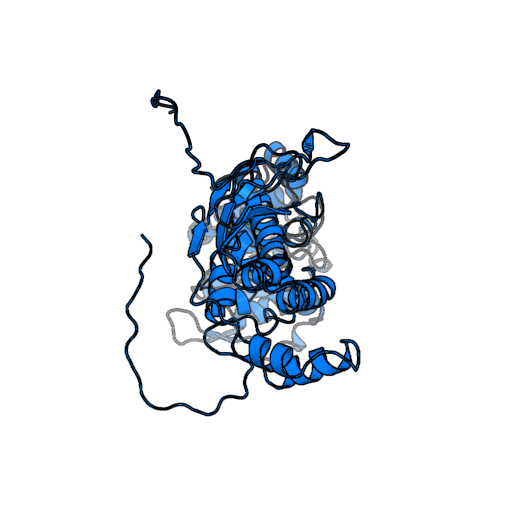010 1.00 98.06 369 ILE A O 1
ATOM 2908 N N . VAL A 1 370 ? 6.310 -1.082 -17.329 1.00 97.81 370 VAL A N 1
ATOM 2909 C CA . VAL A 1 370 ? 5.765 -0.555 -16.075 1.00 97.81 370 VAL A CA 1
ATOM 2910 C C . VAL A 1 370 ? 5.467 0.927 -16.256 1.00 97.81 370 VAL A C 1
ATOM 2912 O O . VAL A 1 370 ? 6.333 1.673 -16.707 1.00 97.81 370 VAL A O 1
ATOM 2915 N N . ALA A 1 371 ? 4.281 1.371 -15.858 1.00 97.25 371 ALA A N 1
ATOM 2916 C CA . ALA A 1 371 ? 3.968 2.791 -15.765 1.00 97.25 371 ALA A CA 1
ATOM 2917 C C . ALA A 1 371 ? 3.757 3.203 -14.310 1.00 97.25 371 ALA A C 1
ATOM 2919 O O . ALA A 1 371 ? 3.045 2.536 -13.556 1.00 97.25 371 ALA A O 1
ATOM 2920 N N . SER A 1 372 ? 4.368 4.307 -13.915 1.00 90.62 372 SER A N 1
ATOM 2921 C CA . SER A 1 372 ? 4.087 5.002 -12.661 1.00 90.62 372 SER A CA 1
ATOM 2922 C C . SER A 1 372 ? 3.812 6.483 -12.959 1.00 90.62 372 SER A C 1
ATOM 2924 O O . SER A 1 372 ? 3.940 6.882 -14.110 1.00 90.62 372 SER A O 1
ATOM 2926 N N . ASN A 1 373 ? 3.369 7.246 -11.950 1.00 88.50 373 ASN A N 1
ATOM 2927 C CA . ASN A 1 373 ? 2.976 8.672 -11.978 1.00 88.50 373 ASN A CA 1
ATOM 2928 C C . ASN A 1 373 ? 1.473 8.953 -12.081 1.00 88.50 373 ASN A C 1
ATOM 2930 O O . ASN A 1 373 ? 0.822 8.619 -13.066 1.00 88.50 373 ASN A O 1
ATOM 2934 N N . ASP A 1 374 ? 0.938 9.549 -11.009 1.00 86.50 374 ASP A N 1
ATOM 2935 C CA . ASP A 1 374 ? -0.459 9.978 -10.838 1.00 86.50 374 ASP A CA 1
ATOM 2936 C C . ASP A 1 374 ? -1.520 9.001 -11.382 1.00 86.50 374 ASP A C 1
ATOM 2938 O O . ASP A 1 374 ? -2.615 9.368 -11.817 1.00 86.50 374 ASP A O 1
ATOM 2942 N N . ILE A 1 375 ? -1.210 7.704 -11.286 1.00 93.75 375 ILE A N 1
ATOM 2943 C CA . ILE A 1 375 ? -2.120 6.630 -11.658 1.00 93.75 375 ILE A CA 1
ATOM 2944 C C . ILE A 1 375 ? -3.289 6.621 -10.672 1.00 93.75 375 ILE A C 1
ATOM 2946 O O . ILE A 1 375 ? -3.122 6.443 -9.462 1.00 93.75 375 ILE A O 1
ATOM 2950 N N . ASN A 1 376 ? -4.489 6.791 -11.210 1.00 95.25 376 ASN A N 1
ATOM 2951 C CA . ASN A 1 376 ? -5.754 6.655 -10.506 1.00 95.25 376 ASN A CA 1
ATOM 2952 C C . ASN A 1 376 ? -6.748 5.855 -11.369 1.00 95.25 376 ASN A C 1
ATOM 2954 O O . ASN A 1 376 ? -6.440 5.500 -12.506 1.00 95.25 376 ASN A O 1
ATOM 2958 N N . GLU A 1 377 ? -7.929 5.547 -10.828 1.00 94.12 377 GLU A N 1
ATOM 2959 C CA . GLU A 1 377 ? -8.951 4.760 -11.536 1.00 94.12 377 GLU A CA 1
ATOM 2960 C C . GLU A 1 377 ? -9.351 5.365 -12.894 1.00 94.12 377 GLU A C 1
ATOM 2962 O O . GLU A 1 377 ? -9.492 4.627 -13.863 1.00 94.12 377 GLU A O 1
ATOM 2967 N N . GLU A 1 378 ? -9.498 6.691 -12.983 1.00 94.19 378 GLU A N 1
ATOM 2968 C CA . GLU A 1 378 ? -9.889 7.382 -14.222 1.00 94.19 378 GLU A CA 1
ATOM 2969 C C . GLU A 1 378 ? -8.760 7.331 -15.252 1.00 94.19 378 GLU A C 1
ATOM 2971 O O . GLU A 1 378 ? -9.006 7.051 -16.425 1.00 94.19 378 GLU A O 1
ATOM 2976 N N . THR A 1 379 ? -7.512 7.513 -14.808 1.00 95.12 379 THR A N 1
ATOM 2977 C CA . THR A 1 379 ? -6.334 7.351 -15.667 1.00 95.12 379 THR A CA 1
ATOM 2978 C C . THR A 1 379 ? -6.260 5.930 -16.226 1.00 95.12 379 THR A C 1
ATOM 2980 O O . THR A 1 379 ? -6.056 5.764 -17.422 1.00 95.12 379 THR A O 1
ATOM 2983 N N . ILE A 1 380 ? -6.480 4.897 -15.404 1.00 96.06 380 ILE A N 1
ATOM 2984 C CA . ILE A 1 380 ? -6.469 3.496 -15.861 1.00 96.06 380 ILE A CA 1
ATOM 2985 C C . ILE A 1 380 ? -7.588 3.238 -16.877 1.00 96.06 380 ILE A C 1
ATOM 2987 O O . ILE A 1 380 ? -7.339 2.620 -17.908 1.00 96.06 380 ILE A O 1
ATOM 2991 N N . MET A 1 381 ? -8.804 3.732 -16.624 1.00 94.94 381 MET A N 1
ATOM 2992 C CA . MET A 1 381 ? -9.918 3.598 -17.571 1.00 94.94 381 MET A CA 1
ATOM 2993 C C . MET A 1 381 ? -9.594 4.258 -18.916 1.00 94.94 381 MET A C 1
ATOM 2995 O O . MET A 1 381 ? -9.753 3.621 -19.954 1.00 94.94 381 MET A O 1
ATOM 2999 N N . SER A 1 382 ? -9.055 5.480 -18.896 1.00 95.94 382 SER A N 1
ATOM 3000 C CA . SER A 1 382 ? -8.622 6.188 -20.107 1.00 95.94 382 SER A CA 1
ATOM 3001 C C . SER A 1 382 ? -7.520 5.432 -20.858 1.00 95.94 382 SER A C 1
ATOM 3003 O O . SER A 1 382 ? -7.583 5.289 -22.078 1.00 95.94 382 SER A O 1
ATOM 3005 N N . LEU A 1 383 ? -6.533 4.875 -20.148 1.00 96.31 383 LEU A N 1
ATOM 3006 C CA . LEU A 1 383 ? -5.487 4.052 -20.761 1.00 96.31 383 LEU A CA 1
ATOM 3007 C C . LEU A 1 383 ? -6.075 2.802 -21.431 1.00 96.31 383 LEU A C 1
ATOM 3009 O O . LEU A 1 383 ? -5.695 2.483 -22.560 1.00 96.31 383 LEU A O 1
ATOM 3013 N N . ASN A 1 384 ? -7.014 2.114 -20.771 1.00 94.81 384 ASN A N 1
ATOM 3014 C CA . ASN A 1 384 ? -7.689 0.930 -21.313 1.00 94.81 384 ASN A CA 1
ATOM 3015 C C . ASN A 1 384 ? -8.479 1.248 -22.589 1.00 94.81 384 ASN A C 1
ATOM 3017 O O . ASN A 1 384 ? -8.375 0.507 -23.566 1.00 94.81 384 ASN A O 1
ATOM 3021 N N . GLU A 1 385 ? -9.238 2.349 -22.607 1.00 95.81 385 GLU A N 1
ATOM 3022 C CA . GLU A 1 385 ? -9.970 2.818 -23.797 1.00 95.81 385 GLU A CA 1
ATOM 3023 C C . GLU A 1 385 ? -9.027 3.092 -24.968 1.00 95.81 385 GLU A C 1
ATOM 3025 O O . GLU A 1 385 ? -9.339 2.801 -26.123 1.00 95.81 385 GLU A O 1
ATOM 3030 N N . GLN A 1 386 ? -7.838 3.601 -24.660 1.00 96.62 386 GLN A N 1
ATOM 3031 C CA . GLN A 1 386 ? -6.799 3.840 -25.644 1.00 96.62 386 GLN A CA 1
ATOM 3032 C C . GLN A 1 386 ? -6.012 2.581 -26.016 1.00 96.62 386 GLN A C 1
ATOM 3034 O O . GLN A 1 386 ? -5.141 2.686 -26.870 1.00 96.62 386 GLN A O 1
ATOM 3039 N N . GLN A 1 387 ? -6.291 1.405 -25.447 1.00 95.88 387 GLN A N 1
ATOM 3040 C CA . GLN A 1 387 ? -5.582 0.152 -25.747 1.00 95.88 387 GLN A CA 1
ATOM 3041 C C . GLN A 1 387 ? -4.059 0.272 -25.552 1.00 95.88 387 GLN A C 1
ATOM 3043 O O . GLN A 1 387 ? -3.270 -0.001 -26.457 1.00 95.88 387 GLN A O 1
ATOM 3048 N N . HIS A 1 388 ? -3.651 0.764 -24.384 1.00 96.81 388 HIS A N 1
ATOM 3049 C CA . HIS A 1 388 ? -2.246 0.851 -23.983 1.00 96.81 388 HIS A CA 1
ATOM 3050 C C . HIS A 1 388 ? -1.545 -0.532 -23.930 1.00 96.81 388 HIS A C 1
ATOM 3052 O O . HIS A 1 388 ? -2.190 -1.570 -23.815 1.00 96.81 388 HIS A O 1
ATOM 3058 N N . GLU A 1 389 ? -0.207 -0.546 -23.936 1.00 97.81 389 GLU A N 1
ATOM 3059 C CA . GLU A 1 389 ? 0.644 -1.760 -23.956 1.00 97.81 389 GLU A CA 1
ATOM 3060 C C . GLU A 1 389 ? 1.378 -2.015 -22.616 1.00 97.81 389 GLU A C 1
ATOM 3062 O O . GLU A 1 389 ? 2.408 -2.695 -22.544 1.00 97.81 389 GLU A O 1
ATOM 3067 N N . ILE A 1 390 ? 0.862 -1.426 -21.532 1.00 97.88 390 ILE A N 1
ATOM 3068 C CA . ILE A 1 390 ? 1.458 -1.458 -20.181 1.00 97.88 390 ILE A CA 1
ATOM 3069 C C . ILE A 1 390 ? 1.083 -2.771 -19.493 1.00 97.88 390 ILE A C 1
ATOM 3071 O O . ILE A 1 390 ? -0.080 -3.167 -19.474 1.00 97.88 390 ILE A O 1
ATOM 3075 N N . ASN A 1 391 ? 2.063 -3.424 -18.873 1.00 97.75 391 ASN A N 1
ATOM 3076 C CA . ASN A 1 391 ? 1.878 -4.701 -18.185 1.00 97.75 391 ASN A CA 1
ATOM 3077 C C . ASN A 1 391 ? 1.763 -4.547 -16.663 1.00 97.75 391 ASN A C 1
ATOM 3079 O O . ASN A 1 391 ? 1.238 -5.442 -16.000 1.00 97.75 391 ASN A O 1
ATOM 3083 N N . ALA A 1 392 ? 2.249 -3.435 -16.104 1.00 97.62 392 ALA A N 1
ATOM 3084 C CA . ALA A 1 392 ? 2.168 -3.164 -14.675 1.00 97.62 392 ALA A CA 1
ATOM 3085 C C . ALA A 1 392 ? 1.968 -1.677 -14.353 1.00 97.62 392 ALA A C 1
ATOM 3087 O O . ALA A 1 392 ? 2.616 -0.820 -14.954 1.00 97.62 392 ALA A O 1
ATOM 3088 N N . PHE A 1 393 ? 1.158 -1.380 -13.336 1.00 97.94 393 PHE A N 1
ATOM 3089 C CA . PHE A 1 393 ? 1.023 -0.036 -12.773 1.00 97.94 393 PHE A CA 1
ATOM 3090 C C . PHE A 1 393 ? 1.663 0.062 -11.388 1.00 97.94 393 PHE A C 1
ATOM 3092 O O . PHE A 1 393 ? 1.339 -0.706 -10.481 1.00 97.94 393 PHE A O 1
ATOM 3099 N N . GLY A 1 394 ? 2.540 1.049 -11.214 1.00 96.94 394 GLY A N 1
ATOM 3100 C CA . GLY A 1 394 ? 3.031 1.504 -9.918 1.00 96.94 394 GLY A CA 1
ATOM 3101 C C . GLY A 1 394 ? 2.158 2.639 -9.395 1.00 96.94 394 GLY A C 1
ATOM 3102 O O . GLY A 1 394 ? 2.231 3.760 -9.897 1.00 96.94 394 GLY A O 1
ATOM 3103 N N . VAL A 1 395 ? 1.343 2.363 -8.378 1.00 97.25 395 VAL A N 1
ATOM 3104 C CA . VAL A 1 395 ? 0.369 3.323 -7.842 1.00 97.25 395 VAL A CA 1
ATOM 3105 C C . VAL A 1 395 ? 0.820 3.834 -6.478 1.00 97.25 395 VAL A C 1
ATOM 3107 O O . VAL A 1 395 ? 1.129 3.056 -5.577 1.00 97.25 395 VAL A O 1
ATOM 3110 N N . GLY A 1 396 ? 0.858 5.159 -6.332 1.00 95.44 396 GLY A N 1
ATOM 3111 C CA . GLY A 1 396 ? 1.349 5.835 -5.134 1.00 95.44 396 GLY A CA 1
ATOM 3112 C C . GLY A 1 396 ? 0.254 6.542 -4.337 1.00 95.44 396 GLY A C 1
ATOM 3113 O O . GLY A 1 396 ? -0.569 5.919 -3.667 1.00 95.44 396 GLY A O 1
ATOM 3114 N N . THR A 1 397 ? 0.267 7.876 -4.394 1.00 95.62 397 THR A N 1
ATOM 3115 C CA . THR A 1 397 ? -0.532 8.777 -3.548 1.00 95.62 397 THR A CA 1
ATOM 3116 C C . THR A 1 397 ? -2.026 8.457 -3.551 1.00 95.62 397 THR A C 1
ATOM 3118 O O . THR A 1 397 ? -2.614 8.306 -2.480 1.00 95.62 397 THR A O 1
ATOM 3121 N N . HIS A 1 398 ? -2.642 8.319 -4.731 1.00 96.44 398 HIS A N 1
ATOM 3122 C CA . HIS A 1 398 ? -4.085 8.084 -4.874 1.00 96.44 398 HIS A CA 1
ATOM 3123 C C . HIS A 1 398 ? -4.570 6.814 -4.165 1.00 96.44 398 HIS A C 1
ATOM 3125 O O . HIS A 1 398 ? -5.709 6.768 -3.695 1.00 96.44 398 HIS A O 1
ATOM 3131 N N . LEU A 1 399 ? -3.699 5.811 -4.058 1.00 96.88 399 LEU A N 1
ATOM 3132 C CA . LEU A 1 399 ? -3.989 4.544 -3.407 1.00 96.88 399 LEU A CA 1
ATOM 3133 C C . LEU A 1 399 ? -3.898 4.678 -1.886 1.00 96.88 399 LEU A C 1
ATOM 3135 O O . LEU A 1 399 ? -4.908 4.565 -1.190 1.00 96.88 399 LEU A O 1
ATOM 3139 N N . VAL A 1 400 ? -2.702 4.971 -1.370 1.00 96.44 400 VAL A N 1
ATOM 3140 C CA . VAL A 1 400 ? -2.424 4.885 0.075 1.00 96.44 400 VAL A CA 1
ATOM 3141 C C . VAL A 1 400 ? -3.054 6.017 0.880 1.00 96.44 400 VAL A C 1
ATOM 3143 O O . VAL A 1 400 ? -3.340 5.846 2.059 1.00 96.44 400 VAL A O 1
ATOM 3146 N N . THR A 1 401 ? -3.295 7.177 0.266 1.00 96.00 401 THR A N 1
ATOM 3147 C CA . THR A 1 401 ? -3.973 8.297 0.947 1.00 96.00 401 THR A CA 1
ATOM 3148 C C . THR A 1 401 ? -5.485 8.261 0.767 1.00 96.00 401 THR A C 1
ATOM 3150 O O . THR A 1 401 ? -6.187 9.050 1.396 1.00 96.00 401 THR A O 1
ATOM 3153 N N . CYS A 1 402 ? -5.993 7.373 -0.100 1.00 96.00 402 CYS A N 1
ATOM 3154 C CA . CYS A 1 402 ? -7.396 7.349 -0.506 1.00 96.00 402 CYS A CA 1
ATOM 3155 C C . CYS A 1 402 ? -7.891 8.744 -0.913 1.00 96.00 402 CYS A C 1
ATOM 3157 O O . CYS A 1 402 ? -8.950 9.179 -0.479 1.00 96.00 402 CYS A O 1
ATOM 3159 N N . GLN A 1 403 ? -7.112 9.465 -1.728 1.00 94.56 403 GLN A N 1
ATOM 3160 C CA . GLN A 1 403 ? -7.246 10.916 -1.926 1.00 94.56 403 GLN A CA 1
ATOM 3161 C C . GLN A 1 403 ? -8.674 11.391 -2.255 1.00 94.56 403 GLN A C 1
ATOM 3163 O O . GLN A 1 403 ? -9.082 12.449 -1.783 1.00 94.56 403 GLN A O 1
ATOM 3168 N N . LYS A 1 404 ? -9.449 10.607 -3.021 1.00 93.75 404 LYS A N 1
ATOM 3169 C CA . LYS A 1 404 ? -10.858 10.911 -3.342 1.00 93.75 404 LYS A CA 1
ATOM 3170 C C . LYS A 1 404 ? -11.749 10.998 -2.095 1.00 93.75 404 LYS A C 1
ATOM 3172 O O . LYS A 1 404 ? -12.685 11.788 -2.058 1.00 93.75 404 LYS A O 1
ATOM 3177 N N . GLN A 1 405 ? -11.476 10.172 -1.090 1.00 96.56 405 GLN A N 1
ATOM 3178 C CA . GLN A 1 405 ? -12.183 10.140 0.184 1.00 96.56 405 GLN A CA 1
ATOM 3179 C C . GLN A 1 405 ? -11.266 9.531 1.264 1.00 96.56 405 GLN A C 1
ATOM 3181 O O . GLN A 1 405 ? -11.226 8.308 1.391 1.00 96.56 405 GLN A O 1
ATOM 3186 N N . PRO A 1 406 ? -10.560 10.341 2.076 1.00 95.81 406 PRO A N 1
ATOM 3187 C CA . PRO A 1 406 ? -9.523 9.859 2.998 1.00 95.81 406 PRO A CA 1
ATOM 3188 C C . PRO A 1 406 ? -10.062 9.280 4.323 1.00 95.81 406 PRO A C 1
ATOM 3190 O O . PRO A 1 406 ? -9.302 9.072 5.263 1.00 95.81 406 PRO A O 1
ATOM 3193 N N . ALA A 1 407 ? -11.374 9.030 4.432 1.00 95.12 407 ALA A N 1
ATOM 3194 C CA . ALA A 1 407 ? -11.993 8.427 5.614 1.00 95.12 407 ALA A CA 1
ATOM 3195 C C . ALA A 1 407 ? -13.243 7.606 5.255 1.00 95.12 407 ALA A C 1
ATOM 3197 O O . ALA A 1 407 ? -14.086 8.049 4.473 1.00 95.12 407 ALA A O 1
ATOM 3198 N N . LEU A 1 408 ? -13.403 6.428 5.870 1.00 95.69 408 LEU A N 1
ATOM 3199 C CA . LEU A 1 408 ? -14.570 5.558 5.667 1.00 95.69 408 LEU A CA 1
ATOM 3200 C C . LEU A 1 408 ? -15.800 6.027 6.462 1.00 95.69 408 LEU A C 1
ATOM 3202 O O . LEU A 1 408 ? -16.911 6.068 5.934 1.00 95.69 408 LEU A O 1
ATOM 3206 N N . GLY A 1 409 ? -15.610 6.400 7.729 1.00 95.31 409 GLY A N 1
ATOM 3207 C CA . GLY A 1 409 ? -16.698 6.828 8.611 1.00 95.31 409 GLY A CA 1
ATOM 3208 C C . GLY A 1 409 ? -17.366 5.675 9.366 1.00 95.31 409 GLY A C 1
ATOM 3209 O O . GLY A 1 409 ? -18.593 5.674 9.535 1.00 95.31 409 GLY A O 1
ATOM 3210 N N . CYS A 1 410 ? -16.574 4.697 9.818 1.00 97.38 410 CYS A N 1
ATOM 3211 C CA . CYS A 1 410 ? -17.008 3.732 10.823 1.00 97.38 410 CYS A CA 1
ATOM 3212 C C . CYS A 1 410 ? -17.370 4.441 12.134 1.00 97.38 410 CYS A C 1
ATOM 3214 O O . CYS A 1 410 ? -16.811 5.477 12.493 1.00 97.38 410 CYS A O 1
ATOM 3216 N N . VAL A 1 411 ? -18.313 3.855 12.858 1.00 97.62 411 VAL A N 1
ATOM 3217 C CA . VAL A 1 411 ? -18.792 4.288 14.163 1.00 97.62 411 VAL A CA 1
ATOM 3218 C C . VAL A 1 411 ? -18.837 3.096 15.108 1.00 97.62 411 VAL A C 1
ATOM 3220 O O . VAL A 1 411 ? -19.124 1.980 14.686 1.00 97.62 411 VAL A O 1
ATOM 3223 N N . TYR A 1 412 ? -18.592 3.370 16.385 1.00 98.56 412 TYR A N 1
ATOM 3224 C CA . TYR A 1 412 ? -18.646 2.420 17.490 1.00 98.56 412 TYR A CA 1
ATOM 3225 C C . TYR A 1 412 ? -19.816 2.813 18.394 1.00 98.56 412 TYR A C 1
ATOM 3227 O O . TYR A 1 412 ? -19.972 3.997 18.721 1.00 98.56 412 TYR A O 1
ATOM 3235 N N . LYS A 1 413 ? -20.740 1.899 18.696 1.00 98.19 413 LYS A N 1
ATOM 3236 C CA . LYS A 1 413 ? -21.997 2.264 19.372 1.00 98.19 413 LYS A CA 1
ATOM 3237 C C . LYS A 1 413 ? -22.428 1.219 20.386 1.00 98.19 413 LYS A C 1
ATOM 3239 O O . LYS A 1 413 ? -22.551 0.056 20.029 1.00 98.19 413 LYS A O 1
ATOM 3244 N N . LEU A 1 414 ? -22.745 1.668 21.603 1.00 98.44 414 LEU A N 1
ATOM 3245 C CA . LEU A 1 414 ? -23.422 0.862 22.617 1.00 98.44 414 LEU A CA 1
ATOM 3246 C C . LEU A 1 414 ? -24.814 0.483 22.107 1.00 98.44 414 LEU A C 1
ATOM 3248 O O . LEU A 1 414 ? -25.619 1.358 21.773 1.00 98.44 414 LEU A O 1
ATOM 3252 N N . VAL A 1 415 ? -25.096 -0.814 22.051 1.00 98.31 415 VAL A N 1
ATOM 3253 C CA . VAL A 1 415 ? -26.383 -1.351 21.587 1.00 98.31 415 VAL A CA 1
ATOM 3254 C C . VAL A 1 415 ? -27.124 -2.108 22.678 1.00 98.31 415 VAL A C 1
ATOM 3256 O O . VAL A 1 415 ? -28.347 -2.221 22.602 1.00 98.31 415 VAL A O 1
ATOM 3259 N N . ALA A 1 416 ? -26.435 -2.585 23.712 1.00 98.31 416 ALA A N 1
ATOM 3260 C CA . ALA A 1 416 ? -27.061 -3.143 24.904 1.00 98.31 416 ALA A CA 1
ATOM 3261 C C . ALA A 1 416 ? -26.159 -2.974 26.131 1.00 98.31 416 ALA A C 1
ATOM 3263 O O . ALA A 1 416 ? -24.939 -2.991 26.003 1.00 98.31 416 ALA A O 1
ATOM 3264 N N . GLN A 1 417 ? -26.765 -2.854 27.308 1.00 97.94 417 GLN A N 1
ATOM 3265 C CA . GLN A 1 417 ? -26.080 -2.869 28.603 1.00 97.94 417 GLN A CA 1
ATOM 3266 C C . GLN A 1 417 ? -26.946 -3.647 29.586 1.00 97.94 417 GLN A C 1
ATOM 3268 O O . GLN A 1 417 ? -28.151 -3.401 29.651 1.00 97.94 417 GLN A O 1
ATOM 3273 N N . SER A 1 418 ? -26.363 -4.601 30.305 1.00 96.50 418 SER A N 1
ATOM 3274 C CA . SER A 1 418 ? -27.061 -5.480 31.248 1.00 96.50 418 SER A CA 1
ATOM 3275 C C . SER A 1 418 ? -28.293 -6.139 30.608 1.00 96.50 418 SER A C 1
ATOM 3277 O O . SER A 1 418 ? -29.376 -6.190 31.179 1.00 96.50 418 SER A O 1
ATOM 3279 N N . SER A 1 419 ? -28.133 -6.603 29.359 1.00 93.44 419 SER A N 1
ATOM 3280 C CA . SER A 1 419 ? -29.189 -7.154 28.483 1.00 93.44 419 SER A CA 1
ATOM 3281 C C . SER A 1 419 ? -30.316 -6.189 28.081 1.00 93.44 419 SER A C 1
ATOM 3283 O O . SER A 1 419 ? 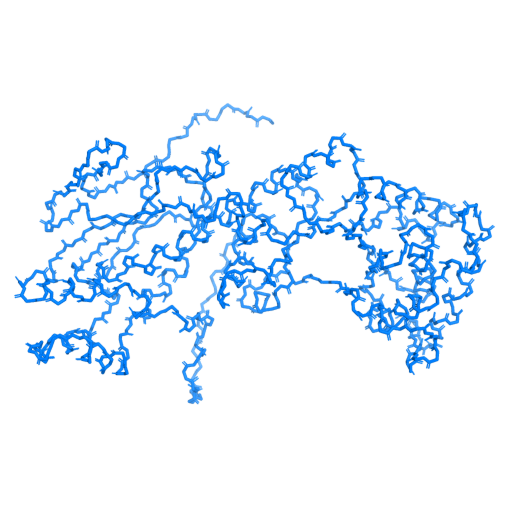-31.219 -6.582 27.344 1.00 93.44 419 SER A O 1
ATOM 3285 N N . ILE A 1 420 ? -30.257 -4.918 28.484 1.00 97.81 420 ILE A N 1
ATOM 3286 C CA . ILE A 1 420 ? -31.225 -3.888 28.100 1.00 97.81 420 ILE A CA 1
ATOM 3287 C C . ILE A 1 420 ? -30.770 -3.236 26.787 1.00 97.81 420 ILE A C 1
ATOM 3289 O O . ILE A 1 420 ? -29.686 -2.641 26.752 1.00 97.81 420 ILE A O 1
ATOM 3293 N N . PRO A 1 421 ? -31.576 -3.291 25.708 1.00 98.00 421 PRO A N 1
ATOM 3294 C CA . PRO A 1 421 ? -31.249 -2.630 24.449 1.00 98.00 421 PRO A CA 1
ATOM 3295 C C . PRO A 1 421 ? -31.122 -1.106 24.610 1.00 98.00 421 PRO A C 1
ATOM 3297 O O . PRO A 1 421 ? -31.930 -0.468 25.283 1.00 98.00 421 PRO A O 1
ATOM 3300 N N . LYS A 1 422 ? -30.117 -0.508 23.965 1.00 97.56 422 LYS A N 1
ATOM 3301 C CA . LYS A 1 422 ? -29.834 0.934 23.987 1.00 97.56 422 LYS A CA 1
ATOM 3302 C C . LYS A 1 422 ? -29.959 1.518 22.584 1.00 97.56 422 LYS A C 1
ATOM 3304 O O . LYS A 1 422 ? -29.447 0.955 21.618 1.00 97.56 422 LYS A O 1
ATOM 3309 N N . ILE A 1 423 ? -30.631 2.660 22.478 1.00 95.81 423 ILE A N 1
ATOM 3310 C CA . ILE A 1 423 ? -30.805 3.399 21.227 1.00 95.81 423 ILE A CA 1
ATOM 3311 C C . ILE A 1 423 ? -30.293 4.825 21.393 1.00 95.81 423 ILE A C 1
ATOM 3313 O O . ILE A 1 423 ? -30.541 5.471 22.410 1.00 95.81 423 ILE A O 1
ATOM 3317 N N . LYS A 1 424 ? -29.599 5.331 20.372 1.00 91.69 424 LYS A N 1
ATOM 3318 C CA . LYS A 1 424 ? -29.207 6.735 20.287 1.00 91.69 424 LYS A CA 1
ATOM 3319 C C . LYS A 1 424 ? -30.034 7.419 19.209 1.00 91.69 424 LYS A C 1
ATOM 3321 O O . LYS A 1 424 ? -29.868 7.138 18.021 1.00 91.69 424 LYS A O 1
ATOM 3326 N N . LEU A 1 425 ? -30.906 8.330 19.630 1.00 91.31 425 LEU A N 1
ATOM 3327 C CA . LEU A 1 425 ? -31.669 9.178 18.719 1.00 91.31 425 LEU A CA 1
ATOM 3328 C C . LEU A 1 425 ? -30.779 10.285 18.136 1.00 91.31 425 LEU A C 1
ATOM 3330 O O . LEU A 1 425 ? -29.718 10.631 18.667 1.00 91.31 425 LEU A O 1
ATOM 3334 N N . SER A 1 426 ? -31.190 10.820 16.993 1.00 88.69 426 SER A N 1
ATOM 3335 C CA . SER A 1 426 ? -30.507 11.915 16.314 1.00 88.69 426 SER A CA 1
ATOM 3336 C C . SER A 1 426 ? -31.523 12.719 15.512 1.00 88.69 426 SER A C 1
ATOM 3338 O O . SER A 1 426 ? -32.474 12.145 14.992 1.00 88.69 426 SER A O 1
ATOM 3340 N N . GLN A 1 427 ? -31.288 14.027 15.379 1.00 88.81 427 GLN A N 1
ATOM 3341 C CA . GLN A 1 427 ? -32.061 14.892 14.477 1.00 88.81 427 GLN A CA 1
ATOM 3342 C C . GLN A 1 427 ? -31.937 14.452 13.009 1.00 88.81 427 GLN A C 1
ATOM 3344 O O . GLN A 1 427 ? -32.806 14.722 12.189 1.00 88.81 427 GLN A O 1
ATOM 3349 N N . GLU A 1 428 ? -30.876 13.713 12.677 1.00 89.00 428 GLU A N 1
ATOM 3350 C CA . GLU A 1 428 ? -30.746 13.029 11.399 1.00 89.00 428 GLU A CA 1
ATOM 3351 C C . GLU A 1 428 ? -31.184 11.570 11.546 1.00 89.00 428 GLU A C 1
ATOM 3353 O O . GLU A 1 428 ? -30.480 10.751 12.142 1.00 89.00 428 GLU A O 1
ATOM 3358 N N . VAL A 1 429 ? -32.319 11.219 10.938 1.00 83.56 429 VAL A N 1
ATOM 3359 C CA . VAL A 1 429 ? -32.890 9.858 10.982 1.00 83.56 429 VAL A CA 1
ATOM 3360 C C . VAL A 1 429 ? -31.879 8.795 10.528 1.00 83.56 429 VAL A C 1
ATOM 3362 O O . VAL A 1 429 ? -31.808 7.704 11.088 1.00 83.56 429 VAL A O 1
ATOM 3365 N N . SER A 1 430 ? -31.016 9.128 9.562 1.00 85.00 430 SER A N 1
ATOM 3366 C CA . SER A 1 430 ? -29.970 8.234 9.048 1.00 85.00 430 SER A CA 1
ATOM 3367 C C . SER A 1 430 ? -28.889 7.864 10.077 1.00 85.00 430 SER A C 1
ATOM 3369 O O . SER A 1 430 ? -28.159 6.891 9.860 1.00 85.00 430 SER A O 1
ATOM 3371 N N . LYS A 1 431 ? -28.777 8.615 11.184 1.00 89.06 431 LYS A N 1
ATOM 3372 C CA . LYS A 1 431 ? -27.799 8.413 12.264 1.00 89.06 431 LYS A CA 1
ATOM 3373 C C . LYS A 1 431 ? -28.365 7.661 13.476 1.00 89.06 431 LYS A C 1
ATOM 3375 O O . LYS A 1 431 ? -27.590 7.405 14.401 1.00 89.06 431 LYS A O 1
ATOM 3380 N N . ILE A 1 432 ? -29.654 7.313 13.476 1.00 90.06 432 ILE A N 1
ATOM 3381 C CA . ILE A 1 432 ? -30.280 6.501 14.530 1.00 90.06 432 ILE A CA 1
ATOM 3382 C C . ILE A 1 432 ? -29.669 5.093 14.522 1.00 90.06 432 ILE A C 1
ATOM 3384 O O . ILE A 1 432 ? -29.458 4.502 13.461 1.00 90.06 432 ILE A O 1
ATOM 3388 N N . THR A 1 433 ? -29.345 4.569 15.705 1.00 91.50 433 THR A N 1
ATOM 3389 C CA . THR A 1 433 ? -28.767 3.226 15.864 1.00 91.50 433 THR A CA 1
ATOM 3390 C C . THR A 1 433 ? -29.847 2.155 16.009 1.00 91.50 433 THR A C 1
ATOM 3392 O O . THR A 1 433 ? -30.933 2.425 16.514 1.00 91.50 433 THR A O 1
ATOM 3395 N N . ILE A 1 434 ? -29.540 0.923 15.592 1.00 93.69 434 ILE A N 1
ATOM 3396 C CA . ILE A 1 434 ? -30.417 -0.233 15.825 1.00 93.69 434 ILE A CA 1
ATOM 3397 C C . ILE A 1 434 ? -30.044 -0.853 17.183 1.00 93.69 434 ILE A C 1
ATOM 3399 O O . ILE A 1 434 ? -28.898 -1.299 17.331 1.00 93.69 434 ILE A O 1
ATOM 3403 N N . PRO A 1 435 ? -30.967 -0.880 18.162 1.00 96.56 435 PRO A N 1
ATOM 3404 C CA . PRO A 1 435 ? -30.688 -1.362 19.511 1.00 96.56 435 PRO A CA 1
ATOM 3405 C C . PRO A 1 435 ? -30.538 -2.891 19.566 1.00 96.56 435 PRO A C 1
ATOM 3407 O O . PRO A 1 435 ? -30.992 -3.609 18.676 1.00 96.56 435 PRO A O 1
ATOM 3410 N N . GLY A 1 436 ? -29.930 -3.385 20.643 1.00 96.81 436 GLY A N 1
ATOM 3411 C CA . GLY A 1 436 ? -29.772 -4.807 20.950 1.00 96.81 436 GLY A CA 1
ATOM 3412 C C . GLY A 1 436 ? -28.600 -5.484 20.234 1.00 96.81 436 GLY A C 1
ATOM 3413 O O . GLY A 1 436 ? -28.094 -5.002 19.217 1.00 96.81 436 GLY A O 1
ATOM 3414 N N . LYS A 1 437 ? -28.175 -6.635 20.768 1.00 96.19 437 LYS A N 1
ATOM 3415 C CA . LYS A 1 437 ? -27.201 -7.517 20.113 1.00 96.19 437 LYS A CA 1
ATOM 3416 C C . LYS A 1 437 ? -27.841 -8.160 18.881 1.00 96.19 437 LYS A C 1
ATOM 3418 O O . LYS A 1 437 ? -28.957 -8.671 18.959 1.00 96.19 437 LYS A O 1
ATOM 3423 N N . LYS A 1 438 ? -27.145 -8.127 17.745 1.00 94.56 438 LYS A N 1
ATOM 3424 C CA . LYS A 1 438 ? -27.681 -8.540 16.439 1.00 94.56 438 LYS A CA 1
ATOM 3425 C C . LYS A 1 438 ? -26.940 -9.755 15.892 1.00 94.56 438 LYS A C 1
ATOM 3427 O O . LYS A 1 438 ? -25.763 -9.946 16.170 1.00 94.56 438 LYS A O 1
ATOM 3432 N N . LYS A 1 439 ? -27.631 -10.541 15.063 1.00 94.06 439 LYS A N 1
ATOM 3433 C CA . LYS A 1 439 ? -27.025 -11.537 14.171 1.00 94.06 439 LYS A CA 1
ATOM 3434 C C . LYS A 1 439 ? -27.285 -11.120 12.732 1.00 94.06 439 LYS A C 1
ATOM 3436 O O . LYS A 1 439 ? -28.417 -10.791 12.383 1.00 94.06 439 LYS A O 1
ATOM 3441 N N . CYS A 1 440 ? -26.239 -11.126 11.917 1.00 91.75 440 CYS A N 1
ATOM 3442 C CA . CYS A 1 440 ? -26.306 -10.675 10.533 1.00 91.75 440 CYS A CA 1
ATOM 3443 C C . CYS A 1 440 ? -26.222 -11.869 9.587 1.00 91.75 440 CYS A C 1
ATOM 3445 O O . CYS A 1 440 ? -25.401 -12.762 9.780 1.00 91.75 440 CYS A O 1
ATOM 3447 N N . TYR A 1 441 ? -27.049 -11.857 8.546 1.00 93.69 441 TYR A N 1
ATOM 3448 C CA . TYR A 1 441 ? -27.107 -12.916 7.545 1.00 93.69 441 TYR A CA 1
ATOM 3449 C C . TYR A 1 441 ? -26.982 -12.301 6.156 1.00 93.69 441 TYR A C 1
ATOM 3451 O O . TYR A 1 441 ? -27.637 -11.304 5.852 1.00 93.69 441 TYR A O 1
ATOM 3459 N N . ARG A 1 442 ? -26.152 -12.905 5.302 1.00 93.06 442 ARG A N 1
ATOM 3460 C CA . ARG A 1 442 ? -26.152 -12.621 3.866 1.00 93.06 442 ARG A CA 1
ATOM 3461 C C . ARG A 1 442 ? -27.037 -13.646 3.176 1.00 93.06 442 ARG A C 1
ATOM 3463 O O . ARG A 1 442 ? -26.753 -14.838 3.235 1.00 93.06 442 ARG A O 1
ATOM 3470 N N . ILE A 1 443 ? -28.096 -13.167 2.540 1.00 93.25 443 ILE A N 1
ATOM 3471 C CA . ILE A 1 443 ? -29.003 -13.999 1.754 1.00 93.25 443 ILE A CA 1
ATOM 3472 C C . ILE A 1 443 ? -28.487 -13.994 0.319 1.00 93.25 443 ILE A C 1
ATOM 3474 O O . ILE A 1 443 ? -28.302 -12.929 -0.267 1.00 93.25 443 ILE A O 1
ATOM 3478 N N . TYR A 1 444 ? -28.233 -15.177 -0.227 1.00 90.25 444 TYR A N 1
ATOM 3479 C CA . TYR A 1 444 ? -27.848 -15.350 -1.622 1.00 90.25 444 TYR A CA 1
ATOM 3480 C C . TYR A 1 444 ? -29.064 -15.816 -2.417 1.00 90.25 444 TYR A C 1
ATOM 3482 O O . TYR A 1 444 ? -29.831 -16.657 -1.942 1.00 90.25 444 TYR A O 1
ATOM 3490 N N . GLY A 1 445 ? -29.237 -15.277 -3.624 1.00 89.50 445 GLY A N 1
ATOM 3491 C CA . GLY A 1 445 ? -30.184 -15.844 -4.578 1.00 89.50 445 GLY A CA 1
ATOM 3492 C C . GLY A 1 445 ? -29.799 -17.285 -4.911 1.00 89.50 445 GLY A C 1
ATOM 3493 O O . GLY A 1 445 ? -28.625 -17.659 -4.836 1.00 89.50 445 GLY A O 1
ATOM 3494 N N . LYS A 1 446 ? -30.784 -18.106 -5.282 1.00 85.12 446 LYS A N 1
ATOM 3495 C CA . LYS A 1 446 ? -30.507 -19.416 -5.878 1.00 85.12 446 LYS A CA 1
ATOM 3496 C C . LYS A 1 446 ? -29.675 -19.146 -7.133 1.00 85.12 446 LYS A C 1
ATOM 3498 O O . LYS A 1 446 ? -30.114 -18.366 -7.969 1.00 85.12 446 LYS A O 1
ATOM 3503 N N . ALA A 1 447 ? -28.462 -19.691 -7.205 1.00 70.38 447 ALA A N 1
ATOM 3504 C CA . ALA A 1 447 ? -27.562 -19.429 -8.319 1.00 70.38 447 ALA A CA 1
ATOM 3505 C C . ALA A 1 447 ? -28.243 -19.844 -9.632 1.00 70.38 447 ALA A C 1
ATOM 3507 O O . ALA A 1 447 ? -28.396 -21.033 -9.902 1.00 70.38 447 ALA A O 1
ATOM 3508 N N . GLU A 1 448 ? -28.676 -18.873 -10.429 1.00 55.69 448 GLU A N 1
ATOM 3509 C CA .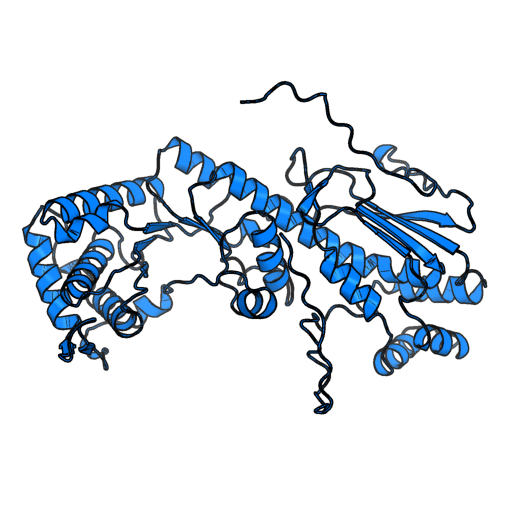 GLU A 1 448 ? -28.749 -19.068 -11.868 1.00 55.69 448 GLU A CA 1
ATOM 3510 C C . GLU A 1 448 ? -27.330 -18.840 -12.378 1.00 55.69 448 GLU A C 1
ATOM 3512 O O . GLU A 1 448 ? -26.666 -17.890 -11.966 1.00 55.69 448 GLU A O 1
ATOM 3517 N N . ASN A 1 449 ? -26.824 -19.786 -13.164 1.00 44.00 449 ASN A N 1
ATOM 3518 C CA . ASN A 1 449 ? -25.462 -19.790 -13.683 1.00 44.00 449 ASN A CA 1
ATOM 3519 C C . ASN A 1 449 ? -25.140 -18.456 -14.380 1.00 44.00 449 ASN A C 1
ATOM 3521 O O . ASN A 1 449 ? -25.483 -18.267 -15.544 1.00 44.00 449 ASN A O 1
ATOM 3525 N N . PHE A 1 450 ? -24.468 -17.540 -13.684 1.00 44.09 450 PHE A N 1
ATOM 3526 C CA . PHE A 1 450 ? -23.795 -16.419 -14.326 1.00 44.09 450 PHE A CA 1
ATOM 3527 C C . PHE A 1 450 ? -22.481 -16.966 -14.889 1.00 44.09 450 PHE A C 1
ATOM 3529 O O . PHE A 1 450 ? -21.541 -17.225 -14.135 1.00 44.09 450 PHE A O 1
ATOM 3536 N N . HIS A 1 451 ? -22.514 -17.258 -16.192 1.00 33.97 451 HIS A N 1
ATOM 3537 C CA . HIS A 1 451 ? -21.380 -17.690 -17.008 1.00 33.97 451 HIS A CA 1
ATOM 3538 C C . HIS A 1 451 ? -20.297 -16.618 -17.113 1.00 33.97 451 HIS A C 1
ATOM 3540 O O . HIS A 1 451 ? -20.661 -15.424 -17.222 1.00 33.97 451 HIS A O 1
#

Solvent-accessible surface area (backbone atoms only — not comparable to full-atom values): 24915 Å² total; per-residue (Å²): 136,86,83,84,78,85,87,81,91,75,91,80,85,74,93,66,80,94,61,72,66,94,82,51,64,76,76,67,49,68,80,48,43,59,70,65,43,56,55,47,34,50,50,28,49,77,70,71,47,26,71,42,47,26,32,33,35,31,28,29,75,52,45,49,85,85,45,93,50,33,27,38,34,34,57,70,62,45,51,55,39,37,75,65,36,49,54,47,73,68,50,50,60,49,51,60,71,76,45,64,92,83,63,60,70,68,58,55,55,49,50,56,68,41,57,44,84,67,54,46,78,50,64,64,63,68,71,34,78,44,57,56,77,43,70,46,34,39,41,35,26,34,31,34,64,61,52,52,44,43,49,43,46,46,55,43,31,26,54,28,16,42,29,13,31,47,28,32,51,44,32,62,54,55,44,92,84,41,44,35,31,42,57,14,55,94,60,23,64,64,93,58,33,28,47,51,32,49,55,25,23,39,72,21,55,32,70,28,21,54,47,61,67,37,24,72,74,70,67,45,49,68,48,84,71,69,53,65,72,59,35,72,71,30,78,42,59,88,76,58,86,67,45,65,37,65,28,73,91,52,92,55,70,42,54,47,54,64,42,16,52,56,37,36,64,51,54,63,70,74,50,92,74,90,62,57,77,89,61,40,52,55,10,50,38,35,29,52,42,48,49,31,55,77,32,47,75,63,29,44,44,66,23,55,80,86,35,44,80,52,17,24,49,54,41,48,51,10,43,42,53,34,37,43,77,35,66,33,49,60,52,34,40,34,39,59,68,80,62,60,42,62,52,29,44,54,50,50,53,50,25,42,56,55,15,73,73,38,83,90,36,47,65,41,63,75,45,37,31,33,38,35,63,92,47,42,58,68,54,43,44,55,33,58,77,66,64,42,56,60,40,28,41,39,30,24,54,53,46,52,42,30,63,96,51,73,64,41,60,56,46,72,41,69,13,23,44,74,88,41,62,32,70,52,85,50,98,48,72,91,66,44,54,77,51,34,90,82,86,88,81,88,87,75,76,82,83,69,87,82,125

Foldseek 3Di:
DDDDDDDDDDDDDDPDDPCDDQLAHSVLALVLFDPVLLVVLLVCVVVVQQFFKFKKFKFFQAFPPNDQWWFWDLVVNLVVSQQPHAQDPVNLVVNCVPDDVPRDPVSSVVRRPDGNPFKDKDADDGRDIDDGQDGRIMIIGGNSNLSSSFSSSQVRGWQLRLLLRQLLLLCVLQDDQFAEEEEALVPADDDCLSLSNQVSSVSSPHQAYCDPVNCVNPVGHHDDADDLVLLVVFQALVPDPDQWDAQPPDGDIDRLLVQLVVLLVVLCPLDPLVEDPVQAGNSNLNSQSSVCRVCVQEREEAQPSRHNSHYRLSSVSSSQVSSVVSVHHYQYYEYEDDDQQVSQVVQLVSLVSQCVVDVSSVVSNVHAYEYEYPDHSVNSNVSVVSVGNHRYYHYHNCNSCVVSGNTRGMGMDTQDTNQRGDWDDDPDPSPTHHHDDDDDDDDDDDDDDPD

Sequence (451 aa):
MAFILPSESSEGSPMSNGLHMNGQDSLVQPLLTDFYQITMCYAYWKAGTHEEPAVFDVFFRKNPFHGEYTVFAGLEDCLRFVEHFRFSKSDIEYVRKILPDNAEDEFFEFLEGLNGNNLTIEALKEGSVVFPKVPLLTISGPLAICQLLETSILNLVNYSSLVATNASRFRQASGKNIQLLEFGLRRAQGPNGGLTASKYCFIGGFDGTSNVLAGKLYGIPVKGTQAHSFICSFSSPEELKFRKVKHQNRSDEHDLYELAIQKRDWILKQFPWGVIPSEISDGELSAFVAYAVAFPNAFLALIDTYDVLRSGVVNFVAVTLALNELGYRSLGCRIDSGDLSYLSKELRSIFVKVAALNPVYSFFETMTIVASNDINEETIMSLNEQQHEINAFGVGTHLVTCQKQPALGCVYKLVAQSSIPKIKLSQEVSKITIPGKKKCYRIYGKAENFH

Mean predicted aligned error: 6.81 Å

pLDDT: mean 91.67, std 15.54, range [23.55, 98.75]